Protein AF-0000000074207579 (afdb_homodimer)

InterPro domains:
  IPR001647 DNA-binding HTH domain, TetR-type [PF00440] (21-66)
  IPR001647 DNA-binding HTH domain, TetR-type [PR00455] (20-33)
  IPR001647 DNA-binding HTH domain, TetR-type [PR00455] (41-64)
  IPR001647 DNA-binding HTH domain, TetR-type [PS50977] (14-74)
  IPR009057 Homedomain-like superfamily [SSF46689] (7-72)
  IPR036271 Tetracyclin repressor-like, C-terminal domain superfamily [SSF48498] (94-191)
  IPR041678 Tetracyclin repressor-like, C-terminal domain 16 [PF17920] (91-188)
  IPR050109 HTH-type, TetR-like transcriptional regulator [PTHR30055] (1-189)

Organism: NCBI:txid88382

Foldseek 3Di:
DPPPPDPVVVVVLVLLLVLLLVLLLVQCLVQNLVGRDLCSSQVSSVHHSVSVCVNQVDSLSSLLVNLLVQQADDQLQDAPDPQRLLSNLLRLLVCLAPPNPPSHSLSSCVRHCPPPRSNVSNVVSCCVHQQVRQLVQADAPPSNVLSVVLVVVSSVLNCDQHVVNDPVRPPDHSVRSSVVRRVVNCCSRPHHPPPDD/DPPPPDPVSVVVLVLLLVLLLVLLLVQCLVQNLVGRDLCSSCVSSVHHSVSVCVNQVDSLSSLLVNLLVQQADDQLQDAPDPQRLLSNLLRLLVCLAPPNPPSHSLSSQVRHCPPPRSNVSNVVSCCVHQQVRQLVQADAPPSNVLSVVLVVVSSVLNCDQHVVNDVVRPPDHSVRSSVVRRVVNCCSRPHHPPPDD

Nearest PDB structures (foldseek):
  2jk3-assembly1_B  TM=6.410E-01  e=4.560E-05  Bacillus cereus
  3bhq-assembly1_B  TM=6.367E-01  e=1.263E-04  Mesorhizobium japonicum MAFF 303099
  6of0-assembly2_D  TM=6.132E-01  e=2.906E-04  Neisseria gonorrhoeae
  8ke8-assembly1_B  TM=5.508E-01  e=8.829E-04  Pseudomonas aeruginosa PAO1
  5ua1-assembly2_A  TM=6.100E-01  e=2.445E-03  Mycobacterium tuberculosis H37Rv

Radius of gyration: 23.38 Å; Cα contacts (8 Å, |Δi|>4): 521; chains: 2; bounding box: 65×82×58 Å

Structure (mmCIF, N/CA/C/O backbone):
data_AF-0000000074207579-model_v1
#
loop_
_entity.id
_entity.type
_entity.pdbx_description
1 polymer 'AcrR family transcriptional regulator'
#
loop_
_atom_site.group_PDB
_atom_site.id
_atom_site.type_symbol
_atom_site.label_atom_id
_atom_site.label_alt_id
_atom_site.label_comp_id
_atom_site.label_asym_id
_atom_site.label_entity_id
_atom_site.label_seq_id
_atom_site.pdbx_PDB_ins_code
_atom_site.Cartn_x
_atom_site.Cartn_y
_atom_site.Cartn_z
_atom_site.occupancy
_atom_site.B_iso_or_equiv
_atom_site.auth_seq_id
_atom_site.auth_comp_id
_atom_site.auth_asym_id
_atom_site.auth_atom_id
_atom_site.pdbx_PDB_model_num
ATOM 1 N N . MET A 1 1 ? 15.094 -38.344 -31.969 1 42.66 1 MET A N 1
ATOM 2 C CA . MET A 1 1 ? 15.234 -39.031 -30.688 1 42.66 1 MET A CA 1
ATOM 3 C C . MET A 1 1 ? 14.773 -38.125 -29.547 1 42.66 1 MET A C 1
ATOM 5 O O . MET A 1 1 ? 15.453 -37.156 -29.203 1 42.66 1 MET A O 1
ATOM 9 N N . THR A 1 2 ? 13.5 -37.844 -29.344 1 51 2 THR A N 1
ATOM 10 C CA . THR A 1 2 ? 12.859 -37.125 -28.25 1 51 2 THR A CA 1
ATOM 11 C C . THR A 1 2 ? 13.305 -37.688 -26.906 1 51 2 THR A C 1
ATOM 13 O O . THR A 1 2 ? 13.039 -38.844 -26.594 1 51 2 THR A O 1
ATOM 16 N N . GLY A 1 3 ? 14.516 -37.438 -26.5 1 49.31 3 GLY A N 1
ATOM 17 C CA . GLY A 1 3 ? 15.055 -38.031 -25.281 1 49.31 3 GLY A CA 1
ATOM 18 C C . GLY A 1 3 ? 14.062 -38.031 -24.125 1 49.31 3 GLY A C 1
ATOM 19 O O . GLY A 1 3 ? 13.7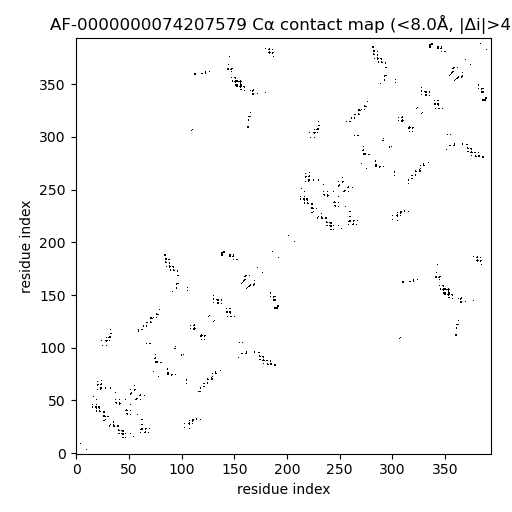66 -36.969 -23.562 1 49.31 3 GLY A O 1
ATOM 20 N N . THR A 1 4 ? 13.305 -38.938 -24.109 1 56.25 4 THR A N 1
ATOM 21 C CA . THR A 1 4 ? 12.484 -39.188 -22.938 1 56.25 4 THR A CA 1
ATOM 22 C C . THR A 1 4 ? 13.344 -39.188 -21.672 1 56.25 4 THR A C 1
ATOM 24 O O . THR A 1 4 ? 14.211 -40.062 -21.5 1 56.25 4 THR A O 1
ATOM 27 N N . GLU A 1 5 ? 13.547 -38.031 -21.234 1 65.62 5 GLU A N 1
ATOM 28 C CA . GLU A 1 5 ? 14.242 -38 -19.953 1 65.62 5 GLU A CA 1
ATOM 29 C C . GLU A 1 5 ? 13.688 -39.031 -18.984 1 65.62 5 GLU A C 1
ATOM 31 O O . GLU A 1 5 ? 12.469 -39.188 -18.859 1 65.62 5 GLU A O 1
ATOM 36 N N . THR A 1 6 ? 14.375 -39.875 -18.531 1 70.31 6 THR A N 1
ATOM 37 C CA . THR A 1 6 ? 14.016 -40.906 -17.531 1 70.31 6 THR A CA 1
ATOM 38 C 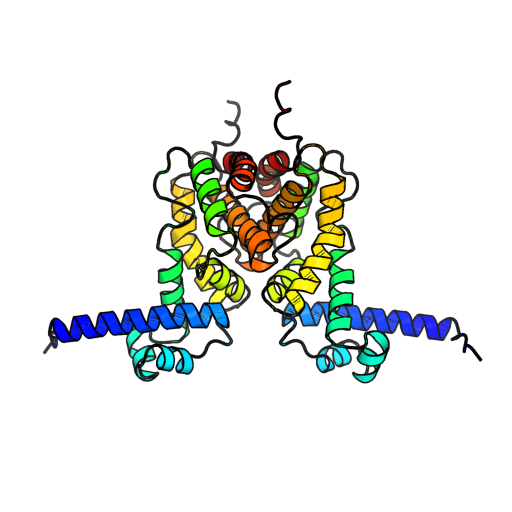C . THR A 1 6 ? 13.32 -40.25 -16.344 1 70.31 6 THR A C 1
ATOM 40 O O . THR A 1 6 ? 13.656 -39.125 -15.945 1 70.31 6 THR A O 1
ATOM 43 N N . PRO A 1 7 ? 12.281 -40.844 -15.82 1 72.56 7 PRO A N 1
ATOM 44 C CA . PRO A 1 7 ? 11.5 -40.344 -14.688 1 72.56 7 PRO A CA 1
ATOM 45 C C . PRO A 1 7 ? 12.375 -39.781 -13.57 1 72.56 7 PRO A C 1
ATOM 47 O O . PRO A 1 7 ? 12.016 -38.781 -12.953 1 72.56 7 PRO A O 1
ATOM 50 N N . GLY A 1 8 ? 13.453 -40.344 -13.227 1 68.75 8 GLY A N 1
ATOM 51 C CA . GLY A 1 8 ? 14.359 -39.844 -12.195 1 68.75 8 GLY A CA 1
ATOM 52 C C . GLY A 1 8 ? 14.961 -38.5 -12.508 1 68.75 8 GLY A C 1
ATOM 53 O O . GLY A 1 8 ? 15.016 -37.625 -11.641 1 68.75 8 GLY A O 1
ATOM 54 N N . ARG A 1 9 ? 15.328 -38.469 -13.742 1 71.62 9 ARG A N 1
ATOM 55 C CA . ARG A 1 9 ? 15.945 -37.219 -14.195 1 71.62 9 ARG A CA 1
ATOM 56 C C . ARG A 1 9 ? 14.93 -36.094 -14.234 1 71.62 9 ARG A C 1
ATOM 58 O O . ARG A 1 9 ? 15.25 -34.938 -13.898 1 71.62 9 ARG A O 1
ATOM 65 N N . ARG A 1 10 ? 13.75 -36.469 -14.625 1 73.62 10 ARG A N 1
ATOM 66 C CA . ARG A 1 10 ? 12.688 -35.469 -14.664 1 73.62 10 ARG A CA 1
ATOM 67 C C . ARG A 1 10 ? 12.359 -34.969 -13.266 1 73.62 10 ARG A C 1
ATOM 69 O O . ARG A 1 10 ? 12.148 -33.75 -13.062 1 73.62 10 ARG A O 1
ATOM 76 N N . ARG A 1 11 ? 12.312 -35.844 -12.312 1 73.19 11 ARG A N 1
ATOM 77 C CA . ARG A 1 11 ? 12.039 -35.469 -10.922 1 73.19 11 ARG A CA 1
ATOM 78 C C . ARG A 1 11 ? 13.141 -34.562 -10.375 1 73.19 11 ARG A C 1
ATOM 80 O O . ARG A 1 11 ? 12.852 -33.594 -9.664 1 73.19 11 ARG A O 1
ATOM 87 N N . ASN A 1 12 ? 14.234 -34.781 -10.891 1 81.88 12 ASN A N 1
ATOM 88 C CA . ASN A 1 12 ? 15.359 -33.969 -10.438 1 81.88 12 ASN A CA 1
ATOM 89 C C . ASN A 1 12 ? 15.305 -32.562 -11.008 1 81.88 12 ASN A C 1
ATOM 91 O O . ASN A 1 12 ? 15.531 -31.594 -10.297 1 81.88 12 ASN A O 1
ATOM 95 N N . ALA A 1 13 ? 14.766 -32.594 -12.242 1 87.38 13 ALA A N 1
ATOM 96 C CA . ALA A 1 13 ? 14.672 -31.297 -12.898 1 87.38 13 ALA A CA 1
ATOM 97 C C . ALA A 1 13 ? 13.57 -30.438 -12.281 1 87.38 13 ALA A C 1
ATOM 99 O O . ALA A 1 13 ? 13.734 -29.234 -12.102 1 87.38 13 ALA A O 1
ATOM 100 N N . GLU A 1 14 ? 12.477 -31.109 -11.953 1 89.94 14 GLU A N 1
ATOM 101 C CA . GLU A 1 14 ? 11.352 -30.406 -11.344 1 89.94 14 GLU A CA 1
ATOM 102 C C . GLU A 1 14 ? 11.711 -29.891 -9.953 1 89.94 14 GLU A C 1
ATOM 104 O O . GLU A 1 14 ? 11.32 -28.781 -9.57 1 89.94 14 GLU A O 1
ATOM 109 N N . GLN A 1 15 ? 12.359 -30.656 -9.289 1 92.25 15 GLN A N 1
ATOM 110 C CA . GLN A 1 15 ? 12.805 -30.25 -7.961 1 92.25 15 GLN A CA 1
ATOM 111 C C . GLN A 1 15 ? 13.781 -29.078 -8.039 1 92.25 15 GLN A C 1
ATOM 113 O O . GLN A 1 15 ? 13.703 -28.141 -7.238 1 92.25 15 GLN A O 1
ATOM 118 N N . THR A 1 16 ? 14.688 -29.188 -8.977 1 92.25 16 THR A N 1
ATOM 119 C CA . THR A 1 16 ? 15.641 -28.094 -9.18 1 92.25 16 THR A CA 1
ATOM 120 C C . THR A 1 16 ? 14.914 -26.797 -9.547 1 92.25 16 THR A C 1
ATOM 122 O O . THR A 1 16 ? 15.234 -25.734 -9.016 1 92.25 16 THR A O 1
ATOM 125 N N . ARG A 1 17 ? 13.984 -26.953 -10.43 1 94.81 17 ARG A N 1
ATOM 126 C CA . ARG A 1 17 ? 13.195 -25.797 -10.828 1 94.81 17 ARG A CA 1
ATOM 127 C C . ARG A 1 17 ? 12.484 -25.172 -9.633 1 94.81 17 ARG A C 1
ATOM 129 O O . ARG A 1 17 ? 12.477 -23.953 -9.477 1 94.81 17 ARG A O 1
ATOM 136 N N . GLU A 1 18 ? 11.906 -25.953 -8.789 1 94.38 18 GLU A N 1
ATOM 137 C CA . GLU A 1 18 ? 11.203 -25.484 -7.598 1 94.38 18 GLU A CA 1
ATOM 138 C C . GLU A 1 18 ? 12.172 -24.828 -6.621 1 94.38 18 GLU A C 1
ATOM 140 O O . GLU A 1 18 ? 11.852 -23.797 -6.016 1 94.38 18 GLU A O 1
ATOM 145 N N . ASP A 1 19 ? 13.32 -25.375 -6.492 1 94.62 19 ASP A N 1
ATOM 146 C CA . ASP A 1 19 ? 14.328 -24.797 -5.613 1 94.62 19 ASP A CA 1
ATOM 147 C C . ASP A 1 19 ? 14.727 -23.406 -6.086 1 94.62 19 ASP A C 1
ATOM 149 O O . ASP A 1 19 ? 14.906 -22.484 -5.273 1 94.62 19 ASP A O 1
ATOM 153 N N . VAL A 1 20 ? 14.852 -23.312 -7.344 1 95.69 20 VAL A N 1
ATOM 154 C CA . VAL A 1 20 ? 15.195 -22.016 -7.926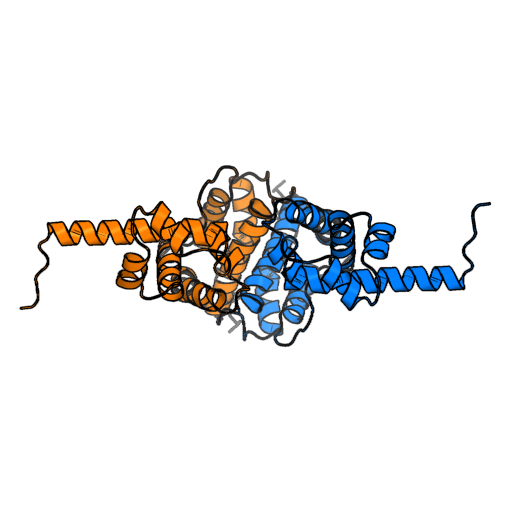 1 95.69 20 VAL A CA 1
ATOM 155 C C . VAL A 1 20 ? 14.078 -21.016 -7.676 1 95.69 20 VAL A C 1
ATOM 157 O O . VAL A 1 20 ? 14.328 -19.859 -7.32 1 95.69 20 VAL A O 1
ATOM 160 N N . LEU A 1 21 ? 12.883 -21.5 -7.82 1 95 21 LEU A N 1
ATOM 161 C CA . LEU A 1 21 ? 11.734 -20.609 -7.645 1 95 21 LEU A CA 1
ATOM 162 C C . LEU A 1 21 ? 11.625 -20.141 -6.199 1 95 21 LEU A C 1
ATOM 164 O O . LEU A 1 21 ? 11.336 -18.969 -5.941 1 95 21 LEU A O 1
ATOM 168 N N . VAL A 1 22 ? 11.828 -21 -5.277 1 93.88 22 VAL A N 1
ATOM 169 C CA . VAL A 1 22 ? 11.805 -20.656 -3.861 1 93.88 22 VAL A CA 1
ATOM 170 C C . VAL A 1 22 ? 12.883 -19.609 -3.566 1 93.88 22 VAL A C 1
ATOM 172 O O . VAL A 1 22 ? 12.617 -18.609 -2.904 1 93.88 22 VAL A O 1
ATOM 175 N N . ALA A 1 23 ? 14.031 -19.797 -4.105 1 95.06 23 ALA A N 1
ATOM 176 C CA . ALA A 1 23 ? 15.133 -18.859 -3.932 1 95.06 23 ALA A CA 1
ATOM 177 C C . ALA A 1 23 ? 14.82 -17.516 -4.594 1 95.06 23 ALA A C 1
ATOM 179 O O . ALA A 1 23 ? 15.164 -16.453 -4.062 1 95.06 23 ALA A O 1
ATOM 180 N N . ALA A 1 24 ? 14.211 -17.625 -5.75 1 96.06 24 ALA A N 1
ATOM 181 C CA . ALA A 1 24 ? 13.852 -16.422 -6.496 1 96.06 24 ALA A CA 1
ATOM 182 C C . ALA A 1 24 ? 12.844 -15.57 -5.723 1 96.06 24 ALA A C 1
ATOM 184 O O . ALA A 1 24 ? 13.016 -14.352 -5.598 1 96.06 24 ALA A O 1
ATOM 185 N N . VAL A 1 25 ? 11.82 -16.203 -5.188 1 93.62 25 VAL A N 1
ATOM 186 C CA . VAL A 1 25 ? 10.812 -15.5 -4.414 1 93.62 25 VAL A CA 1
ATOM 187 C C . VAL A 1 25 ? 11.469 -14.797 -3.229 1 93.62 25 VAL A C 1
ATOM 189 O O . VAL A 1 25 ? 11.211 -13.617 -2.98 1 93.62 25 VAL A O 1
ATOM 192 N N . ALA A 1 26 ? 12.305 -15.477 -2.576 1 92.06 26 ALA A N 1
ATOM 193 C CA . ALA A 1 26 ? 13 -14.914 -1.424 1 92.06 26 ALA A CA 1
ATOM 194 C C . ALA A 1 26 ? 13.859 -13.719 -1.833 1 92.06 26 ALA A C 1
ATOM 196 O O . ALA A 1 26 ? 13.812 -12.664 -1.187 1 92.06 26 ALA A O 1
ATOM 197 N N . GLU A 1 27 ? 14.609 -13.867 -2.889 1 93.44 27 GLU A N 1
ATOM 198 C CA . GLU A 1 27 ? 15.531 -12.836 -3.346 1 93.44 27 GLU A CA 1
ATOM 199 C C . GLU A 1 27 ? 14.781 -11.602 -3.846 1 93.44 27 GLU A C 1
ATOM 201 O O . GLU A 1 27 ? 15.102 -10.477 -3.457 1 93.44 27 GLU A O 1
ATOM 206 N N . PHE A 1 28 ? 13.766 -11.828 -4.66 1 93 28 PHE A N 1
ATOM 207 C CA . PHE A 1 28 ? 12.984 -10.727 -5.207 1 93 28 PHE A CA 1
ATOM 208 C C . PHE A 1 28 ? 12.227 -10 -4.102 1 93 28 PHE A C 1
ATOM 210 O O . PHE A 1 28 ? 12.031 -8.789 -4.164 1 93 28 PHE A O 1
ATOM 217 N N . THR A 1 29 ? 11.805 -10.727 -3.098 1 89.25 29 THR A N 1
ATOM 218 C CA . THR A 1 29 ? 11.078 -10.141 -1.977 1 89.25 29 THR A CA 1
ATOM 219 C C . THR A 1 29 ? 12.016 -9.305 -1.106 1 89.25 29 THR A C 1
ATOM 221 O O . THR A 1 29 ? 11.648 -8.227 -0.648 1 89.25 29 THR A O 1
ATOM 224 N N . ALA A 1 30 ? 13.188 -9.734 -0.934 1 86.5 30 ALA A N 1
ATOM 225 C CA . ALA A 1 30 ? 14.148 -9.07 -0.056 1 86.5 30 ALA A CA 1
ATOM 226 C C . ALA A 1 30 ? 14.742 -7.836 -0.727 1 86.5 30 ALA A C 1
ATOM 228 O O . ALA A 1 30 ? 14.969 -6.812 -0.074 1 86.5 30 ALA A O 1
ATOM 229 N N . HIS A 1 31 ? 14.906 -7.902 -2.094 1 86.5 31 HIS A N 1
ATOM 230 C CA . HIS A 1 31 ? 15.766 -6.891 -2.703 1 86.5 31 HIS A CA 1
ATOM 231 C C . HIS A 1 31 ? 15.023 -6.133 -3.801 1 86.5 31 HIS A C 1
ATOM 233 O O . HIS A 1 31 ? 15.477 -5.078 -4.246 1 86.5 31 HIS A O 1
ATOM 239 N N . GLY A 1 32 ? 13.859 -6.664 -4.117 1 88.94 32 GLY A N 1
ATOM 240 C CA . GLY A 1 32 ? 13.195 -6.086 -5.273 1 88.94 32 GLY A CA 1
ATOM 241 C C . GLY A 1 32 ? 13.742 -6.598 -6.594 1 88.94 32 GLY A C 1
ATOM 242 O O . GLY A 1 32 ? 14.82 -7.199 -6.633 1 88.94 32 GLY A O 1
ATOM 243 N N . TYR A 1 33 ? 13.094 -6.316 -7.668 1 93.25 33 TYR A N 1
ATOM 244 C CA . TYR A 1 33 ? 13.43 -6.828 -8.992 1 93.25 33 TYR A CA 1
ATOM 245 C C . TYR A 1 33 ? 14.742 -6.227 -9.484 1 93.25 33 TYR A C 1
ATOM 247 O O . TYR A 1 33 ? 15.617 -6.945 -9.969 1 93.25 33 TYR A O 1
ATOM 255 N N . ALA A 1 34 ? 14.836 -4.93 -9.398 1 89.25 34 ALA A N 1
ATOM 256 C CA . ALA A 1 34 ? 15.977 -4.227 -9.977 1 89.25 34 ALA A CA 1
ATOM 257 C C . ALA A 1 34 ? 17.281 -4.672 -9.32 1 89.25 34 ALA A C 1
ATOM 259 O O . ALA A 1 34 ? 18.266 -4.934 -10.016 1 89.25 34 ALA A O 1
ATOM 260 N N . THR A 1 35 ? 17.281 -4.926 -8.062 1 88.5 35 THR A N 1
ATOM 261 C CA . THR A 1 35 ? 18.5 -5.164 -7.305 1 88.5 35 THR A CA 1
ATOM 262 C C . THR A 1 35 ? 18.766 -6.66 -7.16 1 88.5 35 THR A C 1
ATOM 264 O O . THR A 1 35 ? 19.922 -7.082 -7.012 1 88.5 35 THR A O 1
ATOM 267 N N . ALA A 1 36 ? 17.766 -7.445 -7.227 1 93 36 ALA A N 1
ATOM 268 C CA . ALA A 1 36 ? 17.938 -8.891 -7.098 1 93 36 ALA A CA 1
ATOM 269 C C . ALA A 1 36 ? 18.859 -9.43 -8.18 1 93 36 ALA A C 1
ATOM 271 O O . ALA A 1 36 ? 18.797 -8.992 -9.336 1 93 36 ALA A O 1
ATOM 272 N N . GLY A 1 37 ? 19.703 -10.359 -7.816 1 94.25 37 GLY A N 1
ATOM 273 C CA . GLY A 1 37 ? 20.672 -10.906 -8.734 1 94.25 37 GLY A CA 1
ATOM 274 C C . GLY A 1 37 ? 20.406 -12.359 -9.102 1 94.25 37 GLY A C 1
ATOM 275 O O . GLY A 1 37 ? 20.141 -13.188 -8.227 1 94.25 37 GLY A O 1
ATOM 276 N N . VAL A 1 38 ? 20.562 -12.648 -10.367 1 95.38 38 VAL A N 1
ATOM 277 C CA . VAL A 1 38 ? 20.391 -14.008 -10.844 1 95.38 38 VAL A CA 1
ATOM 278 C C . VAL A 1 38 ? 21.484 -14.906 -10.273 1 95.38 38 VAL A C 1
ATOM 280 O O . VAL A 1 38 ? 21.234 -16.062 -9.922 1 95.38 38 VAL A O 1
ATOM 283 N N . ARG A 1 39 ? 22.656 -14.375 -10.102 1 95.69 39 ARG A N 1
ATOM 284 C CA . ARG A 1 39 ? 23.766 -15.133 -9.531 1 95.69 39 ARG A CA 1
ATOM 285 C C . ARG A 1 39 ? 23.484 -15.516 -8.086 1 95.69 39 ARG A C 1
ATOM 287 O O . ARG A 1 39 ? 23.734 -16.656 -7.68 1 95.69 39 ARG A O 1
ATOM 294 N N . GLN A 1 40 ? 22.969 -14.609 -7.352 1 96.12 40 GLN A N 1
ATOM 295 C CA . GLN A 1 40 ? 22.656 -14.859 -5.953 1 96.12 40 GLN A CA 1
ATOM 296 C C . GLN A 1 40 ? 21.547 -15.906 -5.828 1 96.12 40 GLN A C 1
ATOM 298 O O . GLN A 1 40 ? 21.594 -16.766 -4.938 1 96.12 40 GLN A O 1
ATOM 303 N N . ILE A 1 41 ? 20.547 -15.852 -6.691 1 96.88 41 ILE A N 1
ATOM 304 C CA . ILE A 1 41 ? 19.469 -16.828 -6.707 1 96.88 41 ILE A CA 1
ATOM 305 C C . ILE A 1 41 ? 20.016 -18.219 -7.008 1 96.88 41 ILE A C 1
ATOM 307 O O . ILE A 1 41 ? 19.672 -19.188 -6.336 1 96.88 41 ILE A O 1
ATOM 311 N N . ALA A 1 42 ? 20.891 -18.25 -8.016 1 96.75 42 ALA A N 1
ATOM 312 C CA . ALA A 1 42 ? 21.516 -19.516 -8.398 1 96.75 42 ALA A CA 1
ATOM 313 C C . ALA A 1 42 ? 22.297 -20.125 -7.234 1 96.75 42 ALA A C 1
ATOM 315 O O . ALA A 1 42 ? 22.156 -21.312 -6.926 1 96.75 42 ALA A O 1
ATOM 316 N N . GLU A 1 43 ? 23.031 -19.344 -6.551 1 96.12 43 GLU A N 1
ATOM 317 C CA . GLU A 1 43 ? 23.844 -19.781 -5.418 1 96.12 43 GLU A CA 1
ATOM 318 C C . GLU A 1 43 ? 22.969 -20.312 -4.289 1 96.12 43 GLU A C 1
ATOM 320 O O . GLU A 1 43 ? 23.234 -21.375 -3.736 1 96.12 43 GLU A O 1
ATOM 325 N N . ARG A 1 44 ? 21.938 -19.672 -4.035 1 94.56 44 ARG A N 1
ATOM 326 C CA . ARG A 1 44 ? 21.016 -20.078 -2.975 1 94.56 44 ARG A CA 1
ATOM 327 C C . ARG A 1 44 ? 20.328 -21.391 -3.318 1 94.56 44 ARG A C 1
ATOM 329 O O . ARG A 1 44 ? 20.062 -22.203 -2.436 1 94.56 44 ARG A O 1
ATOM 336 N N . ALA A 1 45 ? 20.062 -21.562 -4.582 1 95.31 45 ALA A N 1
ATOM 337 C CA . ALA A 1 45 ? 19.359 -22.75 -5.039 1 95.31 45 ALA A CA 1
ATOM 338 C C . ALA A 1 45 ? 20.328 -23.906 -5.277 1 95.31 45 ALA A C 1
ATOM 340 O O . ALA A 1 45 ? 19.906 -25.031 -5.559 1 95.31 45 ALA A O 1
ATOM 341 N N . GLY A 1 46 ? 21.625 -23.609 -5.195 1 95.12 46 GLY A N 1
ATOM 342 C CA . GLY A 1 46 ? 22.625 -24.641 -5.418 1 95.12 46 GLY A CA 1
ATOM 343 C C . GLY A 1 46 ? 22.75 -25.031 -6.879 1 95.12 46 GLY A C 1
ATOM 344 O O . GLY A 1 46 ? 22.969 -26.219 -7.195 1 95.12 46 GLY A O 1
ATOM 345 N N . VAL A 1 47 ? 22.547 -24.078 -7.801 1 94.75 47 VAL A N 1
ATOM 346 C CA . VAL A 1 47 ? 22.656 -24.328 -9.234 1 94.75 47 VAL A CA 1
ATOM 347 C C . VAL A 1 47 ? 23.547 -23.281 -9.875 1 94.75 47 VAL A C 1
ATOM 349 O O . VAL A 1 47 ? 24.047 -22.375 -9.195 1 94.75 47 VAL A O 1
ATOM 352 N N . THR A 1 48 ? 23.734 -23.438 -11.141 1 92.19 48 THR A N 1
ATOM 353 C CA . THR A 1 48 ? 24.5 -22.453 -11.891 1 92.19 48 THR A CA 1
ATOM 354 C C . THR A 1 48 ? 23.578 -21.422 -12.516 1 92.19 48 THR A C 1
ATOM 356 O O . THR A 1 48 ? 22.406 -21.703 -12.766 1 92.19 48 THR A O 1
ATOM 359 N N . ALA A 1 49 ? 24.078 -20.25 -12.805 1 92.25 49 ALA A N 1
ATOM 360 C CA . ALA A 1 49 ? 23.312 -19.203 -13.477 1 92.25 49 ALA A CA 1
ATOM 361 C C . ALA A 1 49 ? 22.812 -19.688 -14.836 1 92.25 49 ALA A C 1
ATOM 363 O O . ALA A 1 49 ? 21.734 -19.297 -15.281 1 92.25 49 ALA A O 1
ATOM 364 N N . MET A 1 50 ? 23.562 -20.5 -15.492 1 93.31 50 MET A N 1
ATOM 365 C CA . MET A 1 50 ? 23.188 -21.047 -16.797 1 93.31 50 MET A CA 1
ATOM 366 C C . MET A 1 50 ? 21.922 -21.875 -16.703 1 93.31 50 MET A C 1
ATOM 368 O O . MET A 1 50 ? 21.078 -21.844 -17.609 1 93.31 50 MET A O 1
ATOM 372 N N . MET A 1 51 ? 21.75 -22.562 -15.625 1 93.06 51 MET A N 1
ATOM 373 C CA . MET A 1 51 ? 20.562 -23.391 -15.43 1 93.06 51 MET A CA 1
ATOM 374 C C . MET A 1 51 ? 19.328 -22.531 -15.281 1 93.06 51 MET A C 1
ATOM 376 O O . MET A 1 51 ? 18.234 -22.922 -15.703 1 93.06 51 MET A O 1
ATOM 380 N N . ILE A 1 52 ? 19.516 -21.297 -14.672 1 94.38 52 ILE A N 1
ATOM 381 C CA . ILE A 1 52 ? 18.391 -20.375 -14.539 1 94.38 52 ILE A CA 1
ATOM 382 C C . ILE A 1 52 ? 17.922 -19.922 -15.922 1 94.38 52 ILE A C 1
ATOM 384 O O . ILE A 1 52 ? 16.719 -19.891 -16.203 1 94.38 52 ILE A O 1
ATOM 388 N N . ASN A 1 53 ? 18.859 -19.656 -16.781 1 93.94 53 ASN A N 1
ATOM 389 C CA . ASN A 1 53 ? 18.531 -19.266 -18.156 1 93.94 53 ASN A CA 1
ATOM 390 C C . ASN A 1 53 ? 17.844 -20.406 -18.906 1 93.94 53 ASN A C 1
ATOM 392 O O . ASN A 1 53 ? 16.922 -20.172 -19.688 1 93.94 53 ASN A O 1
ATOM 396 N N . ARG A 1 54 ? 18.328 -21.578 -18.688 1 93.75 54 ARG A N 1
ATOM 397 C CA . ARG A 1 54 ? 17.75 -22.75 -19.344 1 93.75 54 ARG A CA 1
ATOM 398 C C . ARG A 1 54 ? 16.297 -22.969 -18.906 1 93.75 54 ARG A C 1
ATOM 400 O O . ARG A 1 54 ? 15.43 -23.234 -19.734 1 93.75 54 ARG A O 1
ATOM 407 N N . TYR A 1 55 ? 16.031 -22.781 -17.594 1 94.38 55 TYR A N 1
ATOM 408 C CA . TYR A 1 55 ? 14.719 -23.109 -17.047 1 94.38 55 TYR A CA 1
ATOM 409 C C . TYR A 1 55 ? 13.742 -21.953 -17.25 1 94.38 55 TYR A C 1
ATOM 411 O O . TYR A 1 55 ? 12.555 -22.172 -17.5 1 94.38 55 TYR A O 1
ATOM 419 N N . PHE A 1 56 ? 14.242 -20.609 -17.203 1 96.88 56 PHE A N 1
ATOM 420 C CA . PHE A 1 56 ? 13.32 -19.484 -17.109 1 96.88 56 PHE A CA 1
ATOM 421 C C . PHE A 1 56 ? 13.586 -18.469 -18.203 1 96.88 56 PHE A C 1
ATOM 423 O O . PHE A 1 56 ? 12.805 -17.547 -18.406 1 96.88 56 PHE A O 1
ATOM 430 N N . GLY A 1 57 ? 14.688 -18.625 -18.922 1 95.31 57 GLY A N 1
ATOM 431 C CA . GLY A 1 57 ? 15 -17.797 -20.062 1 95.31 57 GLY A CA 1
ATOM 432 C C . GLY A 1 57 ? 15.703 -16.516 -19.688 1 95.31 57 GLY A C 1
ATOM 433 O O . GLY A 1 57 ? 16.719 -16.141 -20.297 1 95.31 57 GLY A O 1
ATOM 434 N N . SER A 1 58 ? 15.148 -15.766 -18.734 1 95.12 58 SER A N 1
ATOM 435 C CA . SER A 1 58 ? 15.664 -14.469 -18.328 1 95.12 58 SER A CA 1
ATOM 436 C C . SER A 1 58 ? 15.273 -14.141 -16.891 1 95.12 58 SER A C 1
ATOM 438 O O . SER A 1 58 ? 14.484 -14.859 -16.281 1 95.12 58 SER A O 1
ATOM 440 N N . LYS A 1 59 ? 15.836 -13.117 -16.406 1 96.25 59 LYS A N 1
ATOM 441 C CA . LYS A 1 59 ? 15.43 -12.617 -15.094 1 96.25 59 LYS A CA 1
ATOM 442 C C . LYS A 1 59 ? 13.938 -12.297 -15.07 1 96.25 59 LYS A C 1
ATOM 444 O O . LYS A 1 59 ? 13.25 -12.578 -14.078 1 96.25 59 LYS A O 1
ATOM 449 N N . GLU A 1 60 ? 13.516 -11.75 -16.203 1 97 60 GLU A N 1
ATOM 450 C CA . GLU A 1 60 ? 12.102 -11.414 -16.312 1 97 60 GLU A CA 1
ATOM 451 C C . GLU A 1 60 ? 11.234 -12.672 -16.281 1 97 60 GLU A C 1
ATOM 453 O O . GLU A 1 60 ? 10.203 -12.703 -15.602 1 97 60 GLU A O 1
ATOM 458 N N . GLY A 1 61 ? 11.633 -13.609 -17.016 1 97.5 61 GLY A N 1
ATOM 459 C CA . GLY A 1 61 ? 10.914 -14.875 -17 1 97.5 61 GLY A CA 1
ATOM 460 C C . GLY A 1 61 ? 10.906 -15.531 -15.625 1 97.5 61 GLY A C 1
ATOM 461 O O . GLY A 1 61 ? 9.891 -16.094 -15.211 1 97.5 61 GLY A O 1
ATOM 462 N N . LEU A 1 62 ? 12.062 -15.5 -14.953 1 97.44 62 LEU A N 1
ATOM 463 C CA . LEU A 1 62 ? 12.148 -16.016 -13.586 1 97.44 62 LEU A CA 1
ATOM 464 C C . LEU A 1 62 ? 11.227 -15.234 -12.656 1 97.44 62 LEU A C 1
ATOM 466 O O . LEU A 1 62 ? 10.547 -15.828 -11.812 1 97.44 62 LEU A O 1
ATOM 470 N N . PHE A 1 63 ? 11.172 -14 -12.836 1 97.62 63 PHE A N 1
ATOM 471 C CA . PHE A 1 63 ? 10.32 -13.156 -12.008 1 97.62 63 PHE A CA 1
ATOM 472 C C . PHE A 1 63 ? 8.844 -13.477 -12.242 1 97.62 63 PHE A C 1
ATOM 474 O O . PHE A 1 63 ? 8.062 -13.555 -11.297 1 97.62 63 PHE A O 1
ATOM 481 N N . GLU A 1 64 ? 8.461 -13.656 -13.477 1 97.75 64 GLU A N 1
ATOM 482 C CA . GLU A 1 64 ? 7.09 -14.047 -13.805 1 97.75 64 GLU A CA 1
ATOM 483 C C . GLU A 1 64 ? 6.699 -15.336 -13.094 1 97.75 64 GLU A C 1
ATOM 485 O O . GLU A 1 64 ? 5.602 -15.438 -12.539 1 97.75 64 GLU A O 1
ATOM 490 N N . ALA A 1 65 ? 7.594 -16.219 -13.141 1 96.88 65 ALA A N 1
ATOM 491 C CA . ALA A 1 65 ? 7.336 -17.484 -12.484 1 96.88 65 ALA A CA 1
ATOM 492 C C . ALA A 1 65 ? 7.219 -17.312 -10.969 1 96.88 65 ALA A C 1
ATOM 494 O O . ALA A 1 65 ? 6.398 -17.969 -10.32 1 96.88 65 ALA A O 1
ATOM 495 N N . ALA A 1 66 ? 8.055 -16.531 -10.367 1 95.69 66 ALA A N 1
ATOM 496 C CA . ALA A 1 66 ? 8 -16.234 -8.938 1 95.69 66 ALA A CA 1
ATOM 497 C C . ALA A 1 66 ? 6.664 -15.602 -8.555 1 95.69 66 ALA A C 1
ATOM 499 O O . ALA A 1 66 ? 6.086 -15.945 -7.52 1 95.69 66 ALA A O 1
ATOM 500 N N . VAL A 1 67 ? 6.184 -14.703 -9.352 1 95.81 67 VAL A N 1
ATOM 501 C CA . VAL A 1 67 ? 4.91 -14.031 -9.117 1 95.81 67 VAL A CA 1
ATOM 502 C C . VAL A 1 67 ? 3.771 -15.047 -9.188 1 95.81 67 VAL A C 1
ATOM 504 O O . VAL A 1 67 ? 2.885 -15.062 -8.328 1 95.81 67 VAL A O 1
ATOM 507 N N . GLU A 1 68 ? 3.826 -15.875 -10.203 1 95.12 68 GLU A N 1
ATOM 508 C CA . GLU A 1 68 ? 2.824 -16.938 -10.336 1 95.12 68 GLU A CA 1
ATOM 509 C C . GLU A 1 68 ? 2.785 -17.812 -9.086 1 95.12 68 GLU A C 1
ATOM 511 O O . GLU A 1 68 ? 1.708 -18.094 -8.562 1 95.12 68 GLU A O 1
ATOM 516 N N . ARG A 1 69 ? 3.91 -18.172 -8.672 1 92.12 69 ARG A N 1
ATOM 517 C CA . ARG A 1 69 ? 4.016 -19.031 -7.488 1 92.12 69 ARG A CA 1
ATOM 518 C C . ARG A 1 69 ? 3.453 -18.328 -6.254 1 92.12 69 ARG A C 1
ATOM 520 O O . ARG A 1 69 ? 2.857 -18.969 -5.387 1 92.12 69 ARG A O 1
ATOM 527 N N . SER A 1 70 ? 3.66 -17.094 -6.148 1 91.25 70 SER A N 1
ATOM 528 C CA . SER A 1 70 ? 3.312 -16.312 -4.957 1 91.25 70 SER A CA 1
ATOM 529 C C . SER A 1 70 ? 1.822 -16 -4.922 1 91.25 70 SER A C 1
ATOM 531 O O . SER A 1 70 ? 1.218 -15.953 -3.85 1 91.25 70 SER A O 1
ATOM 533 N N . PHE A 1 71 ? 1.151 -15.789 -6.102 1 91.5 71 PHE A N 1
ATOM 534 C CA . PHE A 1 71 ? -0.2 -15.242 -6.109 1 91.5 71 PHE A CA 1
ATOM 535 C C . PHE A 1 71 ? -1.213 -16.312 -6.512 1 91.5 71 PHE A C 1
ATOM 537 O O . PHE A 1 71 ? -2.416 -16.141 -6.297 1 91.5 71 PHE A O 1
ATOM 544 N N . ALA A 1 72 ? -0.818 -17.391 -7.055 1 90.06 72 ALA A N 1
ATOM 545 C CA . ALA A 1 72 ? -1.727 -18.422 -7.539 1 90.06 72 ALA A CA 1
ATOM 546 C C . ALA A 1 72 ? -2.477 -19.094 -6.383 1 90.06 72 ALA A C 1
ATOM 548 O O . ALA A 1 72 ? -3.693 -19.266 -6.449 1 90.06 72 ALA A O 1
ATOM 549 N N . PRO A 1 73 ? -1.782 -19.422 -5.281 1 87.69 73 PRO A N 1
ATOM 550 C CA . PRO A 1 73 ? -2.51 -20.094 -4.195 1 87.69 73 PRO A CA 1
ATOM 551 C C . PRO A 1 73 ? -3.504 -19.156 -3.498 1 87.69 73 PRO A C 1
ATOM 553 O O . PRO A 1 73 ? -3.217 -17.984 -3.303 1 87.69 73 PRO A O 1
ATOM 556 N N . PRO A 1 74 ? -4.633 -19.688 -3.119 1 88.06 74 PRO A N 1
ATOM 557 C CA . PRO A 1 74 ? -5.566 -18.891 -2.324 1 88.06 74 PRO A CA 1
ATOM 558 C C . PRO A 1 74 ? -5.094 -18.688 -0.888 1 88.06 74 PRO A C 1
ATOM 560 O O . PRO A 1 74 ? -4.691 -19.641 -0.222 1 88.06 74 PRO A O 1
ATOM 563 N N . THR A 1 75 ? -4.965 -17.469 -0.473 1 85.5 75 THR A N 1
ATOM 564 C CA . THR A 1 75 ? -4.52 -17.172 0.883 1 85.5 75 THR A CA 1
ATOM 565 C C . THR A 1 75 ? -5.594 -16.422 1.653 1 85.5 75 THR A C 1
ATOM 567 O O . THR A 1 75 ? -6.449 -17.031 2.299 1 85.5 75 THR A O 1
ATOM 570 N N . VAL A 1 76 ? -5.777 -15.18 1.398 1 87.69 76 VAL A N 1
ATOM 571 C CA . VAL A 1 76 ? -6.73 -14.352 2.129 1 87.69 76 VAL A CA 1
ATOM 572 C C . VAL A 1 76 ? -8.125 -14.516 1.53 1 87.69 76 VAL A C 1
ATOM 574 O O . VAL A 1 76 ? -9.117 -14.578 2.26 1 87.69 76 VAL A O 1
ATOM 577 N N . VAL A 1 77 ? -8.156 -14.602 0.2 1 90.62 77 VAL A N 1
ATOM 578 C CA . VAL A 1 77 ? -9.414 -14.797 -0.512 1 90.62 77 VAL A CA 1
ATOM 579 C C . VAL A 1 77 ? -9.547 -16.266 -0.922 1 90.62 77 VAL A C 1
ATOM 581 O O . VAL A 1 77 ? -8.781 -16.75 -1.759 1 90.62 77 VAL A O 1
ATOM 584 N N . GLY A 1 78 ? -10.477 -16.906 -0.274 1 89.38 78 GLY A N 1
ATOM 585 C CA . GLY A 1 78 ? -10.727 -18.312 -0.595 1 89.38 78 GLY A CA 1
ATOM 586 C C . GLY A 1 78 ? -11.641 -18.484 -1.791 1 89.38 78 GLY A C 1
ATOM 587 O O . GLY A 1 78 ? -11.914 -17.531 -2.525 1 89.38 78 GLY A O 1
ATOM 588 N N . GLN A 1 79 ? -11.977 -19.75 -1.955 1 86.81 79 GLN A N 1
ATOM 589 C CA . GLN A 1 79 ? -12.883 -20.094 -3.049 1 86.81 79 GLN A CA 1
ATOM 590 C C . GLN A 1 79 ? -14.305 -20.312 -2.543 1 86.81 79 GLN A C 1
ATOM 592 O O . GLN A 1 79 ? -14.523 -21.031 -1.563 1 86.81 79 GLN A O 1
ATOM 597 N N . ASP A 1 80 ? -15.266 -19.688 -3.053 1 82.25 80 ASP A N 1
ATOM 598 C CA . ASP A 1 80 ? -16.688 -19.922 -2.832 1 82.25 80 ASP A CA 1
ATOM 599 C C . ASP A 1 80 ? -17.047 -19.844 -1.349 1 82.25 80 ASP A C 1
ATOM 601 O O . ASP A 1 80 ? -17.578 -20.781 -0.78 1 82.25 80 ASP A O 1
ATOM 605 N N . GLU A 1 81 ? -16.828 -18.734 -0.762 1 85.5 81 GLU A N 1
ATOM 606 C CA . GLU A 1 81 ? -17.062 -18.531 0.665 1 85.5 81 GLU A CA 1
ATOM 607 C C . GLU A 1 81 ? -18.484 -18.031 0.924 1 85.5 81 GLU A C 1
ATOM 609 O O . GLU A 1 81 ? -18.969 -17.109 0.246 1 85.5 81 GLU A O 1
ATOM 614 N N . ALA A 1 82 ? -19.203 -18.656 1.826 1 86.12 82 ALA A N 1
ATOM 615 C CA . ALA A 1 82 ? -20.562 -18.25 2.211 1 86.12 82 ALA A CA 1
ATOM 616 C C . ALA A 1 82 ? -20.547 -16.875 2.865 1 86.12 82 ALA A C 1
ATOM 618 O O . ALA A 1 82 ? -21.422 -16.047 2.582 1 86.12 82 ALA A O 1
ATOM 619 N N . ASP A 1 83 ? -19.578 -16.656 3.721 1 92.75 83 ASP A N 1
ATOM 620 C CA . ASP A 1 83 ? -19.359 -15.367 4.348 1 92.75 83 ASP A CA 1
ATOM 621 C C . ASP A 1 83 ? -18.031 -14.75 3.883 1 92.75 83 ASP A C 1
ATOM 623 O O . ASP A 1 83 ? -17.047 -14.773 4.613 1 92.75 83 ASP A O 1
ATOM 627 N N . LEU A 1 84 ? -18.109 -14.164 2.717 1 94.81 84 LEU A N 1
ATOM 628 C CA . LEU A 1 84 ? -16.906 -13.672 2.059 1 94.81 84 LEU A CA 1
ATOM 629 C C . LEU A 1 84 ? -16.25 -12.57 2.887 1 94.81 84 LEU A C 1
ATOM 631 O O . LEU A 1 84 ? -15.039 -12.633 3.156 1 94.81 84 LEU A O 1
ATOM 635 N N . ALA A 1 85 ? -17.078 -11.625 3.363 1 95.88 85 ALA A N 1
ATOM 636 C CA . ALA A 1 85 ? -16.547 -10.508 4.141 1 95.88 85 ALA A CA 1
ATOM 637 C C . ALA A 1 85 ? -15.906 -11 5.438 1 95.88 85 ALA A C 1
ATOM 639 O O . ALA A 1 85 ? -14.781 -10.609 5.777 1 95.88 85 ALA A O 1
ATOM 640 N N . GLY A 1 86 ? -16.609 -11.875 6.133 1 96.12 86 GLY A N 1
ATOM 641 C CA . GLY A 1 86 ? -16.109 -12.398 7.391 1 96.12 86 GLY A CA 1
ATOM 642 C C . GLY A 1 86 ? -14.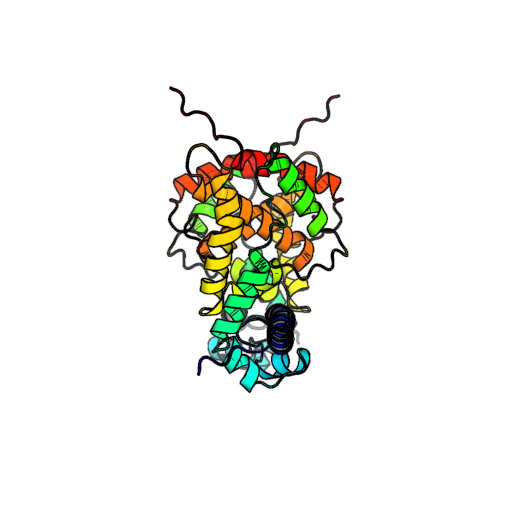867 -13.258 7.227 1 96.12 86 GLY A C 1
ATOM 643 O O . GLY A 1 86 ? -13.93 -13.156 8.016 1 96.12 86 GLY A O 1
ATOM 644 N N . SER A 1 87 ? -14.852 -14.086 6.203 1 96.44 87 SER A N 1
ATOM 645 C CA . SER A 1 87 ? -13.711 -14.961 5.949 1 96.44 87 SER A CA 1
ATOM 646 C C . SER A 1 87 ? -12.469 -14.156 5.602 1 96.44 87 SER A C 1
ATOM 648 O O . SER A 1 87 ? -11.383 -14.422 6.125 1 96.44 87 SER A O 1
ATOM 650 N N . ILE A 1 88 ? -12.625 -13.141 4.762 1 96.5 88 ILE A N 1
ATOM 651 C CA . ILE A 1 88 ? -11.5 -12.297 4.367 1 96.5 88 ILE A CA 1
ATOM 652 C C . ILE A 1 88 ? -10.977 -11.531 5.582 1 96.5 88 ILE A C 1
ATOM 654 O O . ILE A 1 88 ? -9.766 -11.469 5.816 1 96.5 88 ILE A O 1
ATOM 658 N N . ALA A 1 89 ? -11.922 -10.969 6.383 1 97.19 89 ALA A N 1
ATOM 659 C CA . ALA A 1 89 ? -11.539 -10.203 7.57 1 97.19 89 ALA A CA 1
ATOM 660 C C . ALA A 1 89 ? -10.719 -11.055 8.531 1 97.19 89 ALA A C 1
ATOM 662 O O . ALA A 1 89 ? -9.656 -10.625 9 1 97.19 89 ALA A O 1
ATOM 663 N N . SER A 1 90 ? -11.164 -12.242 8.742 1 96.56 90 SER A N 1
ATOM 664 C CA . SER A 1 90 ? -10.508 -13.133 9.695 1 96.56 90 SER A CA 1
ATOM 665 C C . SER A 1 90 ? -9.133 -13.57 9.188 1 96.56 90 SER A C 1
ATOM 667 O O . SER A 1 90 ? -8.156 -13.562 9.938 1 96.56 90 SER A O 1
ATOM 669 N N . ARG A 1 91 ? -9.047 -13.922 7.969 1 94.06 91 ARG A N 1
ATOM 670 C CA . ARG A 1 91 ? -7.777 -14.383 7.41 1 94.06 91 ARG A CA 1
ATOM 671 C C . ARG A 1 91 ? -6.773 -13.242 7.324 1 94.06 91 ARG A C 1
ATOM 673 O O . ARG A 1 91 ? -5.582 -13.438 7.574 1 94.06 91 ARG A O 1
ATOM 680 N N . LEU A 1 92 ? -7.266 -12.055 6.938 1 94.44 92 LEU A N 1
ATOM 681 C CA . LEU A 1 92 ? -6.379 -10.898 6.883 1 94.44 92 LEU A CA 1
ATOM 682 C C . LEU A 1 92 ? -5.84 -10.562 8.273 1 94.44 92 LEU A C 1
ATOM 684 O O . LEU A 1 92 ? -4.645 -10.297 8.43 1 94.44 92 LEU A O 1
ATOM 688 N N . ALA A 1 93 ? -6.73 -10.594 9.273 1 95.5 93 ALA A N 1
ATOM 689 C CA . ALA A 1 93 ? -6.309 -10.328 10.648 1 95.5 93 ALA A CA 1
ATOM 690 C C . ALA A 1 93 ? -5.258 -11.336 11.109 1 95.5 93 ALA A C 1
ATOM 692 O O . ALA A 1 93 ? -4.246 -10.953 11.703 1 95.5 93 ALA A O 1
ATOM 693 N N . ALA A 1 94 ? -5.465 -12.555 10.766 1 92.81 94 ALA A N 1
ATOM 694 C CA . ALA A 1 94 ? -4.547 -13.609 11.18 1 92.81 94 ALA A CA 1
ATOM 695 C C . ALA A 1 94 ? -3.203 -13.484 10.461 1 92.81 94 ALA A C 1
ATOM 697 O O . ALA A 1 94 ? -2.146 -13.633 11.078 1 92.81 94 ALA A O 1
ATOM 698 N N . ARG A 1 95 ? -3.227 -13.156 9.219 1 90.5 95 ARG A N 1
ATOM 699 C CA . ARG A 1 95 ? -2.016 -13.141 8.406 1 90.5 95 ARG A CA 1
ATOM 700 C C . ARG A 1 95 ? -1.19 -11.891 8.68 1 90.5 95 ARG A C 1
ATOM 702 O O . ARG A 1 95 ? -0.014 -11.82 8.312 1 90.5 95 ARG A O 1
ATOM 709 N N . THR A 1 96 ? -1.809 -10.898 9.234 1 91.69 96 THR A N 1
ATOM 710 C CA . THR A 1 96 ? -1.077 -9.664 9.523 1 91.69 96 THR A CA 1
ATOM 711 C C . THR A 1 96 ? -0.719 -9.586 11.008 1 91.69 96 THR A C 1
ATOM 713 O O . THR A 1 96 ? -0.23 -8.555 11.477 1 91.69 96 THR A O 1
ATOM 716 N N . ALA A 1 97 ? -1.074 -10.609 11.727 1 88.81 97 ALA A N 1
ATOM 717 C CA . ALA A 1 97 ? -0.737 -10.641 13.148 1 88.81 97 ALA A CA 1
ATOM 718 C C . ALA A 1 97 ? 0.773 -10.727 13.352 1 88.81 97 ALA A C 1
ATOM 720 O O . ALA A 1 97 ? 1.495 -11.219 12.484 1 88.81 97 ALA A O 1
ATOM 721 N N . ALA A 1 98 ? 1.224 -10.148 14.508 1 78.56 98 ALA A N 1
ATOM 722 C CA . ALA A 1 98 ? 2.643 -10.203 14.852 1 78.56 98 ALA A CA 1
ATOM 723 C C . ALA A 1 98 ? 3.168 -11.633 14.797 1 78.56 98 ALA A C 1
ATOM 725 O O . ALA A 1 98 ? 2.512 -12.562 15.273 1 78.56 98 ALA A O 1
ATOM 726 N N . GLY A 1 99 ? 4.406 -11.82 14.25 1 72.19 99 GLY A N 1
ATOM 727 C CA . GLY A 1 99 ? 5.051 -13.125 14.211 1 72.19 99 GLY A CA 1
ATOM 728 C C . GLY A 1 99 ? 4.656 -13.945 12.992 1 72.19 99 GLY A C 1
ATOM 729 O O . GLY A 1 99 ? 5.148 -15.055 12.805 1 72.19 99 GLY A O 1
ATOM 730 N N . SER A 1 100 ? 3.635 -13.383 12.406 1 65.44 100 SER A N 1
ATOM 731 C CA . SER A 1 100 ? 3.24 -14.117 11.211 1 65.44 100 SER A CA 1
ATOM 732 C C . SER A 1 100 ? 4.324 -14.055 10.141 1 65.44 100 SER A C 1
ATOM 734 O O . SER A 1 100 ? 4.961 -13.016 9.961 1 65.44 100 SER A O 1
ATOM 736 N N . GLU A 1 101 ? 5.359 -14.914 10.086 1 56.38 101 GLU A N 1
ATOM 737 C CA . GLU A 1 101 ? 6.555 -15.031 9.258 1 56.38 101 GLU A CA 1
ATOM 738 C C . GLU A 1 101 ? 6.219 -14.867 7.777 1 56.38 101 GLU A C 1
ATOM 740 O O . GLU A 1 101 ? 7.047 -15.148 6.91 1 56.38 101 GLU A O 1
ATOM 745 N N . VAL A 1 102 ? 5.078 -14.852 7.355 1 53.62 102 VAL A N 1
ATOM 746 C CA . VAL A 1 102 ? 4.898 -15.305 5.977 1 53.62 102 VAL A CA 1
ATOM 747 C C . VAL A 1 102 ? 5.477 -14.266 5.016 1 53.62 102 VAL A C 1
ATOM 749 O O . VAL A 1 102 ? 5.176 -13.07 5.125 1 53.62 102 VAL A O 1
ATOM 752 N N . LEU A 1 103 ? 6.707 -14.664 4.527 1 53.22 103 LEU A N 1
ATOM 753 C CA . LEU A 1 103 ? 7.16 -14.055 3.279 1 53.22 103 LEU A CA 1
ATOM 754 C C . LEU A 1 103 ? 5.977 -13.711 2.381 1 53.22 103 LEU A C 1
ATOM 756 O O . LEU A 1 103 ? 5.332 -14.602 1.824 1 53.22 103 LEU A O 1
ATOM 760 N N . ASP A 1 104 ? 5.203 -12.586 2.576 1 66.06 104 ASP A N 1
ATOM 761 C CA . ASP A 1 104 ? 3.854 -12.383 2.057 1 66.06 104 ASP A CA 1
ATOM 762 C C . ASP A 1 104 ? 3.889 -11.734 0.673 1 66.06 104 ASP A C 1
ATOM 764 O O . ASP A 1 104 ? 4.82 -10.992 0.353 1 66.06 104 ASP A O 1
ATOM 768 N N . PRO A 1 105 ? 3.389 -12.547 -0.325 1 79.25 105 PRO A N 1
ATOM 769 C CA . PRO A 1 105 ? 3.146 -11.977 -1.651 1 79.25 105 PRO A CA 1
ATOM 770 C C . PRO A 1 105 ? 2.928 -10.469 -1.613 1 79.25 105 PRO A C 1
ATOM 772 O O . PRO A 1 105 ? 3.205 -9.773 -2.596 1 79.25 105 PRO A O 1
ATOM 775 N N . PHE A 1 106 ? 2.805 -10.039 -0.403 1 85.75 106 PHE A N 1
ATOM 776 C CA . PHE A 1 106 ? 2.541 -8.609 -0.288 1 85.75 106 PHE A CA 1
ATOM 777 C C . PHE A 1 106 ? 3.836 -7.812 -0.377 1 85.75 106 PHE A C 1
ATOM 779 O O . PHE A 1 106 ? 3.9 -6.805 -1.082 1 85.75 106 PHE A O 1
ATOM 786 N N . LEU A 1 107 ? 4.848 -8.273 0.277 1 84.06 107 LEU A N 1
ATOM 787 C CA . LEU A 1 107 ? 6.113 -7.547 0.235 1 84.06 107 LEU A CA 1
ATOM 788 C C . LEU A 1 107 ? 6.711 -7.578 -1.166 1 84.06 107 LEU A C 1
ATOM 790 O O . LEU A 1 107 ? 7.332 -6.605 -1.603 1 84.06 107 LEU A O 1
ATOM 794 N N . LEU A 1 108 ? 6.535 -8.766 -1.804 1 89 108 LEU A N 1
ATOM 795 C CA . LEU A 1 108 ? 6.969 -8.859 -3.193 1 89 108 LEU A CA 1
ATOM 796 C C . LEU A 1 108 ? 6.266 -7.812 -4.051 1 89 108 LEU A C 1
ATOM 798 O O . LEU A 1 108 ? 6.91 -7.117 -4.844 1 89 108 LEU A O 1
ATOM 802 N N . MET A 1 109 ? 4.961 -7.656 -3.852 1 89.69 109 MET A N 1
ATOM 803 C CA . MET A 1 109 ? 4.172 -6.676 -4.59 1 89.69 109 MET A CA 1
ATOM 804 C C . MET A 1 109 ? 4.613 -5.258 -4.246 1 89.69 109 MET A C 1
ATOM 806 O O . MET A 1 109 ? 4.852 -4.441 -5.145 1 89.69 109 MET A O 1
ATOM 810 N N . LEU A 1 110 ? 4.766 -4.996 -2.99 1 86.88 110 LEU A N 1
ATOM 811 C CA . LEU A 1 110 ? 5.105 -3.658 -2.52 1 86.88 110 LEU A CA 1
ATOM 812 C C . LEU A 1 110 ? 6.434 -3.197 -3.102 1 86.88 110 LEU A C 1
ATOM 814 O O . LEU A 1 110 ? 6.555 -2.059 -3.561 1 86.88 110 LEU A O 1
ATOM 818 N N . ARG A 1 111 ? 7.418 -4.035 -3.201 1 84.75 111 ARG A N 1
ATOM 819 C CA . ARG A 1 111 ? 8.766 -3.693 -3.65 1 84.75 111 ARG A CA 1
ATOM 820 C C . ARG A 1 111 ? 8.828 -3.613 -5.172 1 84.75 111 ARG A C 1
ATOM 822 O O . ARG A 1 111 ? 9.75 -3.016 -5.73 1 84.75 111 ARG A O 1
ATOM 829 N N . SER A 1 112 ? 7.836 -4.215 -5.805 1 89.44 112 SER A N 1
ATOM 830 C CA . SER A 1 112 ? 7.883 -4.312 -7.258 1 89.44 112 SER A CA 1
ATOM 831 C C . SER A 1 112 ? 6.906 -3.342 -7.91 1 89.44 112 SER A C 1
ATOM 833 O O . SER A 1 112 ? 6.996 -3.078 -9.109 1 89.44 112 SER A O 1
ATOM 835 N N . ALA A 1 113 ? 6.02 -2.828 -7.129 1 88.44 113 ALA A N 1
ATOM 836 C CA . ALA A 1 113 ? 4.844 -2.135 -7.652 1 88.44 113 ALA A CA 1
ATOM 837 C C . ALA A 1 113 ? 5.25 -0.951 -8.523 1 88.44 113 ALA A C 1
ATOM 839 O O . ALA A 1 113 ? 4.629 -0.69 -9.555 1 88.44 113 ALA A O 1
ATOM 840 N N . SER A 1 114 ? 6.301 -0.273 -8.148 1 84.19 114 SER A N 1
ATOM 841 C CA . SER A 1 114 ? 6.66 0.949 -8.859 1 84.19 114 SER A CA 1
ATOM 842 C C . SER A 1 114 ? 7.742 0.684 -9.898 1 84.19 114 SER A C 1
ATOM 844 O O . SER A 1 114 ? 8.188 1.605 -10.586 1 84.19 114 SER A O 1
ATOM 846 N N . ASP A 1 115 ? 8.242 -0.546 -10.023 1 89.56 115 ASP A N 1
ATOM 847 C CA . ASP A 1 115 ? 9.242 -0.91 -11.023 1 89.56 115 ASP A CA 1
ATOM 848 C C . ASP A 1 115 ? 8.625 -1.023 -12.414 1 89.56 115 ASP A C 1
ATOM 850 O O . ASP A 1 115 ? 7.617 -1.713 -12.594 1 89.56 115 ASP A O 1
ATOM 854 N N . PRO A 1 116 ? 9.219 -0.367 -13.391 1 90.94 116 PRO A N 1
ATOM 855 C CA . PRO A 1 116 ? 8.586 -0.333 -14.711 1 90.94 116 PRO A CA 1
ATOM 856 C C . PRO A 1 116 ? 8.516 -1.712 -15.359 1 90.94 116 PRO A C 1
ATOM 858 O O . PRO A 1 116 ? 7.645 -1.953 -16.203 1 90.94 116 PRO A O 1
ATOM 861 N N . VAL A 1 117 ? 9.383 -2.609 -14.977 1 94.75 117 VAL A N 1
ATOM 862 C CA . VAL A 1 117 ? 9.383 -3.951 -15.555 1 94.75 117 VAL A CA 1
ATOM 863 C C . VAL A 1 117 ? 8.562 -4.891 -14.664 1 94.75 117 VAL A C 1
ATOM 865 O O . VAL A 1 117 ? 7.684 -5.602 -15.148 1 94.75 117 VAL A O 1
ATOM 868 N N . ALA A 1 118 ? 8.828 -4.875 -13.359 1 95.94 118 ALA A N 1
ATOM 869 C CA . ALA A 1 118 ? 8.227 -5.809 -12.414 1 95.94 118 ALA A CA 1
ATOM 870 C C . ALA A 1 118 ? 6.77 -5.445 -12.133 1 95.94 118 ALA A C 1
ATOM 872 O O . ALA A 1 118 ? 5.938 -6.324 -11.906 1 95.94 118 ALA A O 1
ATOM 873 N N . GLY A 1 119 ? 6.449 -4.16 -12.148 1 94.56 119 GLY A N 1
ATOM 874 C CA . GLY A 1 119 ? 5.117 -3.674 -11.82 1 94.56 119 GLY A CA 1
ATOM 875 C C . GLY A 1 119 ? 4.031 -4.309 -12.672 1 94.56 119 GLY A C 1
ATOM 876 O O . GLY A 1 119 ? 3.086 -4.895 -12.133 1 94.56 119 GLY A O 1
ATOM 877 N N . PRO A 1 120 ? 4.184 -4.238 -13.961 1 96.38 120 PRO A N 1
ATOM 878 C CA . PRO A 1 120 ? 3.189 -4.836 -14.852 1 96.38 120 PRO A CA 1
ATOM 879 C C . PRO A 1 120 ? 3.057 -6.344 -14.664 1 96.38 120 PRO A C 1
ATOM 881 O O . PRO A 1 120 ? 1.96 -6.895 -14.797 1 96.38 120 PRO A O 1
ATOM 884 N N . ILE A 1 121 ? 4.137 -7.008 -14.344 1 97.06 121 ILE A N 1
ATOM 885 C CA . ILE A 1 121 ? 4.105 -8.445 -14.125 1 97.06 121 ILE A CA 1
ATOM 886 C C . ILE A 1 121 ? 3.303 -8.758 -12.859 1 97.06 121 ILE A C 1
ATOM 888 O O . ILE A 1 121 ? 2.447 -9.648 -12.859 1 97.06 121 ILE A O 1
ATOM 892 N N . VAL A 1 122 ? 3.539 -8.031 -11.836 1 96.44 122 VAL A N 1
ATOM 893 C CA . VAL A 1 122 ? 2.834 -8.219 -10.57 1 96.44 122 VAL A CA 1
ATOM 894 C C . VAL A 1 122 ? 1.355 -7.879 -10.75 1 96.44 122 VAL A C 1
ATOM 896 O O . VAL A 1 122 ? 0.485 -8.609 -10.266 1 96.44 122 VAL A O 1
ATOM 899 N N . ARG A 1 123 ? 1.088 -6.801 -11.461 1 96.25 123 ARG A N 1
ATOM 900 C CA . ARG A 1 123 ? -0.292 -6.422 -11.75 1 96.25 123 ARG A CA 1
ATOM 901 C C . ARG A 1 123 ? -1.047 -7.566 -12.414 1 96.25 123 ARG A C 1
ATOM 903 O O . ARG A 1 123 ? -2.162 -7.898 -12.008 1 96.25 123 ARG A O 1
ATOM 910 N N . ARG A 1 124 ? -0.443 -8.156 -13.398 1 96 124 ARG A N 1
ATOM 911 C CA . ARG A 1 124 ? -1.074 -9.266 -14.109 1 96 124 ARG A CA 1
ATOM 912 C C . ARG A 1 124 ? -1.305 -10.453 -13.18 1 96 124 ARG A C 1
ATOM 914 O O . ARG A 1 124 ? -2.354 -11.094 -13.234 1 96 124 ARG A O 1
ATOM 921 N N . GLY A 1 125 ? -0.289 -10.766 -12.375 1 95.31 125 GLY A N 1
ATOM 922 C CA . GLY A 1 125 ? -0.432 -11.836 -11.406 1 95.31 125 GLY A CA 1
ATOM 923 C C . GLY A 1 125 ? -1.588 -11.625 -10.445 1 95.31 125 GLY A C 1
ATOM 924 O O . GLY A 1 125 ? -2.35 -12.555 -10.172 1 95.31 125 GLY A O 1
ATOM 925 N N . ILE A 1 126 ? -1.741 -10.438 -9.969 1 94.81 126 ILE A N 1
ATOM 926 C CA . ILE A 1 126 ? -2.822 -10.094 -9.055 1 94.81 126 ILE A CA 1
ATOM 927 C C . ILE A 1 126 ? -4.164 -10.219 -9.766 1 94.81 126 ILE A C 1
ATOM 929 O O . ILE A 1 126 ? -5.094 -10.844 -9.25 1 94.81 126 ILE A O 1
ATOM 933 N N . GLU A 1 127 ? -4.316 -9.664 -10.953 1 96.12 127 GLU A N 1
ATOM 934 C CA . GLU A 1 127 ? -5.562 -9.664 -11.711 1 96.12 127 GLU A CA 1
ATOM 935 C C . GLU A 1 127 ? -5.988 -11.086 -12.078 1 96.12 127 GLU A C 1
ATOM 937 O O . GLU A 1 127 ? -7.164 -11.438 -11.953 1 96.12 127 GLU A O 1
ATOM 942 N N . GLN A 1 128 ? -5.004 -11.914 -12.398 1 95.5 128 GLN A N 1
ATOM 943 C CA . GLN A 1 128 ? -5.289 -13.258 -12.891 1 95.5 128 GLN A CA 1
ATOM 944 C C . GLN A 1 128 ? -5.645 -14.195 -11.742 1 95.5 128 GLN A C 1
ATOM 946 O O . GLN A 1 128 ? -6.297 -15.227 -11.953 1 95.5 128 GLN A O 1
ATOM 951 N N . HIS A 1 129 ? -5.211 -13.938 -10.562 1 94.44 129 HIS A N 1
ATOM 952 C CA . HIS A 1 129 ? -5.414 -14.852 -9.445 1 94.44 129 HIS A CA 1
ATOM 953 C C . HIS A 1 129 ? -6.367 -14.266 -8.414 1 94.44 129 HIS A C 1
ATOM 955 O O . HIS A 1 129 ? -7.582 -14.258 -8.617 1 94.44 129 HIS A O 1
ATOM 961 N N . VAL A 1 130 ? -5.863 -13.523 -7.492 1 94.12 130 VAL A N 1
ATOM 962 C CA . VAL A 1 130 ? -6.711 -13.078 -6.395 1 94.12 130 VAL A CA 1
ATOM 963 C C . VAL A 1 130 ? -7.77 -12.109 -6.926 1 94.12 130 VAL A C 1
ATOM 965 O O . VAL A 1 130 ? -8.906 -12.102 -6.449 1 94.12 130 VAL A O 1
ATOM 968 N N . GLY A 1 131 ? -7.457 -11.258 -7.91 1 95.25 131 GLY A N 1
ATOM 969 C CA . GLY A 1 131 ? -8.43 -10.359 -8.508 1 95.25 131 GLY A CA 1
ATOM 970 C C . GLY A 1 131 ? -9.578 -11.094 -9.188 1 95.25 131 GLY A C 1
ATOM 971 O O . GLY A 1 131 ? -10.75 -10.789 -8.938 1 95.25 131 GLY A O 1
ATOM 972 N N . ALA A 1 132 ? -9.266 -12.07 -9.992 1 95.12 132 ALA A N 1
ATOM 973 C CA . ALA A 1 132 ? -10.266 -12.859 -10.695 1 95.12 132 ALA A CA 1
ATOM 974 C C . ALA A 1 132 ? -11.109 -13.672 -9.711 1 95.12 132 ALA A C 1
ATOM 976 O O . ALA A 1 132 ? -12.328 -13.766 -9.852 1 95.12 132 ALA A O 1
ATOM 977 N N . ARG A 1 133 ? -10.445 -14.258 -8.727 1 94.69 133 ARG A N 1
ATOM 978 C CA . ARG A 1 133 ? -11.141 -15.055 -7.719 1 94.69 133 ARG A CA 1
ATOM 979 C C . ARG A 1 133 ? -12.188 -14.219 -6.984 1 94.69 133 ARG A C 1
ATOM 981 O O . ARG A 1 133 ? -13.305 -14.68 -6.75 1 94.69 133 ARG A O 1
ATOM 988 N N . LEU A 1 134 ? -11.828 -13.016 -6.617 1 95.19 134 LEU A N 1
ATOM 989 C CA . LEU A 1 134 ? -12.742 -12.117 -5.918 1 95.19 134 LEU A CA 1
ATOM 990 C C . LEU A 1 134 ? -13.875 -11.672 -6.836 1 95.19 134 LEU A C 1
ATOM 992 O O . LEU A 1 134 ? -15.047 -11.695 -6.441 1 95.19 134 LEU A O 1
ATOM 996 N N . THR A 1 135 ? -13.523 -11.273 -8.062 1 95.25 135 THR A N 1
ATOM 997 C CA . THR A 1 135 ? -14.523 -10.805 -9.023 1 95.25 135 THR A CA 1
ATOM 998 C C . THR A 1 135 ? -15.578 -11.875 -9.273 1 95.25 135 THR A C 1
ATOM 1000 O O . THR A 1 135 ? -16.766 -11.578 -9.32 1 95.25 135 THR A O 1
ATOM 1003 N N . ASP A 1 136 ? -15.172 -13.117 -9.352 1 94.31 136 ASP A N 1
ATOM 1004 C CA . ASP A 1 136 ? -16.062 -14.234 -9.648 1 94.31 136 ASP A CA 1
ATOM 1005 C C . ASP A 1 136 ? -17.062 -14.461 -8.516 1 94.31 136 ASP A C 1
ATOM 1007 O O . ASP A 1 136 ? -18.094 -15.094 -8.719 1 94.31 136 ASP A O 1
ATOM 1011 N N . GLN A 1 137 ? -16.781 -13.938 -7.387 1 94.5 137 GLN A N 1
ATOM 1012 C CA . GLN A 1 137 ? -17.625 -14.195 -6.23 1 94.5 137 GLN A CA 1
ATOM 1013 C C . GLN A 1 137 ? -18.562 -13.016 -5.965 1 94.5 137 GLN A C 1
ATOM 1015 O O . GLN A 1 137 ? -19.375 -13.055 -5.047 1 94.5 137 GLN A O 1
ATOM 1020 N N . LEU A 1 138 ? -18.359 -11.953 -6.699 1 93.62 138 LEU A N 1
ATOM 1021 C CA . LEU A 1 138 ? -19.156 -10.742 -6.469 1 93.62 138 LEU A CA 1
ATOM 1022 C C . LEU A 1 138 ? -20.297 -10.648 -7.473 1 93.62 138 LEU A C 1
ATOM 1024 O O . LEU A 1 138 ? -20.109 -10.875 -8.672 1 93.62 138 LEU A O 1
ATOM 1028 N N . ARG A 1 139 ? -21.5 -10.43 -6.902 1 90.56 139 ARG A N 1
ATOM 1029 C CA . ARG A 1 139 ? -22.688 -10.203 -7.711 1 90.56 139 ARG A CA 1
ATOM 1030 C C . ARG A 1 139 ? -23.078 -8.727 -7.715 1 90.56 139 ARG A C 1
ATOM 1032 O O . ARG A 1 139 ? -22.625 -7.961 -6.863 1 90.56 139 ARG A O 1
ATOM 1039 N N . GLY A 1 140 ? -23.844 -8.25 -8.742 1 90.88 140 GLY A N 1
ATOM 1040 C CA . GLY A 1 140 ? -24.312 -6.875 -8.797 1 90.88 140 GLY A CA 1
ATOM 1041 C C . GLY A 1 140 ? -23.438 -5.98 -9.656 1 90.88 140 GLY A C 1
ATOM 1042 O O . GLY A 1 140 ? -22.625 -6.473 -10.445 1 90.88 140 GLY A O 1
ATOM 1043 N N . PRO A 1 141 ? -23.516 -4.695 -9.453 1 92 141 PRO A N 1
ATOM 1044 C CA . PRO A 1 141 ? -22.812 -3.752 -10.328 1 92 141 PRO A CA 1
ATOM 1045 C C . PRO A 1 141 ? -21.328 -3.621 -9.977 1 92 141 PRO A C 1
ATOM 1047 O O . PRO A 1 141 ? -20.953 -3.812 -8.82 1 92 141 PRO A O 1
ATOM 1050 N N . ASP A 1 142 ? -20.516 -3.391 -10.93 1 94.38 142 ASP A N 1
ATOM 1051 C CA . ASP A 1 142 ? -19.109 -3.031 -10.836 1 94.38 142 ASP A CA 1
ATOM 1052 C C . ASP A 1 142 ? -18.312 -4.098 -10.086 1 94.38 142 ASP A C 1
ATOM 1054 O O . ASP A 1 142 ? -17.547 -3.785 -9.172 1 94.38 142 ASP A O 1
ATOM 1058 N N . PRO A 1 143 ? -18.516 -5.312 -10.414 1 95.25 143 PRO A N 1
ATOM 1059 C CA . PRO A 1 143 ? -17.812 -6.336 -9.648 1 95.25 143 PRO A CA 1
ATOM 1060 C C . PRO A 1 143 ? -16.281 -6.176 -9.719 1 95.25 143 PRO A C 1
ATOM 1062 O O . PRO A 1 143 ? -15.586 -6.445 -8.742 1 95.25 143 PRO A O 1
ATOM 1065 N N . ASP A 1 144 ? -15.719 -5.691 -10.836 1 96.06 144 ASP A N 1
ATOM 1066 C CA . ASP A 1 144 ? -14.281 -5.527 -10.969 1 96.06 144 ASP A CA 1
ATOM 1067 C C . ASP A 1 144 ? -13.758 -4.43 -10.039 1 96.06 144 ASP A C 1
ATOM 1069 O O . ASP A 1 144 ? -12.773 -4.625 -9.336 1 96.06 144 ASP A O 1
ATOM 1073 N N . ALA A 1 145 ? -14.461 -3.314 -10.055 1 96.81 145 ALA A N 1
ATOM 1074 C CA . ALA A 1 145 ? -14.055 -2.207 -9.195 1 96.81 145 ALA A CA 1
ATOM 1075 C C . ALA A 1 145 ? -14.18 -2.578 -7.723 1 96.81 145 ALA A C 1
ATOM 1077 O O . ALA A 1 145 ? -13.297 -2.266 -6.918 1 96.81 145 ALA A O 1
ATOM 1078 N N . ARG A 1 146 ? -15.258 -3.25 -7.383 1 97 146 ARG A N 1
ATOM 1079 C CA . ARG A 1 146 ? -15.469 -3.66 -5.996 1 97 146 ARG A CA 1
ATOM 1080 C C . ARG A 1 146 ? -14.414 -4.664 -5.555 1 97 146 ARG A C 1
ATOM 1082 O O . ARG A 1 146 ? -13.898 -4.578 -4.438 1 97 146 ARG A O 1
ATOM 1089 N N . ALA A 1 147 ? -14.078 -5.59 -6.43 1 97 147 ALA A N 1
ATOM 1090 C CA . ALA A 1 147 ? -13.023 -6.559 -6.125 1 97 147 ALA A CA 1
ATOM 1091 C C . ALA A 1 147 ? -11.695 -5.859 -5.863 1 97 147 ALA A C 1
ATOM 1093 O O . ALA A 1 147 ? -10.984 -6.191 -4.91 1 97 147 ALA A O 1
ATOM 1094 N N . GLU A 1 148 ? -11.344 -4.902 -6.684 1 97.06 148 GLU A N 1
ATOM 1095 C CA . GLU A 1 148 ? -10.078 -4.188 -6.539 1 97.06 148 GLU A CA 1
ATOM 1096 C C . GLU A 1 148 ? -10.062 -3.35 -5.262 1 97.06 148 GLU A C 1
ATOM 1098 O O . GLU A 1 148 ? -9.016 -3.178 -4.641 1 97.06 148 GLU A O 1
ATOM 1103 N N . LEU A 1 149 ? -11.188 -2.822 -4.875 1 97.69 149 LEU A N 1
ATOM 1104 C CA . LEU A 1 149 ? -11.242 -2.064 -3.631 1 97.69 149 LEU A CA 1
ATOM 1105 C C . LEU A 1 149 ? -11.102 -2.988 -2.426 1 97.69 149 LEU A C 1
ATOM 1107 O O . LEU A 1 149 ? -10.531 -2.6 -1.404 1 97.69 149 LEU A O 1
ATOM 1111 N N . VAL A 1 150 ? -11.633 -4.215 -2.508 1 97.62 150 VAL A N 1
ATOM 1112 C CA . VAL A 1 150 ? -11.352 -5.207 -1.478 1 97.62 150 VAL A CA 1
ATOM 1113 C C . VAL A 1 150 ? -9.844 -5.461 -1.396 1 97.62 150 VAL A C 1
ATOM 1115 O O . VAL A 1 150 ? -9.266 -5.449 -0.308 1 97.62 150 VAL A O 1
ATOM 1118 N N . LEU A 1 151 ? -9.227 -5.648 -2.525 1 96.5 151 LEU A N 1
ATOM 1119 C CA . LEU A 1 151 ? -7.785 -5.855 -2.568 1 96.5 151 LEU A CA 1
ATOM 1120 C C . LEU A 1 151 ? -7.043 -4.645 -2.016 1 96.5 151 LEU A C 1
ATOM 1122 O O . LEU A 1 151 ? -6 -4.785 -1.375 1 96.5 151 LEU A O 1
ATOM 1126 N N . ALA A 1 152 ? -7.578 -3.449 -2.32 1 96.62 152 ALA A N 1
ATOM 1127 C CA . ALA A 1 152 ? -7.012 -2.227 -1.757 1 96.62 152 ALA A CA 1
ATOM 1128 C C . ALA A 1 152 ? -7.039 -2.262 -0.232 1 96.62 152 ALA A C 1
ATOM 1130 O O . ALA A 1 152 ? -6.055 -1.906 0.421 1 96.62 152 ALA A O 1
ATOM 1131 N N . MET A 1 153 ? -8.141 -2.682 0.323 1 97.12 153 MET A N 1
ATOM 1132 C CA . MET A 1 153 ? -8.266 -2.789 1.774 1 97.12 153 MET A CA 1
ATOM 1133 C C . MET A 1 153 ? -7.27 -3.801 2.334 1 97.12 153 MET A C 1
ATOM 1135 O O . MET A 1 153 ? -6.633 -3.549 3.357 1 97.12 153 MET A O 1
ATOM 1139 N N . LEU A 1 154 ? -7.121 -4.926 1.65 1 95.81 154 LEU A N 1
ATOM 1140 C CA . LEU A 1 154 ? -6.164 -5.949 2.061 1 95.81 154 LEU A CA 1
ATOM 1141 C C . LEU A 1 154 ? -4.742 -5.398 2.047 1 95.81 154 LEU A C 1
ATOM 1143 O O . LEU A 1 154 ? -4.031 -5.477 3.053 1 95.81 154 LEU A O 1
ATOM 1147 N N . ALA A 1 155 ? -4.398 -4.828 0.95 1 94 155 ALA A N 1
ATOM 1148 C CA . ALA A 1 155 ? -3.047 -4.301 0.77 1 94 155 ALA A CA 1
ATOM 1149 C C . ALA A 1 155 ? -2.758 -3.176 1.76 1 94 155 ALA A C 1
ATOM 1151 O O . ALA A 1 155 ? -1.679 -3.127 2.355 1 94 155 ALA A O 1
ATOM 1152 N N . GLY A 1 156 ? -3.746 -2.268 1.883 1 95.38 156 GLY A N 1
ATOM 1153 C CA . GLY A 1 156 ? -3.568 -1.17 2.82 1 95.38 156 GLY A CA 1
ATOM 1154 C C . GLY A 1 156 ? -3.418 -1.632 4.258 1 95.38 156 GLY A C 1
ATOM 1155 O O . GLY A 1 156 ? -2.613 -1.081 5.012 1 95.38 156 GLY A O 1
ATOM 1156 N N . THR A 1 157 ? -4.176 -2.621 4.68 1 95.62 157 THR A N 1
ATOM 1157 C CA . THR A 1 157 ? -4.078 -3.148 6.035 1 95.62 157 THR A CA 1
ATOM 1158 C C . THR A 1 157 ? -2.713 -3.789 6.27 1 95.62 157 THR A C 1
ATOM 1160 O O . THR A 1 157 ? -2.09 -3.574 7.309 1 95.62 157 THR A O 1
ATOM 1163 N N . TRP A 1 158 ? -2.252 -4.551 5.312 1 91.62 158 TRP A N 1
ATOM 1164 C CA . TRP A 1 158 ? -0.924 -5.148 5.41 1 91.62 158 TRP A CA 1
ATOM 1165 C C . TRP A 1 158 ? 0.151 -4.07 5.52 1 91.62 158 TRP A C 1
ATOM 1167 O O . TRP A 1 158 ? 1.047 -4.164 6.363 1 91.62 158 TRP A O 1
ATOM 1177 N N . LEU A 1 159 ? 0.064 -3.123 4.695 1 91.69 159 LEU A N 1
ATOM 1178 C CA . LEU A 1 159 ? 1.028 -2.029 4.652 1 91.69 159 LEU A CA 1
ATOM 1179 C C . LEU A 1 159 ? 1.074 -1.291 5.984 1 91.69 159 LEU A C 1
ATOM 1181 O O . LEU A 1 159 ? 2.143 -1.146 6.582 1 91.69 159 LEU A O 1
ATOM 1185 N N . MET A 1 160 ? -0.057 -0.886 6.504 1 93.94 160 MET A N 1
ATOM 1186 C CA . MET A 1 160 ? -0.133 -0.059 7.703 1 93.94 160 MET A CA 1
ATOM 1187 C C . MET A 1 160 ? 0.198 -0.876 8.953 1 93.94 160 MET A C 1
ATOM 1189 O O . MET A 1 160 ? 0.903 -0.399 9.844 1 93.94 160 MET A O 1
ATOM 1193 N N . ARG A 1 161 ? -0.244 -2.158 9.023 1 94.62 161 ARG A N 1
ATOM 1194 C CA . ARG A 1 161 ? -0.134 -2.947 10.242 1 94.62 161 ARG A CA 1
ATOM 1195 C C . ARG A 1 161 ? 1.234 -3.615 10.344 1 94.62 161 ARG A C 1
ATOM 1197 O O . ARG A 1 161 ? 1.826 -3.67 11.422 1 94.62 161 ARG A O 1
ATOM 1204 N N . THR A 1 162 ? 1.734 -4.098 9.266 1 90.62 162 THR A N 1
ATOM 1205 C CA . THR A 1 162 ? 2.896 -4.973 9.336 1 90.62 162 THR A CA 1
ATOM 1206 C C . THR A 1 162 ? 4.137 -4.273 8.789 1 90.62 162 THR A C 1
ATOM 1208 O O . THR A 1 162 ? 5.215 -4.359 9.375 1 90.62 162 THR A O 1
ATOM 1211 N N . VAL A 1 163 ? 3.994 -3.582 7.684 1 88.44 163 VAL A N 1
ATOM 1212 C CA . VAL A 1 163 ? 5.164 -2.98 7.047 1 88.44 163 VAL A CA 1
ATOM 1213 C C . VAL A 1 163 ? 5.551 -1.7 7.785 1 88.44 163 VAL A C 1
ATOM 1215 O O . VAL A 1 163 ? 6.691 -1.555 8.227 1 88.44 163 VAL A O 1
ATOM 1218 N N . LEU A 1 164 ? 4.586 -0.799 7.891 1 91.06 164 LEU A N 1
ATOM 1219 C CA . LEU A 1 164 ? 4.848 0.437 8.617 1 91.06 164 LEU A CA 1
ATOM 1220 C C . LEU A 1 164 ? 4.762 0.209 10.125 1 91.06 164 LEU A C 1
ATOM 1222 O O . LEU A 1 164 ? 5.484 0.847 10.898 1 91.06 164 LEU A O 1
ATOM 1226 N N . GLY A 1 165 ? 3.801 -0.659 10.492 1 92 165 GLY A N 1
ATOM 1227 C CA . GLY A 1 165 ? 3.641 -0.965 11.898 1 92 165 GLY A CA 1
ATOM 1228 C C . GLY A 1 165 ? 3.098 0.2 12.703 1 92 165 GLY A C 1
ATOM 1229 O O . GLY A 1 165 ? 3.607 0.505 13.789 1 92 165 GLY A O 1
ATOM 1230 N N . THR A 1 166 ? 2.078 0.88 12.227 1 93.88 166 THR A N 1
ATOM 1231 C CA . THR A 1 166 ? 1.513 2.014 12.953 1 93.88 166 THR A CA 1
ATOM 1232 C C . THR A 1 166 ? 0.94 1.568 14.297 1 93.88 166 THR A C 1
ATOM 1234 O O . THR A 1 166 ? 0.362 0.485 14.398 1 93.88 166 THR A O 1
ATOM 1237 N N . GLU A 1 167 ? 1.038 2.404 15.305 1 91.94 167 GLU A N 1
ATOM 1238 C CA . GLU A 1 167 ? 0.651 2.051 16.672 1 91.94 167 GLU A CA 1
ATOM 1239 C C . GLU A 1 167 ? -0.84 1.74 16.75 1 91.94 167 GLU A C 1
ATOM 1241 O O . GLU A 1 167 ? -1.253 0.86 17.516 1 91.94 167 GLU A O 1
ATOM 1246 N N . GLY A 1 168 ? -1.629 2.338 15.977 1 93.31 168 GLY A N 1
ATOM 1247 C CA . GLY A 1 168 ? -3.072 2.174 16.031 1 93.31 168 GLY A CA 1
ATOM 1248 C C . GLY A 1 168 ? -3.537 0.81 15.555 1 93.31 168 GLY A C 1
ATOM 1249 O O . GLY A 1 168 ? -4.66 0.394 15.852 1 93.31 168 GLY A O 1
ATOM 1250 N N . LEU A 1 169 ? -2.625 0.12 14.812 1 94.38 169 LEU A N 1
ATOM 1251 C CA . LEU A 1 169 ? -3.047 -1.152 14.234 1 94.38 169 LEU A CA 1
ATOM 1252 C C . LEU A 1 169 ? -2.158 -2.291 14.727 1 94.38 169 LEU A C 1
ATOM 1254 O O . LEU A 1 169 ? -2.605 -3.436 14.82 1 94.38 169 LEU A O 1
ATOM 1258 N N . ARG A 1 170 ? -0.998 -2.012 14.992 1 92.31 170 ARG A N 1
ATOM 1259 C CA . ARG A 1 170 ? 0.034 -3.014 15.242 1 92.31 170 ARG A CA 1
ATOM 1260 C C . ARG A 1 170 ? -0.381 -3.957 16.359 1 92.31 170 ARG A C 1
ATOM 1262 O O . ARG A 1 170 ? -0.213 -5.172 16.25 1 92.31 170 ARG A O 1
ATOM 1269 N N . ASP A 1 171 ? -1.007 -3.4 17.406 1 90.88 171 ASP A N 1
ATOM 1270 C CA . ASP A 1 171 ? -1.221 -4.223 18.594 1 90.88 171 ASP A CA 1
ATOM 1271 C C . ASP A 1 171 ? -2.693 -4.598 18.734 1 90.88 171 ASP A C 1
ATOM 1273 O O . ASP A 1 171 ? -3.1 -5.145 19.766 1 90.88 171 ASP A O 1
ATOM 1277 N N . VAL A 1 172 ? -3.502 -4.305 17.75 1 95.5 172 VAL A N 1
ATOM 1278 C CA . VAL A 1 172 ? -4.906 -4.703 17.766 1 95.5 172 VAL A CA 1
ATOM 1279 C C . VAL A 1 172 ? -5.016 -6.223 17.656 1 95.5 172 VAL A C 1
ATOM 1281 O O . VAL A 1 172 ? -4.344 -6.84 16.828 1 95.5 172 VAL A O 1
ATOM 1284 N N . SER A 1 173 ? -5.82 -6.785 18.5 1 96.06 173 SER A N 1
ATOM 1285 C CA . SER A 1 173 ? -5.988 -8.234 18.453 1 96.06 173 SER A CA 1
ATOM 1286 C C . SER A 1 173 ? -6.586 -8.68 17.125 1 96.06 173 SER A C 1
ATOM 1288 O O . SER A 1 173 ? -7.25 -7.902 16.453 1 96.06 173 SER A O 1
ATOM 1290 N N . GLU A 1 174 ? -6.332 -9.945 16.766 1 95.88 174 GLU A N 1
ATOM 1291 C CA . GLU A 1 174 ? -6.891 -10.508 15.547 1 95.88 174 GLU A CA 1
ATOM 1292 C C . GLU A 1 174 ? -8.414 -10.398 15.531 1 95.88 174 GLU A C 1
ATOM 1294 O O . GLU A 1 174 ? -9.008 -10.031 14.516 1 95.88 174 GLU A O 1
ATOM 1299 N N . GLU A 1 175 ? -8.992 -10.719 16.656 1 97.06 175 GLU A N 1
ATOM 1300 C CA . GLU A 1 175 ? -10.453 -10.711 16.75 1 97.06 175 GLU A CA 1
ATOM 1301 C C . GLU A 1 175 ? -11.016 -9.305 16.562 1 97.06 175 GLU A C 1
ATOM 1303 O O . GLU A 1 175 ? -12.008 -9.117 15.859 1 97.06 175 GLU A O 1
ATOM 1308 N N . ARG A 1 176 ? -10.398 -8.367 17.188 1 96.81 176 ARG A N 1
ATOM 1309 C CA . ARG A 1 176 ? -10.875 -6.988 17.094 1 96.81 176 ARG A CA 1
ATOM 1310 C C . ARG A 1 176 ? -10.68 -6.434 15.688 1 96.81 176 ARG A C 1
ATOM 1312 O O . ARG A 1 176 ? -11.547 -5.742 15.164 1 96.81 176 ARG A O 1
ATOM 1319 N N . LEU A 1 177 ? -9.562 -6.719 15.117 1 97.25 177 LEU A N 1
ATOM 1320 C CA . LEU A 1 177 ? -9.297 -6.25 13.766 1 97.25 177 LEU A CA 1
ATOM 1321 C C . LEU A 1 177 ? -10.312 -6.832 12.781 1 97.25 177 LEU A C 1
ATOM 1323 O O . LEU A 1 177 ? -10.844 -6.117 11.93 1 97.25 177 LEU A O 1
ATOM 1327 N N . ALA A 1 178 ? -10.578 -8.141 12.953 1 97.88 178 ALA A N 1
ATOM 1328 C CA . ALA A 1 178 ? -11.562 -8.781 12.086 1 97.88 178 ALA A CA 1
ATOM 1329 C C . ALA A 1 178 ? -12.938 -8.141 12.25 1 97.88 178 ALA A C 1
ATOM 1331 O O . ALA A 1 178 ? -13.648 -7.93 11.266 1 97.88 178 ALA A O 1
ATOM 1332 N N . ALA A 1 179 ? -13.281 -7.797 13.43 1 96.94 179 ALA A N 1
ATOM 1333 C CA . ALA A 1 179 ? -14.578 -7.184 13.719 1 96.94 179 ALA A CA 1
ATOM 1334 C C . ALA A 1 179 ? -14.688 -5.805 13.078 1 96.94 179 ALA A C 1
ATOM 1336 O O . ALA A 1 179 ? -15.766 -5.402 12.633 1 96.94 179 ALA A O 1
ATOM 1337 N N . LEU A 1 180 ? -13.594 -5.09 13.055 1 96.06 180 LEU A N 1
ATOM 1338 C CA . LEU A 1 180 ? -13.578 -3.756 12.461 1 96.06 180 LEU A CA 1
ATOM 1339 C C . LEU A 1 180 ? -13.602 -3.84 10.938 1 96.06 180 LEU A C 1
ATOM 1341 O O . LEU A 1 180 ? -14.227 -3.002 10.281 1 96.06 180 LEU A O 1
ATOM 1345 N N . LEU A 1 181 ? -12.977 -4.879 10.391 1 97.44 181 LEU A N 1
ATOM 1346 C CA . LEU A 1 181 ? -12.828 -5.012 8.945 1 97.44 181 LEU A CA 1
ATOM 1347 C C . LEU A 1 181 ? -14.125 -5.516 8.312 1 97.44 181 LEU A C 1
ATOM 1349 O O . LEU A 1 181 ? -14.43 -5.184 7.164 1 97.44 181 LEU A O 1
ATOM 1353 N N . ARG A 1 182 ? -14.867 -6.289 9.039 1 96.88 182 ARG A N 1
ATOM 1354 C CA . ARG A 1 182 ? -15.984 -7.031 8.469 1 96.88 182 ARG A CA 1
ATOM 1355 C C . ARG A 1 182 ? -17.016 -6.086 7.863 1 96.88 182 ARG A C 1
ATOM 1357 O O . ARG A 1 182 ? -17.422 -6.25 6.711 1 96.88 182 ARG A O 1
ATOM 1364 N N . PRO A 1 183 ? -17.5 -5.094 8.602 1 94.5 183 PRO A N 1
ATOM 1365 C CA . PRO A 1 183 ? -18.5 -4.219 7.988 1 94.5 183 PRO A CA 1
ATOM 1366 C C . PRO A 1 183 ? -17.953 -3.436 6.801 1 94.5 183 PRO A C 1
ATOM 1368 O O . PRO A 1 183 ? -18.703 -3.129 5.863 1 94.5 183 PRO A O 1
ATOM 1371 N N . THR A 1 184 ? -16.672 -3.09 6.848 1 94.81 184 THR A N 1
ATOM 1372 C CA . THR A 1 184 ? -16 -2.381 5.758 1 94.81 184 THR A CA 1
ATOM 1373 C C . THR A 1 184 ? -15.961 -3.238 4.496 1 94.81 184 THR A C 1
ATOM 1375 O O . THR A 1 184 ? -16.328 -2.775 3.414 1 94.81 184 THR A O 1
ATOM 1378 N N . LEU A 1 185 ? -15.586 -4.492 4.672 1 96.94 185 LEU A N 1
ATOM 1379 C CA . LEU A 1 185 ? -15.523 -5.434 3.557 1 96.94 185 LEU A CA 1
ATOM 1380 C C . LEU A 1 185 ? -16.922 -5.793 3.068 1 96.94 185 LEU A C 1
ATOM 1382 O O . LEU A 1 185 ? -17.141 -5.98 1.869 1 96.94 185 LEU A O 1
ATOM 1386 N N . ALA A 1 186 ? -17.891 -5.855 3.982 1 95.88 186 ALA A N 1
ATOM 1387 C CA . ALA A 1 186 ? -19.281 -6.172 3.625 1 95.88 186 ALA A CA 1
ATOM 1388 C C . ALA A 1 186 ? -19.859 -5.109 2.695 1 95.88 186 ALA A C 1
ATOM 1390 O O . ALA A 1 186 ? -20.625 -5.426 1.781 1 95.88 186 ALA A O 1
ATOM 1391 N N . ALA A 1 187 ? -19.484 -3.887 2.906 1 94.12 187 ALA A N 1
ATOM 1392 C CA . ALA A 1 187 ? -19.969 -2.797 2.062 1 94.12 187 ALA A CA 1
ATOM 1393 C C . ALA A 1 187 ? -19.5 -2.973 0.62 1 94.12 187 ALA A C 1
ATOM 1395 O O . ALA A 1 187 ? -20.156 -2.479 -0.309 1 94.12 187 ALA A O 1
ATOM 1396 N N . LEU A 1 188 ? -18.422 -3.707 0.408 1 95.44 188 LEU A N 1
ATOM 1397 C CA . LEU A 1 188 ? -17.859 -3.893 -0.925 1 95.44 188 LEU A CA 1
ATOM 1398 C C . LEU A 1 188 ? -18.359 -5.191 -1.549 1 95.44 188 LEU A C 1
ATOM 1400 O O . LEU A 1 188 ? -18.5 -5.285 -2.77 1 95.44 188 LEU A O 1
ATOM 1404 N N . VAL A 1 189 ? -18.594 -6.16 -0.672 1 94.06 189 VAL A N 1
ATOM 1405 C CA . VAL A 1 189 ? -18.859 -7.473 -1.256 1 94.06 189 VAL A CA 1
ATOM 1406 C C . VAL A 1 189 ? -20.359 -7.711 -1.324 1 94.06 189 VAL A C 1
ATOM 1408 O O . VAL A 1 189 ? -20.828 -8.516 -2.133 1 94.06 189 VAL A O 1
ATOM 1411 N N . ASP A 1 190 ? -21.109 -7.094 -0.379 1 82.5 190 ASP A N 1
ATOM 1412 C CA . ASP A 1 190 ? -22.547 -7.328 -0.345 1 82.5 190 ASP A CA 1
ATOM 1413 C C . ASP A 1 190 ? -23.281 -6.438 -1.35 1 82.5 190 ASP A C 1
ATOM 1415 O O . ASP A 1 190 ? -22.812 -5.34 -1.661 1 82.5 190 ASP A O 1
ATOM 1419 N N . ASP A 1 191 ? -24.094 -6.965 -2.229 1 65.56 191 ASP A N 1
ATOM 1420 C CA . ASP A 1 191 ? -24.859 -6.426 -3.342 1 65.56 191 ASP A CA 1
ATOM 1421 C C . ASP A 1 191 ? -25.359 -5.016 -3.037 1 65.56 191 ASP A C 1
ATOM 1423 O O . ASP A 1 191 ? -25.844 -4.742 -1.936 1 65.56 191 ASP A O 1
ATOM 1427 N N . GLY A 1 192 ? -24.5 -3.873 -3.348 1 53.09 192 GLY A N 1
ATOM 1428 C CA . GLY A 1 192 ? -24.922 -2.482 -3.271 1 53.09 192 GLY A CA 1
ATOM 1429 C C . GLY A 1 192 ? -26.438 -2.311 -3.352 1 53.09 192 GLY A C 1
ATOM 1430 O O . GLY A 1 192 ? -27.156 -3.248 -3.703 1 53.09 192 GLY A O 1
ATOM 1431 N N . PRO A 1 193 ? -26.969 -1.254 -2.67 1 45.34 193 PRO A N 1
ATOM 1432 C CA . PRO A 1 193 ? -28.422 -1.114 -2.748 1 45.34 193 PRO A CA 1
ATOM 1433 C C . PRO A 1 193 ? -28.969 -1.486 -4.121 1 45.34 193 PRO A C 1
ATOM 1435 O O . PRO A 1 193 ? -28.297 -1.309 -5.133 1 45.34 193 PRO A O 1
ATOM 1438 N N . ALA A 1 194 ? -29.906 -2.633 -4.246 1 37.94 194 ALA A N 1
ATOM 1439 C CA . ALA A 1 194 ? -30.797 -2.818 -5.391 1 37.94 194 ALA A CA 1
ATOM 1440 C C . ALA A 1 194 ? -31.219 -1.476 -5.984 1 37.94 194 ALA A C 1
ATOM 1442 O O . ALA A 1 194 ? -31.484 -0.524 -5.25 1 37.94 194 ALA A O 1
ATOM 1443 N N . GLY A 1 195 ? -30.578 -1 -7.125 1 35.22 195 GLY A N 1
ATOM 1444 C CA . GLY A 1 195 ? -31.406 -0.018 -7.809 1 35.22 195 GLY A CA 1
ATOM 1445 C C . GLY A 1 195 ? -32.875 -0.173 -7.512 1 35.22 195 GLY A C 1
ATOM 1446 O O . GLY A 1 195 ? -33.375 -1.291 -7.352 1 35.22 195 GLY A O 1
ATOM 1447 N N . GLY A 1 196 ? -33.531 0.706 -6.676 1 31.92 196 GLY A N 1
ATOM 1448 C CA . GLY A 1 196 ? -34.969 0.858 -6.824 1 31.92 196 GLY A CA 1
ATOM 1449 C C . GLY A 1 196 ? -35.469 0.505 -8.211 1 31.92 196 GLY A C 1
ATOM 1450 O O . GLY A 1 196 ? -34.938 0.991 -9.211 1 31.92 196 GLY A O 1
ATOM 1451 N N . SER A 1 197 ? -36 -0.749 -8.469 1 26.2 197 SER A N 1
ATOM 1452 C CA . SER A 1 197 ? -37.094 -0.65 -9.422 1 26.2 197 SER A CA 1
ATOM 1453 C C . SER A 1 197 ? -37.969 0.567 -9.133 1 26.2 197 SER A C 1
ATOM 1455 O O . SER A 1 197 ? -38.25 0.866 -7.977 1 26.2 197 SER A O 1
ATOM 1457 N N . MET B 1 1 ? 28.219 38.719 20.344 1 43.31 1 MET B N 1
ATOM 1458 C CA . MET B 1 1 ? 27.656 39.406 19.172 1 43.31 1 MET B CA 1
ATOM 1459 C C . MET B 1 1 ? 26.703 38.469 18.406 1 43.31 1 MET B C 1
ATOM 1461 O O . MET B 1 1 ? 27.141 37.5 17.781 1 43.31 1 MET B O 1
ATOM 1465 N N . THR B 1 2 ? 25.516 38.156 18.891 1 51.06 2 THR B N 1
ATOM 1466 C CA . THR B 1 2 ? 24.422 37.406 18.281 1 51.06 2 THR B CA 1
ATOM 1467 C C . THR B 1 2 ? 24.109 37.969 16.891 1 51.06 2 THR B C 1
ATOM 1469 O O . THR B 1 2 ? 23.688 39.094 16.75 1 51.06 2 THR B O 1
ATOM 1472 N N . GLY B 1 3 ? 24.984 37.719 15.961 1 49.47 3 GLY B N 1
ATOM 1473 C CA . GLY B 1 3 ? 24.828 38.25 14.617 1 49.47 3 GLY B CA 1
ATOM 1474 C C . GLY B 1 3 ? 23.406 38.219 14.117 1 49.47 3 GLY B C 1
ATOM 1475 O O . GLY B 1 3 ? 22.891 37.125 13.828 1 49.47 3 GLY B O 1
ATOM 1476 N N . THR B 1 4 ? 22.688 39.125 14.469 1 56.72 4 THR B N 1
ATOM 1477 C CA . THR B 1 4 ? 21.375 39.344 13.883 1 56.72 4 THR B CA 1
ATOM 1478 C C . THR B 1 4 ? 21.453 39.344 12.359 1 56.72 4 THR B C 1
ATOM 1480 O O . THR B 1 4 ? 22.078 40.219 11.758 1 56.72 4 THR B O 1
ATOM 1483 N N . GLU B 1 5 ? 21.438 38.156 11.867 1 66.19 5 GLU B N 1
ATOM 1484 C CA . GLU B 1 5 ? 21.375 38.094 10.406 1 66.19 5 GLU B CA 1
ATOM 1485 C C . GLU B 1 5 ? 20.375 39.125 9.859 1 66.19 5 GLU B C 1
ATOM 1487 O O . GLU B 1 5 ? 19.281 39.25 10.391 1 66.19 5 GLU B O 1
ATOM 1492 N N . THR B 1 6 ? 20.719 40 9.078 1 70.38 6 THR B N 1
ATOM 1493 C CA . THR B 1 6 ? 19.875 40.969 8.406 1 70.38 6 THR B CA 1
ATOM 1494 C C . THR B 1 6 ? 18.688 40.281 7.719 1 70.38 6 THR B C 1
ATOM 1496 O O . THR B 1 6 ? 18.812 39.156 7.258 1 70.38 6 THR B O 1
ATOM 1499 N N . PRO B 1 7 ? 17.469 40.844 7.773 1 74 7 PRO B N 1
ATOM 1500 C CA . PRO B 1 7 ? 16.234 40.281 7.184 1 74 7 PRO B CA 1
ATOM 1501 C C . PRO B 1 7 ? 16.453 39.75 5.777 1 74 7 PRO B C 1
ATOM 1503 O O . PRO B 1 7 ? 15.883 38.719 5.418 1 74 7 PRO B O 1
ATOM 1506 N N . GLY B 1 8 ? 17.266 40.281 4.945 1 68.38 8 GLY B N 1
ATOM 1507 C CA . GLY B 1 8 ? 17.531 39.812 3.594 1 68.38 8 GLY B CA 1
ATOM 1508 C C . GLY B 1 8 ? 18.25 38.469 3.557 1 68.38 8 GLY B C 1
ATOM 1509 O O . GLY B 1 8 ? 17.875 37.594 2.785 1 68.38 8 GLY B O 1
ATOM 1510 N N . ARG B 1 9 ? 19.219 38.5 4.359 1 69.94 9 ARG B N 1
ATOM 1511 C CA . ARG B 1 9 ? 20.016 37.281 4.441 1 69.94 9 ARG B CA 1
ATOM 1512 C C . ARG B 1 9 ? 19.188 36.125 4.977 1 69.94 9 ARG B C 1
ATOM 1514 O O . ARG B 1 9 ? 19.312 35 4.508 1 69.94 9 ARG B O 1
ATOM 1521 N N . ARG B 1 10 ? 18.281 36.531 5.926 1 73.69 10 ARG B N 1
ATOM 1522 C CA . ARG B 1 10 ? 17.391 35.531 6.484 1 73.69 10 ARG B CA 1
ATOM 1523 C C . ARG B 1 10 ? 16.422 35 5.434 1 73.69 10 ARG B C 1
ATOM 1525 O O . ARG B 1 10 ? 16.156 33.812 5.359 1 73.69 10 ARG B O 1
ATOM 1532 N N . ARG B 1 11 ? 15.828 35.875 4.672 1 73.81 11 ARG B N 1
ATOM 1533 C CA . ARG B 1 11 ? 14.914 35.5 3.6 1 73.81 11 ARG B CA 1
ATOM 1534 C C . ARG B 1 11 ? 15.609 34.625 2.561 1 73.81 11 ARG B C 1
ATOM 1536 O O . ARG B 1 11 ? 15.031 33.656 2.068 1 73.81 11 ARG B O 1
ATOM 1543 N N . ASN B 1 12 ? 16.828 34.844 2.447 1 81.81 12 ASN B N 1
ATOM 1544 C CA . ASN B 1 12 ? 17.594 34.062 1.481 1 81.81 12 ASN B CA 1
ATOM 1545 C C . ASN B 1 12 ? 17.891 32.656 1.996 1 81.81 12 ASN B C 1
ATOM 1547 O O . ASN B 1 12 ? 17.75 31.672 1.255 1 81.81 12 ASN B O 1
ATOM 1551 N N . ALA B 1 13 ? 18.047 32.688 3.336 1 87.12 13 ALA B N 1
ATOM 1552 C CA . ALA B 1 13 ? 18.328 31.391 3.941 1 87.12 13 ALA B CA 1
ATOM 1553 C C . ALA B 1 13 ? 17.094 30.5 3.953 1 87.12 13 ALA B C 1
ATOM 1555 O O . ALA B 1 13 ? 17.188 29.297 3.699 1 87.12 13 ALA B O 1
ATOM 1556 N N . GLU B 1 14 ? 15.977 31.141 4.219 1 89.81 14 GLU B N 1
ATOM 1557 C CA . GLU B 1 14 ? 14.719 30.406 4.254 1 89.81 14 GLU B CA 1
ATOM 1558 C C . GLU B 1 14 ? 14.344 29.891 2.865 1 89.81 14 GLU B C 1
ATOM 1560 O O . GLU B 1 14 ? 13.852 28.766 2.727 1 89.81 14 GLU B O 1
ATOM 1565 N N . GLN B 1 15 ? 14.57 30.656 1.975 1 92.25 15 GLN B N 1
ATOM 1566 C CA . GLN B 1 15 ? 14.289 30.25 0.6 1 92.25 15 GLN B CA 1
ATOM 1567 C C . GLN B 1 15 ? 15.203 29.109 0.167 1 92.25 15 GLN B C 1
ATOM 1569 O O . GLN B 1 15 ? 14.758 28.172 -0.494 1 92.25 15 GLN B O 1
ATOM 1574 N N . THR B 1 16 ? 16.453 29.234 0.519 1 92.06 16 THR B N 1
ATOM 1575 C CA . THR B 1 16 ? 17.406 28.172 0.209 1 92.06 16 THR B CA 1
ATOM 1576 C C . THR B 1 16 ? 17 26.859 0.885 1 92.06 16 THR B C 1
ATOM 1578 O O . THR B 1 16 ? 17.031 25.797 0.265 1 92.06 16 THR B O 1
ATOM 1581 N N . ARG B 1 17 ? 16.625 27 2.115 1 94.75 17 ARG B N 1
ATOM 1582 C CA . ARG B 1 17 ? 16.188 25.812 2.854 1 94.75 17 ARG B CA 1
ATOM 1583 C C . ARG B 1 17 ? 14.984 25.172 2.172 1 94.75 17 ARG B C 1
ATOM 1585 O O . ARG B 1 17 ? 14.93 23.953 2.033 1 94.75 17 ARG B O 1
ATOM 1592 N N . GLU B 1 18 ? 14.031 25.953 1.746 1 94.31 18 GLU B N 1
ATOM 1593 C CA . GLU B 1 18 ? 12.836 25.453 1.062 1 94.31 18 GLU B CA 1
ATOM 1594 C C . GLU B 1 18 ? 13.203 24.797 -0.272 1 94.31 18 GLU B C 1
ATOM 1596 O O . GLU B 1 18 ? 12.641 23.766 -0.639 1 94.31 18 GLU B O 1
ATOM 1601 N N . ASP B 1 19 ? 14.109 25.375 -0.962 1 94.56 19 ASP B N 1
ATOM 1602 C CA . ASP B 1 19 ? 14.562 24.812 -2.23 1 94.56 19 ASP B CA 1
ATOM 1603 C C . ASP B 1 19 ? 15.18 23.438 -2.031 1 94.56 19 ASP B C 1
ATOM 1605 O O . ASP B 1 19 ? 14.953 22.516 -2.828 1 94.56 19 ASP B O 1
ATOM 1609 N N . VAL B 1 20 ? 15.914 23.344 -1.005 1 95.62 20 VAL B N 1
ATOM 1610 C CA . VAL B 1 20 ? 16.547 22.078 -0.684 1 95.62 20 VAL B CA 1
ATOM 1611 C C . VAL B 1 20 ? 15.477 21.047 -0.339 1 95.62 20 VAL B C 1
ATOM 1613 O O . VAL B 1 20 ? 15.547 19.891 -0.78 1 95.62 20 VAL B O 1
ATOM 1616 N N . LEU B 1 21 ? 14.508 21.5 0.38 1 95 21 LEU B N 1
ATOM 1617 C CA . LEU B 1 21 ? 13.453 20.578 0.803 1 95 21 LEU B CA 1
ATOM 1618 C C . LEU B 1 21 ? 12.641 20.094 -0.394 1 95 21 LEU B C 1
ATOM 1620 O O . LEU B 1 21 ? 12.289 18.922 -0.476 1 95 21 LEU B O 1
ATOM 1624 N N . VAL B 1 22 ? 12.328 20.969 -1.28 1 93.88 22 VAL B N 1
ATOM 1625 C CA . VAL B 1 22 ? 11.602 20.594 -2.492 1 93.88 22 VAL B CA 1
ATOM 1626 C C . VAL B 1 22 ? 12.414 19.578 -3.295 1 93.88 22 VAL B C 1
ATOM 1628 O O . VAL B 1 22 ? 11.875 18.562 -3.74 1 93.88 22 VAL B O 1
ATOM 1631 N N . ALA B 1 23 ? 13.672 19.797 -3.412 1 95 23 ALA B N 1
ATOM 1632 C CA . ALA B 1 23 ? 14.562 18.875 -4.117 1 95 23 ALA B CA 1
ATOM 1633 C C . ALA B 1 23 ? 14.664 17.547 -3.395 1 95 23 ALA B C 1
ATOM 1635 O O . ALA B 1 23 ? 14.727 16.484 -4.031 1 95 23 ALA B O 1
ATOM 1636 N N . ALA B 1 24 ? 14.703 17.641 -2.092 1 96.06 24 ALA B N 1
ATOM 1637 C CA . ALA B 1 24 ? 14.805 16.438 -1.277 1 96.06 24 ALA B CA 1
ATOM 1638 C C . ALA B 1 24 ? 13.57 15.562 -1.442 1 96.06 24 ALA B C 1
ATOM 1640 O O . ALA B 1 24 ? 13.68 14.352 -1.641 1 96.06 24 ALA B O 1
ATOM 1641 N N . VAL B 1 25 ? 12.398 16.172 -1.386 1 93.62 25 VAL B N 1
ATOM 1642 C CA . VAL B 1 25 ? 11.156 15.422 -1.549 1 93.62 25 VAL B CA 1
ATOM 1643 C C . VAL B 1 25 ? 11.141 14.727 -2.908 1 93.62 25 VAL B C 1
ATOM 1645 O O . VAL B 1 25 ? 10.828 13.539 -3 1 93.62 25 VAL B O 1
ATOM 1648 N N . ALA B 1 26 ? 11.523 15.43 -3.887 1 91.94 26 ALA B N 1
ATOM 1649 C CA . ALA B 1 26 ? 11.555 14.875 -5.234 1 91.94 26 ALA B CA 1
ATOM 1650 C C . ALA B 1 26 ? 12.531 13.703 -5.32 1 91.94 26 ALA B C 1
ATOM 1652 O O . ALA B 1 26 ? 12.203 12.648 -5.867 1 91.94 26 ALA B O 1
ATOM 1653 N N . GLU B 1 27 ? 13.711 13.867 -4.785 1 93.44 27 GLU B N 1
ATOM 1654 C CA . GLU B 1 27 ? 14.766 12.867 -4.863 1 93.44 27 GLU B CA 1
ATOM 1655 C C . GLU B 1 27 ? 14.406 11.617 -4.062 1 93.44 27 GLU B C 1
ATOM 1657 O O . GLU B 1 27 ? 14.508 10.5 -4.566 1 93.44 27 GLU B O 1
ATOM 1662 N N . PHE B 1 28 ? 13.93 11.836 -2.848 1 93 28 PHE B N 1
ATOM 1663 C CA . PHE B 1 28 ? 13.555 10.711 -1.992 1 93 28 PHE B CA 1
ATOM 1664 C C . PHE B 1 28 ? 12.359 9.961 -2.572 1 93 28 PHE B C 1
ATOM 1666 O O . PHE B 1 28 ? 12.258 8.742 -2.426 1 93 28 PHE B O 1
ATOM 1673 N N . THR B 1 29 ? 11.469 10.672 -3.217 1 89.25 29 THR B N 1
ATOM 1674 C CA . THR B 1 29 ? 10.297 10.055 -3.828 1 89.25 29 THR B CA 1
ATOM 1675 C C . THR B 1 29 ? 10.688 9.242 -5.055 1 89.25 29 THR B C 1
ATOM 1677 O O . THR B 1 29 ? 10.172 8.141 -5.273 1 89.25 29 THR B O 1
ATOM 1680 N N . ALA B 1 30 ? 11.609 9.703 -5.801 1 86.5 30 ALA B N 1
ATOM 1681 C CA . ALA B 1 30 ? 12.016 9.055 -7.047 1 86.5 30 ALA B CA 1
ATOM 1682 C C . ALA B 1 30 ? 12.898 7.836 -6.77 1 86.5 30 ALA B C 1
ATOM 1684 O O . ALA B 1 30 ? 12.781 6.812 -7.449 1 86.5 30 ALA B O 1
ATOM 1685 N N . HIS B 1 31 ? 13.719 7.918 -5.676 1 86.31 31 HIS B N 1
ATOM 1686 C CA . HIS B 1 31 ? 14.789 6.934 -5.586 1 86.31 31 HIS B CA 1
ATOM 1687 C C . HIS B 1 31 ? 14.727 6.168 -4.27 1 86.31 31 HIS B C 1
ATOM 1689 O O . HIS B 1 31 ? 15.375 5.125 -4.121 1 86.31 31 HIS B O 1
ATOM 1695 N N . GLY B 1 32 ? 13.867 6.656 -3.398 1 88.94 32 GLY B N 1
ATOM 1696 C CA . GLY B 1 32 ? 13.891 6.07 -2.066 1 88.94 32 GLY B CA 1
ATOM 1697 C C . GLY B 1 32 ? 15.016 6.605 -1.197 1 88.94 32 GLY B C 1
ATOM 1698 O O . GLY B 1 32 ? 15.953 7.23 -1.698 1 88.94 32 GLY B O 1
ATOM 1699 N N . TYR B 1 33 ? 14.992 6.32 0.058 1 93.25 33 TYR B N 1
ATOM 1700 C CA . TYR B 1 33 ? 15.93 6.852 1.036 1 93.25 33 TYR B CA 1
ATOM 1701 C C . TYR B 1 33 ? 17.328 6.285 0.81 1 93.25 33 TYR B C 1
ATOM 1703 O O . TYR B 1 33 ? 18.312 7.031 0.788 1 93.25 33 TYR B O 1
ATOM 1711 N N . ALA B 1 34 ? 17.406 4.996 0.662 1 89.19 34 ALA B N 1
ATOM 1712 C CA . ALA B 1 34 ? 18.703 4.328 0.586 1 89.19 34 ALA B CA 1
ATOM 1713 C C . ALA B 1 34 ? 19.5 4.801 -0.629 1 89.19 34 ALA B C 1
ATOM 1715 O O . ALA B 1 34 ? 20.688 5.09 -0.525 1 89.19 34 ALA B O 1
ATOM 1716 N N . THR B 1 35 ? 18.844 5.043 -1.717 1 88.5 35 THR B N 1
ATOM 1717 C CA . THR B 1 35 ? 19.516 5.309 -2.984 1 88.5 35 THR B CA 1
ATOM 1718 C C . THR B 1 35 ? 19.641 6.809 -3.232 1 88.5 35 THR B C 1
ATOM 1720 O O . THR B 1 35 ? 20.547 7.258 -3.943 1 88.5 35 THR B O 1
ATOM 1723 N N . ALA B 1 36 ? 18.781 7.562 -2.66 1 92.94 36 ALA B N 1
ATOM 1724 C CA . ALA B 1 36 ? 18.828 9.008 -2.848 1 92.94 36 ALA B CA 1
ATOM 1725 C C . ALA B 1 36 ? 20.156 9.586 -2.375 1 92.94 36 ALA B C 1
ATOM 1727 O O . ALA B 1 36 ? 20.703 9.148 -1.353 1 92.94 36 ALA B O 1
ATOM 1728 N N . GLY B 1 37 ? 20.672 10.523 -3.109 1 94.12 37 GLY B N 1
ATOM 1729 C CA . GLY B 1 37 ? 21.969 11.109 -2.805 1 94.12 37 GLY B CA 1
ATOM 1730 C C . GLY B 1 37 ? 21.875 12.555 -2.342 1 94.12 37 GLY B C 1
ATOM 1731 O O . GLY B 1 37 ? 21.188 13.367 -2.963 1 94.12 37 GLY B O 1
ATOM 1732 N N . VAL B 1 38 ? 22.625 12.859 -1.325 1 95.38 38 VAL B N 1
ATOM 1733 C CA . VAL B 1 38 ? 22.688 14.227 -0.813 1 95.38 38 VAL B CA 1
ATOM 1734 C C . VAL B 1 38 ? 23.328 15.141 -1.855 1 95.38 38 VAL B C 1
ATOM 1736 O O . VAL B 1 38 ? 22.906 16.281 -2.025 1 95.38 38 VAL B O 1
ATOM 1739 N N . ARG B 1 39 ? 24.281 14.641 -2.584 1 95.56 39 ARG B N 1
ATOM 1740 C CA . ARG B 1 39 ? 24.938 15.422 -3.625 1 95.56 39 ARG B CA 1
ATOM 1741 C C . ARG B 1 39 ? 23.969 15.789 -4.738 1 95.56 39 ARG B C 1
ATOM 1743 O O . ARG B 1 39 ? 23.953 16.922 -5.203 1 95.56 39 ARG B O 1
ATOM 1750 N N . GLN B 1 40 ? 23.172 14.859 -5.133 1 96.06 40 GLN B N 1
ATOM 1751 C CA . GLN B 1 40 ? 22.188 15.094 -6.18 1 96.06 40 GLN B CA 1
ATOM 1752 C C . GLN B 1 40 ? 21.141 16.109 -5.727 1 96.06 40 GLN B C 1
ATOM 1754 O O . GLN B 1 40 ? 20.719 16.969 -6.516 1 96.06 40 GLN B O 1
ATOM 1759 N N . ILE B 1 41 ? 20.719 16.047 -4.477 1 96.88 41 ILE B N 1
ATOM 1760 C CA . ILE B 1 41 ? 19.75 16.984 -3.912 1 96.88 41 ILE B CA 1
ATOM 1761 C C . ILE B 1 41 ? 20.359 18.391 -3.918 1 96.88 41 ILE B C 1
ATOM 1763 O O . ILE B 1 41 ? 19.688 19.359 -4.316 1 96.88 41 ILE B O 1
ATOM 1767 N N . ALA B 1 42 ? 21.609 18.453 -3.492 1 96.69 42 ALA B N 1
ATOM 1768 C CA . ALA B 1 42 ? 22.312 19.75 -3.461 1 96.69 42 ALA B CA 1
ATOM 1769 C C . ALA B 1 42 ? 22.391 20.359 -4.855 1 96.69 42 ALA B C 1
ATOM 1771 O O . ALA B 1 42 ? 22.078 21.531 -5.043 1 96.69 42 ALA B O 1
ATOM 1772 N N . GLU B 1 43 ? 22.703 19.578 -5.82 1 96.12 43 GLU B N 1
ATOM 1773 C CA . GLU B 1 43 ? 22.828 20.031 -7.203 1 96.12 43 GLU B CA 1
ATOM 1774 C C . GLU B 1 43 ? 21.484 20.531 -7.734 1 96.12 43 GLU B C 1
ATOM 1776 O O . GLU B 1 43 ? 21.422 21.609 -8.344 1 96.12 43 GLU B O 1
ATOM 1781 N N . ARG B 1 44 ? 20.484 19.875 -7.438 1 94.56 44 ARG B N 1
ATOM 1782 C CA . ARG B 1 44 ? 19.156 20.25 -7.898 1 94.56 44 ARG B CA 1
ATOM 1783 C C . ARG B 1 44 ? 18.688 21.547 -7.242 1 94.56 44 ARG B C 1
ATOM 1785 O O . ARG B 1 44 ? 18 22.344 -7.867 1 94.56 44 ARG B O 1
ATOM 1792 N N . ALA B 1 45 ? 19.094 21.703 -6.023 1 95.25 45 ALA B N 1
ATOM 1793 C CA . ALA B 1 45 ? 18.672 22.875 -5.266 1 95.25 45 ALA B CA 1
ATOM 1794 C C . ALA B 1 45 ? 19.609 24.062 -5.535 1 95.25 45 ALA B C 1
ATOM 1796 O O . ALA B 1 45 ? 19.344 25.172 -5.078 1 95.25 45 ALA B O 1
ATOM 1797 N N . GLY B 1 46 ? 20.688 23.797 -6.258 1 95.06 46 GLY B N 1
ATOM 1798 C CA . GLY B 1 46 ? 21.641 24.859 -6.555 1 95.06 46 GLY B CA 1
ATOM 1799 C C . GLY B 1 46 ? 22.469 25.266 -5.355 1 95.06 46 GLY B C 1
ATOM 1800 O O . GLY B 1 46 ? 22.766 26.438 -5.18 1 95.06 46 GLY B O 1
ATOM 1801 N N . VAL B 1 47 ? 22.766 24.312 -4.449 1 94.81 47 VAL B N 1
ATOM 1802 C CA . VAL B 1 47 ? 23.578 24.578 -3.264 1 94.81 47 VAL B CA 1
ATOM 1803 C C . VAL B 1 47 ? 24.703 23.547 -3.158 1 94.81 47 VAL B C 1
ATOM 1805 O O . VAL B 1 47 ? 24.828 22.672 -4.012 1 94.81 47 VAL B O 1
ATOM 1808 N N . THR B 1 48 ? 25.5 23.734 -2.162 1 92.12 48 THR B N 1
ATOM 1809 C CA . THR B 1 48 ? 26.562 22.766 -1.907 1 92.12 48 THR B CA 1
ATOM 1810 C C . THR B 1 48 ? 26.094 21.719 -0.908 1 92.12 48 THR B C 1
ATOM 1812 O O . THR B 1 48 ? 25.203 21.969 -0.097 1 92.12 48 THR B O 1
ATOM 1815 N N . ALA B 1 49 ? 26.703 20.562 -0.924 1 92.31 49 ALA B N 1
ATOM 1816 C CA . ALA B 1 49 ? 26.406 19.5 0.032 1 92.31 49 ALA B CA 1
ATOM 1817 C C . ALA B 1 49 ? 26.656 19.969 1.465 1 92.31 49 ALA B C 1
ATOM 1819 O O . ALA B 1 49 ? 25.953 19.562 2.387 1 92.31 49 ALA B O 1
ATOM 1820 N N . MET B 1 50 ? 27.609 20.812 1.66 1 93.38 50 MET B N 1
ATOM 1821 C CA . MET B 1 50 ? 27.922 21.359 2.979 1 93.38 50 MET B CA 1
ATOM 1822 C C . MET B 1 50 ? 26.75 22.156 3.539 1 93.38 50 MET B C 1
ATOM 1824 O O . MET B 1 50 ? 26.484 22.109 4.742 1 93.38 50 MET B O 1
ATOM 1828 N N . MET B 1 51 ? 26.047 22.844 2.697 1 93.06 51 MET B N 1
ATOM 1829 C CA . MET B 1 51 ? 24.906 23.625 3.131 1 93.06 51 MET B CA 1
ATOM 1830 C C . MET B 1 51 ? 23.781 22.734 3.621 1 93.06 51 MET B C 1
ATOM 1832 O O . MET B 1 51 ? 23.047 23.094 4.543 1 93.06 51 MET B O 1
ATOM 1836 N N . ILE B 1 52 ? 23.672 21.5 2.988 1 94.38 52 ILE B N 1
ATOM 1837 C CA . ILE B 1 52 ? 22.656 20.562 3.436 1 94.38 52 ILE B CA 1
ATOM 1838 C C . ILE B 1 52 ? 22.953 20.109 4.859 1 94.38 52 ILE B C 1
ATOM 1840 O O . ILE B 1 52 ? 22.062 20.047 5.703 1 94.38 52 ILE B O 1
ATOM 1844 N N . ASN B 1 53 ? 24.203 19.875 5.129 1 93.94 53 ASN B N 1
ATOM 1845 C CA . ASN B 1 53 ? 24.609 19.484 6.477 1 93.94 53 ASN B CA 1
ATOM 1846 C C . ASN B 1 53 ? 24.375 20.609 7.48 1 93.94 53 ASN B C 1
ATOM 1848 O O . ASN B 1 53 ? 23.953 20.359 8.617 1 93.94 53 ASN B O 1
ATOM 1852 N N . ARG B 1 54 ? 24.656 21.797 7.062 1 93.75 54 ARG B N 1
ATOM 1853 C CA . ARG B 1 54 ? 24.453 22.953 7.926 1 93.75 54 ARG B CA 1
ATOM 1854 C C . ARG B 1 54 ? 22.984 23.141 8.273 1 93.75 54 ARG B C 1
ATOM 1856 O O . ARG B 1 54 ? 22.625 23.391 9.422 1 93.75 54 ARG B O 1
ATOM 1863 N N . TYR B 1 55 ? 22.094 22.938 7.27 1 94.44 55 TYR B N 1
ATOM 1864 C CA . TYR B 1 55 ? 20.672 23.219 7.445 1 94.44 55 TYR B CA 1
ATOM 1865 C C . TYR B 1 55 ? 19.969 22.031 8.117 1 94.44 55 TYR B C 1
ATOM 1867 O O . TYR B 1 55 ? 19.062 22.234 8.922 1 94.44 55 TYR B O 1
ATOM 1875 N N . PHE B 1 56 ? 20.406 20.719 7.812 1 96.88 56 PHE B N 1
ATOM 1876 C CA . PHE B 1 56 ? 19.578 19.578 8.188 1 96.88 56 PHE B CA 1
ATOM 1877 C C . PHE B 1 56 ? 20.406 18.578 8.992 1 96.88 56 PHE B C 1
ATOM 1879 O O . PHE B 1 56 ? 19.844 17.625 9.555 1 96.88 56 PHE B O 1
ATOM 1886 N N . GLY B 1 57 ? 21.703 18.75 9.062 1 95.31 57 GLY B N 1
ATOM 1887 C CA . GLY B 1 57 ? 22.578 17.938 9.891 1 95.31 57 GLY B CA 1
ATOM 1888 C C . GLY B 1 57 ? 23.031 16.672 9.203 1 95.31 57 GLY B C 1
ATOM 1889 O O . GLY B 1 57 ? 24.219 16.344 9.219 1 95.31 57 GLY B O 1
ATOM 1890 N N . SER B 1 58 ? 22.078 15.906 8.656 1 95.12 58 SER B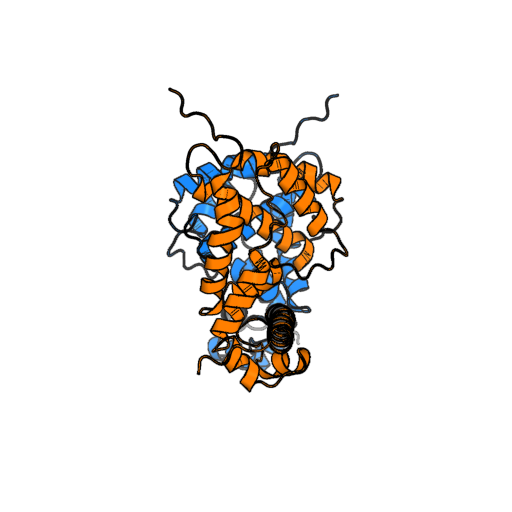 N 1
ATOM 1891 C CA . SER B 1 58 ? 22.359 14.617 8.039 1 95.12 58 SER B CA 1
ATOM 1892 C C . SER B 1 58 ? 21.312 14.266 6.992 1 95.12 58 SER B C 1
ATOM 1894 O O . SER B 1 58 ? 20.297 14.969 6.859 1 95.12 58 SER B O 1
ATOM 1896 N N . LYS B 1 59 ? 21.578 13.258 6.281 1 96.25 59 LYS B N 1
ATOM 1897 C CA . LYS B 1 59 ? 20.578 12.734 5.352 1 96.25 59 LYS B CA 1
ATOM 1898 C C . LYS B 1 59 ? 19.281 12.383 6.074 1 96.25 59 LYS B C 1
ATOM 1900 O O . LYS B 1 59 ? 18.188 12.633 5.566 1 96.25 59 LYS B O 1
ATOM 1905 N N . GLU B 1 60 ? 19.5 11.844 7.254 1 97.06 60 GLU B N 1
ATOM 1906 C CA . GLU B 1 60 ? 18.344 11.477 8.062 1 97.06 60 GLU B CA 1
ATOM 1907 C C . GLU B 1 60 ? 17.547 12.703 8.477 1 97.06 60 GLU B C 1
ATOM 1909 O O . GLU B 1 60 ? 16.328 12.703 8.406 1 97.06 60 GLU B O 1
ATOM 1914 N N . GLY B 1 61 ? 18.25 13.664 8.93 1 97.44 61 GLY B N 1
ATOM 1915 C CA . GLY B 1 61 ? 17.578 14.906 9.273 1 97.44 61 GLY B CA 1
ATOM 1916 C C . GLY B 1 61 ? 16.859 15.547 8.094 1 97.44 61 GLY B C 1
ATOM 1917 O O . GLY B 1 61 ? 15.766 16.094 8.25 1 97.44 61 GLY B O 1
ATOM 1918 N N . LEU B 1 62 ? 17.516 15.539 6.93 1 97.44 62 LEU B N 1
ATOM 1919 C CA . LEU B 1 62 ? 16.906 16.031 5.707 1 97.44 62 LEU B CA 1
ATOM 1920 C C . LEU B 1 62 ? 15.656 15.234 5.359 1 97.44 62 LEU B C 1
ATOM 1922 O O . LEU B 1 62 ? 14.633 15.797 4.977 1 97.44 62 LEU B O 1
ATOM 1926 N N . PHE B 1 63 ? 15.727 13.992 5.531 1 97.62 63 PHE B N 1
ATOM 1927 C CA . PHE B 1 63 ? 14.594 13.125 5.238 1 97.62 63 PHE B CA 1
ATOM 1928 C C . PHE B 1 63 ? 13.438 13.406 6.184 1 97.62 63 PHE B C 1
ATOM 1930 O O . PHE B 1 63 ? 12.281 13.461 5.762 1 97.62 63 PHE B O 1
ATOM 1937 N N . GLU B 1 64 ? 13.719 13.586 7.449 1 97.75 64 GLU B N 1
ATOM 1938 C CA . GLU B 1 64 ? 12.695 13.945 8.422 1 97.75 64 GLU B CA 1
ATOM 1939 C C . GLU B 1 64 ? 11.961 15.219 8.016 1 97.75 64 GLU B C 1
ATOM 1941 O O . GLU B 1 64 ? 10.734 15.289 8.078 1 97.75 64 GLU B O 1
ATOM 1946 N N . ALA B 1 65 ? 12.727 16.125 7.617 1 96.88 65 ALA B N 1
ATOM 1947 C CA . ALA B 1 65 ? 12.141 17.391 7.184 1 96.88 65 ALA B CA 1
ATOM 1948 C C . ALA B 1 65 ? 11.281 17.203 5.934 1 96.88 65 ALA B C 1
ATOM 1950 O O . ALA B 1 65 ? 10.234 17.844 5.793 1 96.88 65 ALA B O 1
ATOM 1951 N N . ALA B 1 66 ? 11.727 16.422 4.988 1 95.75 66 ALA B N 1
ATOM 1952 C CA . ALA B 1 66 ? 10.969 16.125 3.777 1 95.75 66 ALA B CA 1
ATOM 1953 C C . ALA B 1 66 ? 9.641 15.453 4.113 1 95.75 66 ALA B C 1
ATOM 1955 O O . ALA B 1 66 ? 8.609 15.766 3.512 1 95.75 66 ALA B O 1
ATOM 1956 N N . VAL B 1 67 ? 9.656 14.555 5.039 1 95.88 67 VAL B N 1
ATOM 1957 C CA . VAL B 1 67 ? 8.453 13.852 5.477 1 95.88 67 VAL B CA 1
ATOM 1958 C C . VAL B 1 67 ? 7.48 14.836 6.113 1 95.88 67 VAL B C 1
ATOM 1960 O O . VAL B 1 67 ? 6.285 14.812 5.82 1 95.88 67 VAL B O 1
ATOM 1963 N N . GLU B 1 68 ? 8.008 15.672 6.965 1 95.12 68 GLU B N 1
ATOM 1964 C CA . GLU B 1 68 ? 7.184 16.703 7.586 1 95.12 68 GLU B CA 1
ATOM 1965 C C . GLU B 1 68 ? 6.496 17.562 6.535 1 95.12 68 GLU B C 1
ATOM 1967 O O . GLU B 1 68 ? 5.293 17.812 6.621 1 95.12 68 GLU B O 1
ATOM 1972 N N . ARG B 1 69 ? 7.254 17.953 5.605 1 92.25 69 ARG B N 1
ATOM 1973 C CA . ARG B 1 69 ? 6.727 18.812 4.539 1 92.25 69 ARG B CA 1
ATOM 1974 C C . ARG B 1 69 ? 5.641 18.078 3.752 1 92.25 69 ARG B C 1
ATOM 1976 O O . ARG B 1 69 ? 4.672 18.703 3.309 1 92.25 69 ARG B O 1
ATOM 1983 N N . SER B 1 70 ? 5.805 16.844 3.543 1 91.31 70 SER B N 1
ATOM 1984 C CA . SER B 1 70 ? 4.93 16.062 2.684 1 91.31 70 SER B CA 1
ATOM 1985 C C . SER B 1 70 ? 3.629 15.695 3.396 1 91.31 70 SER B C 1
ATOM 1987 O O . SER B 1 70 ? 2.57 15.625 2.77 1 91.31 70 SER B O 1
ATOM 1989 N N . PHE B 1 71 ? 3.643 15.477 4.754 1 91.56 71 PHE B N 1
ATOM 1990 C CA . PHE B 1 71 ? 2.492 14.898 5.434 1 91.56 71 PHE B CA 1
ATOM 1991 C C . PHE B 1 71 ? 1.789 15.938 6.297 1 91.56 71 PHE B C 1
ATOM 1993 O O . PHE B 1 71 ? 0.645 15.734 6.711 1 91.56 71 PHE B O 1
ATOM 2000 N N . ALA B 1 72 ? 2.369 17.047 6.582 1 90 72 ALA B N 1
ATOM 2001 C CA . ALA B 1 72 ? 1.801 18.047 7.469 1 90 72 ALA B CA 1
ATOM 2002 C C . ALA B 1 72 ? 0.559 18.688 6.852 1 90 72 ALA B C 1
ATOM 2004 O O . ALA B 1 72 ? -0.467 18.844 7.52 1 90 72 ALA B O 1
ATOM 2005 N N . PRO B 1 73 ? 0.599 19.031 5.543 1 87.81 73 PRO B N 1
ATOM 2006 C CA . PRO B 1 73 ? -0.59 19.688 4.98 1 87.81 73 PRO B CA 1
ATOM 2007 C C . PRO B 1 73 ? -1.778 18.734 4.867 1 87.81 73 PRO B C 1
ATOM 2009 O O . PRO B 1 73 ? -1.603 17.547 4.539 1 87.81 73 PRO B O 1
ATOM 2012 N N . PRO B 1 74 ? -2.965 19.219 5.113 1 88.19 74 PRO B N 1
ATOM 2013 C CA . PRO B 1 74 ? -4.156 18.391 4.891 1 88.19 74 PRO B CA 1
ATOM 2014 C C . PRO B 1 74 ? -4.465 18.188 3.41 1 88.19 74 PRO B C 1
ATOM 2016 O O . PRO B 1 74 ? -4.48 19.156 2.641 1 88.19 74 PRO B O 1
ATOM 2019 N N . THR B 1 75 ? -4.531 16.984 2.979 1 85.69 75 THR B N 1
ATOM 2020 C CA . THR B 1 75 ? -4.828 16.688 1.582 1 85.69 75 THR B CA 1
ATOM 2021 C C . THR B 1 75 ? -6.121 15.891 1.464 1 85.69 75 THR B C 1
ATOM 2023 O O . THR B 1 75 ? -7.207 16.469 1.386 1 85.69 75 THR B O 1
ATOM 2026 N N . VAL B 1 76 ? -6.102 14.633 1.72 1 87.94 76 VAL B N 1
ATOM 2027 C CA . VAL B 1 76 ? -7.27 13.773 1.567 1 87.94 76 VAL B CA 1
ATOM 2028 C C . VAL B 1 76 ? -8.172 13.898 2.795 1 87.94 76 VAL B C 1
ATOM 2030 O O . VAL B 1 76 ? -9.398 13.93 2.672 1 87.94 76 VAL B O 1
ATOM 2033 N N . VAL B 1 77 ? -7.523 14 3.957 1 90.81 77 VAL B N 1
ATOM 2034 C CA . VAL B 1 77 ? -8.25 14.172 5.211 1 90.81 77 VAL B CA 1
ATOM 2035 C C . VAL B 1 77 ? -8.188 15.633 5.645 1 90.81 77 VAL B C 1
ATOM 2037 O O . VAL B 1 77 ? -7.117 16.141 5.988 1 90.81 77 VAL B O 1
ATOM 2040 N N . GLY B 1 78 ? -9.344 16.25 5.566 1 89.38 78 GLY B N 1
ATOM 2041 C CA . GLY B 1 78 ? -9.43 17.641 5.984 1 89.38 78 GLY B CA 1
ATOM 2042 C C . GLY B 1 78 ? -9.617 17.812 7.48 1 89.38 78 GLY B C 1
ATOM 2043 O O . GLY B 1 78 ? -9.453 16.844 8.242 1 89.38 78 GLY B O 1
ATOM 2044 N N . GLN B 1 79 ? -9.844 19.062 7.797 1 87.06 79 GLN B N 1
ATOM 2045 C CA . GLN B 1 79 ? -10.078 19.391 9.195 1 87.06 79 GLN B CA 1
ATOM 2046 C C . GLN B 1 79 ? -11.57 19.562 9.484 1 87.06 79 GLN B C 1
ATOM 2048 O O . GLN B 1 79 ? -12.266 20.266 8.75 1 87.06 79 GLN B O 1
ATOM 2053 N N . ASP B 1 80 ? -12.148 18.922 10.391 1 82.19 80 ASP B N 1
ATOM 2054 C CA . ASP B 1 80 ? -13.492 19.125 10.914 1 82.19 80 ASP B CA 1
ATOM 2055 C C . ASP B 1 80 ? -14.539 19.016 9.805 1 82.19 80 ASP B C 1
ATOM 2057 O O . ASP B 1 80 ? -15.305 19.953 9.578 1 82.19 80 ASP B O 1
ATOM 2061 N N . GLU B 1 81 ? -14.625 17.906 9.195 1 85.5 81 GLU B N 1
ATOM 2062 C CA . GLU B 1 81 ? -15.539 17.688 8.078 1 85.5 81 GLU B CA 1
ATOM 2063 C C . GLU B 1 81 ? -16.891 17.156 8.57 1 85.5 81 GLU B C 1
ATOM 2065 O O . GLU B 1 81 ? -16.938 16.25 9.398 1 85.5 81 GLU B O 1
ATOM 2070 N N . ALA B 1 82 ? -17.984 17.766 8.164 1 86.25 82 ALA B N 1
ATOM 2071 C CA . ALA B 1 82 ? -19.328 17.344 8.508 1 86.25 82 ALA B CA 1
ATOM 2072 C C . ALA B 1 82 ? -19.625 15.961 7.938 1 86.25 82 ALA B C 1
ATOM 2074 O O . ALA B 1 82 ? -20.203 15.109 8.617 1 86.25 82 ALA B O 1
ATOM 2075 N N . ASP B 1 83 ? -19.219 15.766 6.695 1 92.75 83 ASP B N 1
ATOM 2076 C CA . ASP B 1 83 ? -19.312 14.461 6.035 1 92.75 83 ASP B CA 1
ATOM 2077 C C . ASP B 1 83 ? -17.922 13.883 5.77 1 92.75 83 ASP B C 1
ATOM 2079 O O . ASP B 1 83 ? -17.438 13.922 4.641 1 92.75 83 ASP B O 1
ATOM 2083 N N . LEU B 1 84 ? -17.391 13.305 6.809 1 94.81 84 LEU B N 1
ATOM 2084 C CA . LEU B 1 84 ? -16 12.852 6.77 1 94.81 84 LEU B CA 1
ATOM 2085 C C . LEU B 1 84 ? -15.82 11.766 5.715 1 94.81 84 LEU B C 1
ATOM 2087 O O . LEU B 1 84 ? -14.922 11.852 4.879 1 94.81 84 LEU B O 1
ATOM 2091 N N . ALA B 1 85 ? -16.75 10.789 5.719 1 95.94 85 ALA B N 1
ATOM 2092 C CA . ALA B 1 85 ? -16.656 9.68 4.766 1 95.94 85 ALA B CA 1
ATOM 2093 C C . ALA B 1 85 ? -16.766 10.18 3.33 1 95.94 85 ALA B C 1
ATOM 2095 O O . ALA B 1 85 ? -15.961 9.812 2.473 1 95.94 85 ALA B O 1
ATOM 2096 N N . GLY B 1 86 ? -17.75 11.023 3.09 1 96.12 86 GLY B N 1
ATOM 2097 C CA . GLY B 1 86 ? -17.969 11.562 1.753 1 96.12 86 GLY B CA 1
ATOM 2098 C C . GLY B 1 86 ? -16.828 12.445 1.279 1 96.12 86 GLY B C 1
ATOM 2099 O O . GLY B 1 86 ? -16.422 12.375 0.121 1 96.12 86 GLY B O 1
ATOM 2100 N N . SER B 1 87 ? -16.328 13.281 2.166 1 96.44 87 SER B N 1
ATOM 2101 C CA . SER B 1 87 ? -15.242 14.188 1.822 1 96.44 87 SER B CA 1
ATOM 2102 C C . SER B 1 87 ? -13.969 13.414 1.486 1 96.44 87 SER B C 1
ATOM 2104 O O . SER B 1 87 ? -13.305 13.703 0.489 1 96.44 87 SER B O 1
ATOM 2106 N N . ILE B 1 88 ? -13.648 12.398 2.277 1 96.62 88 ILE B N 1
ATOM 2107 C CA . ILE B 1 88 ? -12.461 11.586 2.045 1 96.62 88 ILE B CA 1
ATOM 2108 C C . ILE B 1 88 ? -12.609 10.828 0.729 1 96.62 88 ILE B C 1
ATOM 2110 O O . ILE B 1 88 ? -11.68 10.797 -0.081 1 96.62 88 ILE B O 1
ATOM 2114 N N . ALA B 1 89 ? -13.797 10.234 0.502 1 97.25 89 ALA B N 1
ATOM 2115 C CA . ALA B 1 89 ? -14.047 9.477 -0.72 1 97.25 89 ALA B CA 1
ATOM 2116 C C . ALA B 1 89 ? -13.844 10.344 -1.958 1 97.25 89 ALA B C 1
ATOM 2118 O O . ALA B 1 89 ? -13.156 9.938 -2.9 1 97.25 89 ALA B O 1
ATOM 2119 N N . SER B 1 90 ? -14.375 11.516 -1.912 1 96.56 90 SER B N 1
ATOM 2120 C CA . SER B 1 90 ? -14.305 12.422 -3.055 1 96.56 90 SER B CA 1
ATOM 2121 C C . SER B 1 90 ? -12.875 12.891 -3.303 1 96.56 90 SER B C 1
ATOM 2123 O O . SER B 1 90 ? -12.406 12.906 -4.441 1 96.56 90 SER B O 1
ATOM 2125 N N . ARG B 1 91 ? -12.203 13.25 -2.291 1 94.12 91 ARG B N 1
ATOM 2126 C CA . ARG B 1 91 ? -10.836 13.75 -2.443 1 94.12 91 ARG B CA 1
ATOM 2127 C C . ARG B 1 91 ? -9.891 12.633 -2.879 1 94.12 91 ARG B C 1
ATOM 2129 O O . ARG B 1 91 ? -8.992 12.859 -3.691 1 94.12 91 ARG B O 1
ATOM 2136 N N . LEU B 1 92 ? -10.094 11.445 -2.312 1 94.5 92 LEU B N 1
ATOM 2137 C CA . LEU B 1 92 ? -9.273 10.305 -2.717 1 94.5 92 LEU B CA 1
ATOM 2138 C C . LEU B 1 92 ? -9.492 9.969 -4.188 1 94.5 92 LEU B C 1
ATOM 2140 O O . LEU B 1 92 ? -8.531 9.734 -4.926 1 94.5 92 LEU B O 1
ATOM 2144 N N . ALA B 1 93 ? -10.766 9.969 -4.617 1 95.5 93 ALA B N 1
ATOM 2145 C CA . ALA B 1 93 ? -11.078 9.703 -6.016 1 95.5 93 ALA B CA 1
ATOM 2146 C C . ALA B 1 93 ? -10.43 10.727 -6.934 1 95.5 93 ALA B C 1
ATOM 2148 O O . ALA B 1 93 ? -9.836 10.375 -7.957 1 95.5 93 ALA B O 1
ATOM 2149 N N . ALA B 1 94 ? -10.461 11.945 -6.527 1 92.81 94 ALA B N 1
ATOM 2150 C CA . ALA B 1 94 ? -9.906 13.023 -7.34 1 92.81 94 ALA B CA 1
ATOM 2151 C C . ALA B 1 94 ? -8.383 12.938 -7.391 1 92.81 94 ALA B C 1
ATOM 2153 O O . ALA B 1 94 ? -7.781 13.109 -8.453 1 92.81 94 ALA B O 1
ATOM 2154 N N . ARG B 1 95 ? -7.773 12.625 -6.305 1 90.56 95 ARG B N 1
ATOM 2155 C CA . ARG B 1 95 ? -6.316 12.648 -6.203 1 90.56 95 ARG B CA 1
ATOM 2156 C C . ARG B 1 95 ? -5.703 11.414 -6.859 1 90.56 95 ARG B C 1
ATOM 2158 O O . ARG B 1 95 ? -4.504 11.383 -7.133 1 90.56 95 ARG B O 1
ATOM 2165 N N . THR B 1 96 ? -6.492 10.391 -7.043 1 91.75 96 THR B N 1
ATOM 2166 C CA . THR B 1 96 ? -5.969 9.18 -7.664 1 91.75 96 THR B CA 1
ATOM 2167 C C . THR B 1 96 ? -6.391 9.102 -9.125 1 91.75 96 THR B C 1
ATOM 2169 O O . THR B 1 96 ? -6.164 8.086 -9.789 1 91.75 96 THR B O 1
ATOM 2172 N N . ALA B 1 97 ? -7.086 10.102 -9.555 1 88.75 97 ALA B N 1
ATOM 2173 C CA . ALA B 1 97 ? -7.504 10.133 -10.953 1 88.75 97 ALA B CA 1
ATOM 2174 C C . ALA B 1 97 ? -6.301 10.258 -11.883 1 88.75 97 ALA B C 1
ATOM 2176 O O . ALA B 1 97 ? -5.258 10.781 -11.492 1 88.75 97 ALA B O 1
ATOM 2177 N N . ALA B 1 98 ? -6.484 9.672 -13.117 1 78.38 98 ALA B N 1
ATOM 2178 C CA . ALA B 1 98 ? -5.43 9.766 -14.125 1 78.38 98 ALA B CA 1
ATOM 2179 C C . ALA B 1 98 ? -4.992 11.211 -14.336 1 78.38 98 ALA B C 1
ATOM 2181 O O . ALA B 1 98 ? -5.828 12.109 -14.414 1 78.38 98 ALA B O 1
ATOM 2182 N N . GLY B 1 99 ? -3.643 11.43 -14.477 1 72.25 99 GLY B N 1
ATOM 2183 C CA . GLY B 1 99 ? -3.105 12.75 -14.758 1 72.25 99 GLY B CA 1
ATOM 2184 C C . GLY B 1 99 ? -2.863 13.578 -13.508 1 72.25 99 GLY B C 1
ATOM 2185 O O . GLY B 1 99 ? -2.369 14.703 -13.594 1 72.25 99 GLY B O 1
ATOM 2186 N N . SER B 1 100 ? -3.428 12.992 -12.469 1 65.44 100 SER B N 1
ATOM 2187 C CA . SER B 1 100 ? -3.186 13.734 -11.234 1 65.44 100 SER B CA 1
ATOM 2188 C C . SER B 1 100 ? -1.708 13.711 -10.859 1 65.44 100 SER B C 1
ATOM 2190 O O . SER B 1 100 ? -1.04 12.68 -11.008 1 65.44 100 SER B O 1
ATOM 2192 N N . GLU B 1 101 ? -0.825 14.586 -11.367 1 56.38 101 GLU B N 1
ATOM 2193 C CA . GLU B 1 101 ? 0.623 14.742 -11.258 1 56.38 101 GLU B CA 1
ATOM 2194 C C . GLU B 1 101 ? 1.086 14.617 -9.812 1 56.38 101 GLU B C 1
ATOM 2196 O O . GLU B 1 101 ? 2.238 14.922 -9.492 1 56.38 101 GLU B O 1
ATOM 2201 N N . VAL B 1 102 ? 0.313 14.609 -8.875 1 53.91 102 VAL B N 1
ATOM 2202 C CA . VAL B 1 102 ? 0.838 15.078 -7.602 1 53.91 102 VAL B CA 1
ATOM 2203 C C . VAL B 1 102 ? 1.825 14.055 -7.043 1 53.91 102 VAL B C 1
ATOM 2205 O O . VAL B 1 102 ? 1.525 12.859 -6.98 1 53.91 102 VAL B O 1
ATOM 2208 N N . LEU B 1 103 ? 3.133 14.484 -7.195 1 53.53 103 LEU B N 1
ATOM 2209 C CA . LEU B 1 103 ? 4.141 13.883 -6.332 1 53.53 103 LEU B CA 1
ATOM 2210 C C . LEU B 1 103 ? 3.547 13.508 -4.977 1 53.53 103 LEU B C 1
ATOM 2212 O O . LEU B 1 103 ? 3.221 14.391 -4.176 1 53.53 103 LEU B O 1
ATOM 2216 N N . ASP B 1 104 ? 2.807 12.367 -4.809 1 66.19 104 ASP B N 1
ATOM 2217 C CA . ASP B 1 104 ? 1.926 12.125 -3.67 1 66.19 104 ASP B CA 1
ATOM 2218 C C . ASP B 1 104 ? 2.688 11.484 -2.514 1 66.19 104 ASP B C 1
ATOM 2220 O O . ASP B 1 104 ? 3.662 10.758 -2.73 1 66.19 104 ASP B O 1
ATOM 2224 N N . PRO B 1 105 ? 2.73 12.266 -1.362 1 79.38 105 PRO B N 1
ATOM 2225 C CA . PRO B 1 105 ? 3.23 11.695 -0.11 1 79.38 105 PRO B CA 1
ATOM 2226 C C . PRO B 1 105 ? 3.072 10.172 -0.049 1 79.38 105 PRO B C 1
ATOM 2228 O O . PRO B 1 105 ? 3.832 9.5 0.648 1 79.38 105 PRO B O 1
ATOM 2231 N N . PHE B 1 106 ? 2.355 9.742 -1.028 1 85.75 106 PHE B N 1
ATOM 2232 C CA . PHE B 1 106 ? 2.115 8.297 -1.006 1 85.75 106 PHE B CA 1
ATOM 2233 C C . PHE B 1 106 ? 3.301 7.543 -1.587 1 85.75 106 PHE B C 1
ATOM 2235 O O . PHE B 1 106 ? 3.748 6.547 -1.016 1 85.75 106 PHE B O 1
ATOM 2242 N N . LEU B 1 107 ? 3.832 8.023 -2.666 1 84.31 107 LEU B N 1
ATOM 2243 C CA . LEU B 1 107 ? 4.965 7.336 -3.273 1 84.31 107 LEU B CA 1
ATOM 2244 C C . LEU B 1 107 ? 6.188 7.395 -2.361 1 84.31 107 LEU B C 1
ATOM 2246 O O . LEU B 1 107 ? 6.973 6.441 -2.307 1 84.31 107 LEU B O 1
ATOM 2250 N N . LEU B 1 108 ? 6.32 8.578 -1.707 1 89.12 108 LEU B N 1
ATOM 2251 C CA . LEU B 1 108 ? 7.391 8.695 -0.721 1 89.12 108 LEU B CA 1
ATOM 2252 C C . LEU B 1 108 ? 7.242 7.633 0.365 1 89.12 108 LEU B C 1
ATOM 2254 O O . LEU B 1 108 ? 8.211 6.961 0.717 1 89.12 108 LEU B O 1
ATOM 2258 N N . MET B 1 109 ? 6.012 7.445 0.839 1 89.88 109 MET B N 1
ATOM 2259 C CA . MET B 1 109 ? 5.727 6.449 1.866 1 89.88 109 MET B CA 1
ATOM 2260 C C . MET B 1 109 ? 5.977 5.039 1.341 1 89.88 109 MET B C 1
ATOM 2262 O O . MET B 1 109 ? 6.656 4.242 1.99 1 89.88 109 MET B O 1
ATOM 2266 N N . LEU B 1 110 ? 5.484 4.773 0.177 1 87.06 110 LEU B N 1
ATOM 2267 C CA . LEU B 1 110 ? 5.574 3.441 -0.409 1 87.06 110 LEU B CA 1
ATOM 2268 C C . LEU B 1 110 ? 7.027 3.02 -0.576 1 87.06 110 LEU B C 1
ATOM 2270 O O . LEU B 1 110 ? 7.395 1.888 -0.245 1 87.06 110 LEU B O 1
ATOM 2274 N N . ARG B 1 111 ? 7.91 3.883 -0.976 1 84.81 111 ARG B N 1
ATOM 2275 C CA . ARG B 1 111 ? 9.305 3.576 -1.266 1 84.81 111 ARG B CA 1
ATOM 2276 C C . ARG B 1 111 ? 10.133 3.508 0.017 1 84.81 111 ARG B C 1
ATOM 2278 O O . ARG B 1 111 ? 11.227 2.943 0.028 1 84.81 111 ARG B O 1
ATOM 2285 N N . SER B 1 112 ? 9.562 4.086 1.062 1 89.5 112 SER B N 1
ATOM 2286 C CA . SER B 1 112 ? 10.336 4.199 2.297 1 89.5 112 SER B CA 1
ATOM 2287 C C . SER B 1 112 ? 9.844 3.205 3.344 1 89.5 112 SER B C 1
ATOM 2289 O O . SER B 1 112 ? 10.531 2.953 4.336 1 89.5 112 SER B O 1
ATOM 2291 N N . ALA B 1 113 ? 8.695 2.658 3.105 1 88.5 113 ALA B N 1
ATOM 2292 C CA . ALA B 1 113 ? 7.965 1.937 4.145 1 88.5 113 ALA B CA 1
ATOM 2293 C C . ALA B 1 113 ? 8.789 0.768 4.68 1 88.5 113 ALA B C 1
ATOM 2295 O O . ALA B 1 113 ? 8.773 0.491 5.883 1 88.5 113 ALA B O 1
ATOM 2296 N N . SER B 1 114 ? 9.523 0.114 3.82 1 84.25 114 SER B N 1
ATOM 2297 C CA . SER B 1 114 ? 10.227 -1.094 4.246 1 84.25 114 SER B CA 1
ATOM 2298 C C . SER B 1 114 ? 11.68 -0.793 4.605 1 84.25 114 SER B C 1
ATOM 2300 O O . SER B 1 114 ? 12.43 -1.697 4.965 1 84.25 114 SER B O 1
ATOM 2302 N N . ASP B 1 115 ? 12.141 0.459 4.465 1 89.5 115 ASP B N 1
ATOM 2303 C CA . ASP B 1 115 ? 13.492 0.856 4.828 1 89.5 115 ASP B CA 1
ATOM 2304 C C . ASP B 1 115 ? 13.656 0.958 6.344 1 89.5 115 ASP B C 1
ATOM 2306 O O . ASP B 1 115 ? 12.859 1.619 7.012 1 89.5 115 ASP B O 1
ATOM 2310 N N . PRO B 1 116 ? 14.672 0.315 6.895 1 90.81 116 PRO B N 1
ATOM 2311 C CA . PRO B 1 116 ? 14.797 0.27 8.352 1 90.81 116 PRO B CA 1
ATOM 2312 C C . PRO B 1 116 ? 15.023 1.648 8.969 1 90.81 116 PRO B C 1
ATOM 2314 O O . PRO B 1 116 ? 14.688 1.87 10.133 1 90.81 116 PRO B O 1
ATOM 2317 N N . VAL B 1 117 ? 15.562 2.568 8.203 1 94.75 117 VAL B N 1
ATOM 2318 C CA . VAL B 1 117 ? 15.812 3.912 8.719 1 94.75 117 VAL B CA 1
ATOM 2319 C C . VAL B 1 117 ? 14.641 4.824 8.367 1 94.75 117 VAL B C 1
ATOM 2321 O O . VAL B 1 117 ? 14.102 5.523 9.227 1 94.75 117 VAL B O 1
ATOM 2324 N N . ALA B 1 118 ? 14.211 4.805 7.102 1 95.94 118 ALA B N 1
ATOM 2325 C CA . ALA B 1 118 ? 13.195 5.719 6.594 1 95.94 118 ALA B CA 1
ATOM 2326 C C . ALA B 1 118 ? 11.805 5.316 7.078 1 95.94 118 ALA B C 1
ATOM 2328 O O . ALA B 1 118 ? 10.945 6.176 7.305 1 95.94 118 ALA B O 1
ATOM 2329 N N . GLY B 1 119 ? 11.562 4.027 7.246 1 94.56 119 GLY B N 1
ATOM 2330 C CA . GLY B 1 119 ? 10.258 3.506 7.629 1 94.56 119 GLY B CA 1
ATOM 2331 C C . GLY B 1 119 ? 9.727 4.117 8.914 1 94.56 119 GLY B C 1
ATOM 2332 O O . GLY B 1 119 ? 8.633 4.676 8.93 1 94.56 119 GLY B O 1
ATOM 2333 N N . PRO B 1 120 ? 10.508 4.062 9.953 1 96.38 120 PRO B N 1
ATOM 2334 C CA . PRO B 1 120 ? 10.078 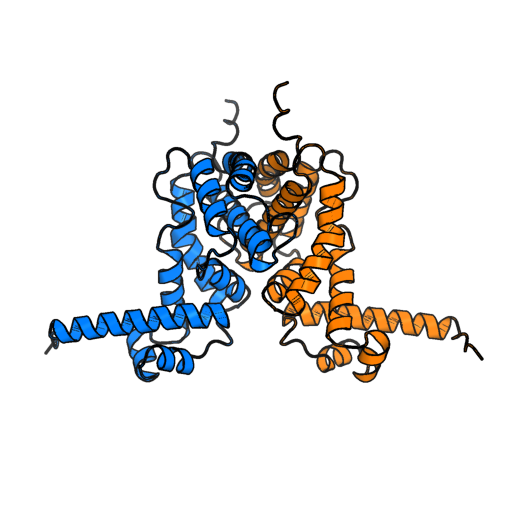4.641 11.227 1 96.38 120 PRO B CA 1
ATOM 2335 C C . PRO B 1 120 ? 9.836 6.145 11.141 1 96.38 120 PRO B C 1
ATOM 2337 O O . PRO B 1 120 ? 8.938 6.668 11.805 1 96.38 120 PRO B O 1
ATOM 2340 N N . ILE B 1 121 ? 10.594 6.836 10.328 1 97.06 121 ILE B N 1
ATOM 2341 C CA . ILE B 1 121 ? 10.414 8.273 10.164 1 97.06 121 ILE B CA 1
ATOM 2342 C C . ILE B 1 121 ? 9.078 8.555 9.477 1 97.06 121 ILE B C 1
ATOM 2344 O O . ILE B 1 121 ? 8.32 9.422 9.914 1 97.06 121 ILE B O 1
ATOM 2348 N N . VAL B 1 122 ? 8.789 7.828 8.453 1 96.44 122 VAL B N 1
ATOM 2349 C CA . VAL B 1 122 ? 7.543 7.98 7.715 1 96.44 122 VAL B CA 1
ATOM 2350 C C . VAL B 1 122 ? 6.363 7.609 8.609 1 96.44 122 VAL B C 1
ATOM 2352 O O . VAL B 1 122 ? 5.348 8.312 8.633 1 96.44 122 VAL B O 1
ATOM 2355 N N . ARG B 1 123 ? 6.512 6.531 9.359 1 96.25 123 ARG B N 1
ATOM 2356 C CA . ARG B 1 123 ? 5.473 6.117 10.305 1 96.25 123 ARG B CA 1
ATOM 2357 C C . ARG B 1 123 ? 5.129 7.246 11.266 1 96.25 123 ARG B C 1
ATOM 2359 O O . ARG B 1 123 ? 3.953 7.551 11.484 1 96.25 123 ARG B O 1
ATOM 2366 N N . ARG B 1 124 ? 6.129 7.859 11.812 1 96.06 124 ARG B N 1
ATOM 2367 C CA . ARG B 1 124 ? 5.914 8.953 12.758 1 96.06 124 ARG B CA 1
ATOM 2368 C C . ARG B 1 124 ? 5.223 10.133 12.078 1 96.06 124 ARG B C 1
ATOM 2370 O O . ARG B 1 124 ? 4.324 10.742 12.656 1 96.06 124 ARG B O 1
ATOM 2377 N N . GLY B 1 125 ? 5.691 10.469 10.875 1 95.38 125 GLY B N 1
ATOM 2378 C CA . GLY B 1 125 ? 5.055 11.531 10.117 1 95.38 125 GLY B CA 1
ATOM 2379 C C . GLY B 1 125 ? 3.58 11.281 9.867 1 95.38 125 GLY B C 1
ATOM 2380 O O . GLY B 1 125 ? 2.76 12.188 10.016 1 95.38 125 GLY B O 1
ATOM 2381 N N . ILE B 1 126 ? 3.236 10.086 9.516 1 94.94 126 ILE B N 1
ATOM 2382 C CA . ILE B 1 126 ? 1.85 9.703 9.266 1 94.94 126 ILE B CA 1
ATOM 2383 C C . ILE B 1 126 ? 1.043 9.805 10.555 1 94.94 126 ILE B C 1
ATOM 2385 O O . ILE B 1 126 ? -0.037 10.398 10.578 1 94.94 126 ILE B O 1
ATOM 2389 N N . GLU B 1 127 ? 1.519 9.258 11.656 1 96.25 127 GLU B N 1
ATOM 2390 C CA . GLU B 1 127 ? 0.823 9.234 12.938 1 96.25 127 GLU B CA 1
ATOM 2391 C C . GLU B 1 127 ? 0.602 10.641 13.477 1 96.25 127 GLU B C 1
ATOM 2393 O O . GLU B 1 127 ? -0.484 10.961 13.961 1 96.25 127 GLU B O 1
ATOM 2398 N N . GLN B 1 128 ? 1.595 11.5 13.266 1 95.56 128 GLN B N 1
ATOM 2399 C CA . GLN B 1 128 ? 1.559 12.836 13.844 1 95.56 128 GLN B CA 1
ATOM 2400 C C . GLN B 1 128 ? 0.647 13.758 13.031 1 95.56 128 GLN B C 1
ATOM 2402 O O . GLN B 1 128 ? 0.155 14.766 13.547 1 95.56 128 GLN B O 1
ATOM 2407 N N . HIS B 1 129 ? 0.444 13.5 11.789 1 94.44 129 HIS B N 1
ATOM 2408 C CA . HIS B 1 129 ? -0.315 14.406 10.938 1 94.44 129 HIS B CA 1
ATOM 2409 C C . HIS B 1 129 ? -1.644 13.781 10.516 1 94.44 129 HIS B C 1
ATOM 2411 O O . HIS B 1 129 ? -2.59 13.742 11.305 1 94.44 129 HIS B O 1
ATOM 2417 N N . VAL B 1 130 ? -1.649 13.047 9.461 1 94.25 130 VAL B N 1
ATOM 2418 C CA . VAL B 1 130 ? -2.924 12.57 8.938 1 94.25 130 VAL B CA 1
ATOM 2419 C C . VAL B 1 130 ? -3.547 11.578 9.922 1 94.25 130 VAL B C 1
ATOM 2421 O O . VAL B 1 130 ? -4.77 11.539 10.078 1 94.25 130 VAL B O 1
ATOM 2424 N N . GLY B 1 131 ? -2.766 10.742 10.609 1 95.44 131 GLY B N 1
ATOM 2425 C CA . GLY B 1 131 ? -3.283 9.82 11.609 1 95.44 131 GLY B CA 1
ATOM 2426 C C . GLY B 1 131 ? -3.953 10.531 12.773 1 95.44 131 GLY B C 1
ATOM 2427 O O . GLY B 1 131 ? -5.082 10.195 13.141 1 95.44 131 GLY B O 1
ATOM 2428 N N . ALA B 1 132 ? -3.303 11.516 13.32 1 95.19 132 ALA B N 1
ATOM 2429 C CA . ALA B 1 132 ? -3.84 12.289 14.438 1 95.19 132 ALA B CA 1
ATOM 2430 C C . ALA B 1 132 ? -5.078 13.07 14.016 1 95.19 132 ALA B C 1
ATOM 2432 O O . ALA B 1 132 ? -6.066 13.133 14.75 1 95.19 132 ALA B O 1
ATOM 2433 N N . ARG B 1 133 ? -5.012 13.672 12.836 1 94.75 133 ARG B N 1
ATOM 2434 C CA . ARG B 1 133 ? -6.141 14.445 12.32 1 94.75 133 ARG B CA 1
ATOM 2435 C C . ARG B 1 133 ? -7.391 13.578 12.203 1 94.75 133 ARG B C 1
ATOM 2437 O O . ARG B 1 133 ? -8.484 14.008 12.57 1 94.75 133 ARG B O 1
ATOM 2444 N N . LEU B 1 134 ? -7.246 12.375 11.703 1 95.19 134 LEU B N 1
ATOM 2445 C CA . LEU B 1 134 ? -8.359 11.445 11.547 1 95.19 134 LEU B CA 1
ATOM 2446 C C . LEU B 1 134 ? -8.867 10.984 12.906 1 95.19 134 LEU B C 1
ATOM 2448 O O . LEU B 1 134 ? -10.078 10.969 13.148 1 95.19 134 LEU B O 1
ATOM 2452 N N . THR B 1 135 ? -7.938 10.602 13.789 1 95.31 135 THR B N 1
ATOM 2453 C CA . THR B 1 135 ? -8.305 10.109 15.109 1 95.31 135 THR B CA 1
ATOM 2454 C C . THR B 1 135 ? -9.117 11.156 15.867 1 95.31 135 THR B C 1
ATOM 2456 O O . THR B 1 135 ? -10.117 10.828 16.5 1 95.31 135 THR B O 1
ATOM 2459 N N . ASP B 1 136 ? -8.766 12.422 15.742 1 94.38 136 ASP B N 1
ATOM 2460 C CA . ASP B 1 136 ? -9.414 13.516 16.453 1 94.38 136 ASP B CA 1
ATOM 2461 C C . ASP B 1 136 ? -10.852 13.703 15.984 1 94.38 136 ASP B C 1
ATOM 2463 O O . ASP B 1 136 ? -11.664 14.32 16.672 1 94.38 136 ASP B O 1
ATOM 2467 N N . GLN B 1 137 ? -11.141 13.18 14.852 1 94.56 137 GLN B N 1
ATOM 2468 C CA . GLN B 1 137 ? -12.461 13.398 14.281 1 94.56 137 GLN B CA 1
ATOM 2469 C C . GLN B 1 137 ? -13.367 12.195 14.508 1 94.56 137 GLN B C 1
ATOM 2471 O O . GLN B 1 137 ? -14.539 12.211 14.125 1 94.56 137 GLN B O 1
ATOM 2476 N N . LEU B 1 138 ? -12.812 11.141 15.047 1 93.69 138 LEU B N 1
ATOM 2477 C CA . LEU B 1 138 ? -13.578 9.914 15.234 1 93.69 138 LEU B CA 1
ATOM 2478 C C . LEU B 1 138 ? -14.062 9.797 16.672 1 93.69 138 LEU B C 1
ATOM 2480 O O . LEU B 1 138 ? -13.297 10.031 17.609 1 93.69 138 LEU B O 1
ATOM 2484 N N . ARG B 1 139 ? -15.359 9.531 16.781 1 90.5 139 ARG B N 1
ATOM 2485 C CA . ARG B 1 139 ? -15.977 9.289 18.078 1 90.5 139 ARG B CA 1
ATOM 2486 C C . ARG B 1 139 ? -16.281 7.805 18.266 1 90.5 139 ARG B C 1
ATOM 2488 O O . ARG B 1 139 ? -16.281 7.039 17.297 1 90.5 139 ARG B O 1
ATOM 2495 N N . GLY B 1 140 ? -16.422 7.32 19.531 1 90.94 140 GLY B N 1
ATOM 2496 C CA . GLY B 1 140 ? -16.766 5.934 19.812 1 90.94 140 GLY B CA 1
ATOM 2497 C C . GLY B 1 140 ? -15.547 5.07 20.094 1 90.94 140 GLY B C 1
ATOM 2498 O O . GLY B 1 140 ? -14.469 5.586 20.375 1 90.94 140 GLY B O 1
ATOM 2499 N N . PRO B 1 141 ? -15.695 3.777 19.969 1 92 141 PRO B N 1
ATOM 2500 C CA . PRO B 1 141 ? -14.625 2.861 20.359 1 92 141 PRO B CA 1
ATOM 2501 C C . PRO B 1 141 ? -13.516 2.764 19.312 1 92 141 PRO B C 1
ATOM 2503 O O . PRO B 1 141 ? -13.773 2.955 18.125 1 92 141 PRO B O 1
ATOM 2506 N N . ASP B 1 142 ? -12.328 2.562 19.734 1 94.31 142 ASP B N 1
ATOM 2507 C CA . ASP B 1 142 ? -11.148 2.234 18.938 1 94.31 142 ASP B CA 1
ATOM 2508 C C . ASP B 1 142 ? -10.867 3.318 17.906 1 94.31 142 ASP B C 1
ATOM 2510 O O . ASP B 1 142 ? -10.664 3.02 16.719 1 94.31 142 ASP B O 1
ATOM 2514 N N . PRO B 1 143 ? -10.906 4.527 18.297 1 95.25 143 PRO B N 1
ATOM 2515 C CA . PRO B 1 143 ? -10.695 5.566 17.297 1 95.25 143 PRO B CA 1
ATOM 2516 C C . PRO B 1 143 ? -9.352 5.441 16.594 1 95.25 143 PRO B C 1
ATOM 2518 O O . PRO B 1 143 ? -9.25 5.723 15.391 1 95.25 143 PRO B O 1
ATOM 2521 N N . ASP B 1 144 ? -8.281 4.988 17.266 1 96.06 144 ASP B N 1
ATOM 2522 C CA . ASP B 1 144 ? -6.965 4.859 16.656 1 96.06 144 ASP B CA 1
ATOM 2523 C C . ASP B 1 144 ? -6.957 3.77 15.578 1 96.06 144 ASP B C 1
ATOM 2525 O O . ASP B 1 144 ? -6.465 3.982 14.469 1 96.06 144 ASP B O 1
ATOM 2529 N N . ALA B 1 145 ? -7.527 2.633 15.938 1 96.81 145 ALA B N 1
ATOM 2530 C CA . ALA B 1 145 ? -7.578 1.529 14.984 1 96.81 145 ALA B CA 1
ATOM 2531 C C . ALA B 1 145 ? -8.438 1.887 13.773 1 96.81 145 ALA B C 1
ATOM 2533 O O . ALA B 1 145 ? -8.07 1.593 12.633 1 96.81 145 ALA B O 1
ATOM 2534 N N . ARG B 1 146 ? -9.555 2.529 14.023 1 96.94 146 ARG B N 1
ATOM 2535 C CA . ARG B 1 146 ? -10.445 2.924 12.938 1 96.94 146 ARG B CA 1
ATOM 2536 C C . ARG B 1 146 ? -9.781 3.953 12.031 1 96.94 146 ARG B C 1
ATOM 2538 O O . ARG B 1 146 ? -9.898 3.875 10.805 1 96.94 146 ARG B O 1
ATOM 2545 N N . ALA B 1 147 ? -9.07 4.891 12.625 1 97 147 ALA B N 1
ATOM 2546 C CA . ALA B 1 147 ? -8.344 5.883 11.844 1 97 147 ALA B CA 1
ATOM 2547 C C . ALA B 1 147 ? -7.309 5.215 10.938 1 97 147 ALA B C 1
ATOM 2549 O O . ALA B 1 147 ? -7.188 5.559 9.766 1 97 147 ALA B O 1
ATOM 2550 N N . GLU B 1 148 ? -6.57 4.273 11.469 1 97 148 GLU B N 1
ATOM 2551 C CA . GLU B 1 148 ? -5.535 3.588 10.703 1 97 148 GLU B CA 1
ATOM 2552 C C . GLU B 1 148 ? -6.141 2.746 9.586 1 97 148 GLU B C 1
ATOM 2554 O O . GLU B 1 148 ? -5.543 2.596 8.516 1 97 148 GLU B O 1
ATOM 2559 N N . LEU B 1 149 ? -7.293 2.189 9.805 1 97.69 149 LEU B N 1
ATOM 2560 C CA . LEU B 1 149 ? -7.949 1.422 8.758 1 97.69 149 LEU B CA 1
ATOM 2561 C C . LEU B 1 149 ? -8.461 2.34 7.648 1 97.69 149 LEU B C 1
ATOM 2563 O O . LEU B 1 149 ? -8.469 1.959 6.477 1 97.69 149 LEU B O 1
ATOM 2567 N N . VAL B 1 150 ? -8.898 3.553 7.996 1 97.62 150 VAL B N 1
ATOM 2568 C CA . VAL B 1 150 ? -9.203 4.547 6.969 1 97.62 150 VAL B CA 1
ATOM 2569 C C . VAL B 1 150 ? -7.953 4.836 6.145 1 97.62 150 VAL B C 1
ATOM 2571 O O . VAL B 1 150 ? -8 4.832 4.914 1 97.62 150 VAL B O 1
ATOM 2574 N N . LEU B 1 151 ? -6.863 5.047 6.812 1 96.56 151 LEU B N 1
ATOM 2575 C CA . LEU B 1 151 ? -5.598 5.293 6.129 1 96.56 151 LEU B CA 1
ATOM 2576 C C . LEU B 1 151 ? -5.203 4.098 5.27 1 96.56 151 LEU B C 1
ATOM 2578 O O . LEU B 1 151 ? -4.629 4.266 4.191 1 96.56 151 LEU B O 1
ATOM 2582 N N . ALA B 1 152 ? -5.484 2.887 5.781 1 96.62 152 ALA B N 1
ATOM 2583 C CA . ALA B 1 152 ? -5.246 1.677 5 1 96.62 152 ALA B CA 1
ATOM 2584 C C . ALA B 1 152 ? -6.035 1.702 3.695 1 96.62 152 ALA B C 1
ATOM 2586 O O . ALA B 1 152 ? -5.508 1.368 2.635 1 96.62 152 ALA B O 1
ATOM 2587 N N . MET B 1 153 ? -7.277 2.09 3.775 1 97.25 153 MET B N 1
ATOM 2588 C CA . MET B 1 153 ? -8.117 2.186 2.584 1 97.25 153 MET B CA 1
ATOM 2589 C C . MET B 1 153 ? -7.566 3.219 1.609 1 97.25 153 MET B C 1
ATOM 2591 O O . MET B 1 153 ? -7.523 2.979 0.402 1 97.25 153 MET B O 1
ATOM 2595 N N . LEU B 1 154 ? -7.125 4.355 2.131 1 95.88 154 LEU B N 1
ATOM 2596 C CA . LEU B 1 154 ? -6.527 5.398 1.305 1 95.88 154 LEU B CA 1
ATOM 2597 C C . LEU B 1 154 ? -5.281 4.883 0.596 1 95.88 154 LEU B C 1
ATOM 2599 O O . LEU B 1 154 ? -5.176 4.973 -0.63 1 95.88 154 LEU B O 1
ATOM 2603 N N . ALA B 1 155 ? -4.414 4.324 1.365 1 94.06 155 ALA B N 1
ATOM 2604 C CA . ALA B 1 155 ? -3.145 3.836 0.836 1 94.06 155 ALA B CA 1
ATOM 2605 C C . ALA B 1 155 ? -3.365 2.713 -0.173 1 94.06 155 ALA B C 1
ATOM 2607 O O . ALA B 1 155 ? -2.732 2.688 -1.231 1 94.06 155 ALA B O 1
ATOM 2608 N N . GLY B 1 156 ? -4.262 1.782 0.21 1 95.38 156 GLY B N 1
ATOM 2609 C CA . GLY B 1 156 ? -4.551 0.684 -0.697 1 95.38 156 GLY B CA 1
ATOM 2610 C C . GLY B 1 156 ? -5.156 1.141 -2.012 1 95.38 156 GLY B C 1
ATOM 2611 O O . GLY B 1 156 ? -4.824 0.604 -3.072 1 95.38 156 GLY B O 1
ATOM 2612 N N . THR B 1 157 ? -6.043 2.104 -1.98 1 95.75 157 THR B N 1
ATOM 2613 C CA . THR B 1 157 ? -6.652 2.627 -3.199 1 95.75 157 THR B CA 1
ATOM 2614 C C . THR B 1 157 ? -5.605 3.299 -4.082 1 95.75 157 THR B C 1
ATOM 2616 O O . THR B 1 157 ? -5.582 3.092 -5.297 1 95.75 157 THR B O 1
ATOM 2619 N N . TRP B 1 158 ? -4.746 4.074 -3.475 1 91.69 158 TRP B N 1
ATOM 2620 C CA . TRP B 1 158 ? -3.662 4.703 -4.223 1 91.69 158 TRP B CA 1
ATOM 2621 C C . TRP B 1 158 ? -2.762 3.654 -4.867 1 91.69 158 TRP B C 1
ATOM 2623 O O . TRP B 1 158 ? -2.418 3.762 -6.043 1 91.69 158 TRP B O 1
ATOM 2633 N N . LEU B 1 159 ? -2.4 2.705 -4.125 1 91.69 159 LEU B N 1
ATOM 2634 C CA . LEU B 1 159 ? -1.518 1.636 -4.578 1 91.69 159 LEU B CA 1
ATOM 2635 C C . LEU B 1 159 ? -2.129 0.889 -5.762 1 91.69 159 LEU B C 1
ATOM 2637 O O . LEU B 1 159 ? -1.503 0.771 -6.816 1 91.69 159 LEU B O 1
ATOM 2641 N N . MET B 1 160 ? -3.359 0.465 -5.641 1 94.06 160 MET B N 1
ATOM 2642 C CA . MET B 1 160 ? -4.008 -0.372 -6.648 1 94.06 160 MET B CA 1
ATOM 2643 C C . MET B 1 160 ? -4.367 0.443 -7.887 1 94.06 160 MET B C 1
ATOM 2645 O O . MET B 1 160 ? -4.188 -0.019 -9.016 1 94.06 160 MET B O 1
ATOM 2649 N N . ARG B 1 161 ? -4.816 1.713 -7.715 1 94.69 161 ARG B N 1
ATOM 2650 C CA . ARG B 1 161 ? -5.359 2.494 -8.82 1 94.69 161 ARG B CA 1
ATOM 2651 C C . ARG B 1 161 ? -4.246 3.195 -9.594 1 94.69 161 ARG B C 1
ATOM 2653 O O . ARG B 1 161 ? -4.285 3.266 -10.82 1 94.69 161 ARG B O 1
ATOM 2660 N N . THR B 1 162 ? -3.283 3.689 -8.914 1 90.69 162 THR B N 1
ATOM 2661 C CA . THR B 1 162 ? -2.34 4.598 -9.555 1 90.69 162 THR B CA 1
ATO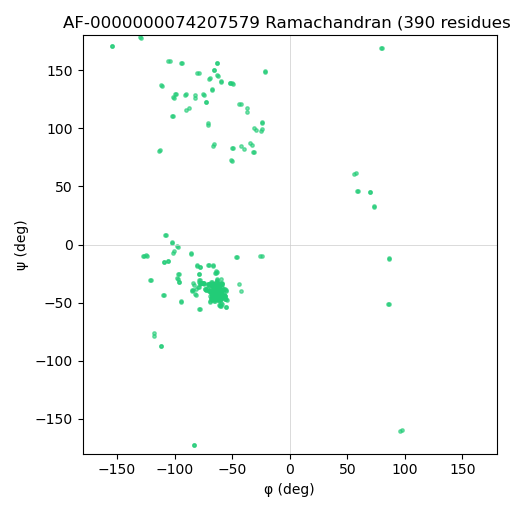M 2662 C C . THR B 1 162 ? -0.973 3.934 -9.711 1 90.69 162 THR B C 1
ATOM 2664 O O . THR B 1 162 ? -0.343 4.035 -1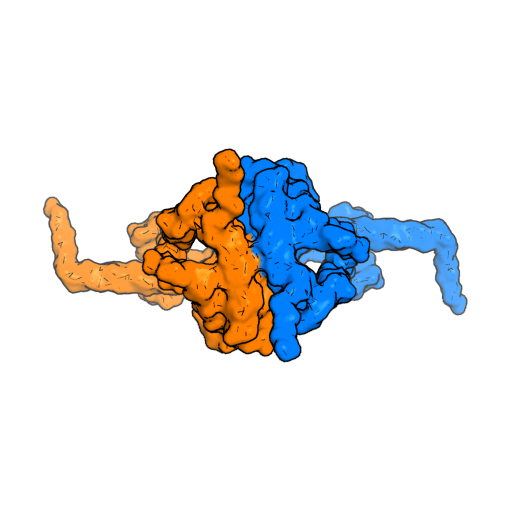0.766 1 90.69 162 THR B O 1
ATOM 2667 N N . VAL B 1 163 ? -0.516 3.256 -8.68 1 88.44 163 VAL B N 1
ATOM 2668 C CA . VAL B 1 163 ? 0.83 2.693 -8.719 1 88.44 163 VAL B CA 1
ATOM 2669 C C . VAL B 1 163 ? 0.83 1.42 -9.562 1 88.44 163 VAL B C 1
ATOM 2671 O O . VAL B 1 163 ? 1.599 1.302 -10.523 1 88.44 163 VAL B O 1
ATOM 2674 N N . LEU B 1 164 ? -0.039 0.495 -9.18 1 91.12 164 LEU B N 1
ATOM 2675 C CA . LEU B 1 164 ? -0.142 -0.739 -9.945 1 91.12 164 LEU B CA 1
ATOM 2676 C C . LEU B 1 164 ? -0.979 -0.526 -11.203 1 91.12 164 LEU B C 1
ATOM 2678 O O . LEU B 1 164 ? -0.727 -1.15 -12.234 1 91.12 164 LEU B O 1
ATOM 2682 N N . GLY B 1 165 ? -2.012 0.309 -11.023 1 92.06 165 GLY B N 1
ATOM 2683 C CA . GLY B 1 165 ? -2.871 0.602 -12.164 1 92.06 165 GLY B CA 1
ATOM 2684 C C . GLY B 1 165 ? -3.715 -0.583 -12.594 1 92.06 165 GLY B C 1
ATOM 2685 O O . GLY B 1 165 ? -3.812 -0.881 -13.789 1 92.06 165 GLY B O 1
ATOM 2686 N N . THR B 1 166 ? -4.34 -1.293 -11.688 1 93.94 166 THR B N 1
ATOM 2687 C CA . THR B 1 166 ? -5.164 -2.445 -12.031 1 93.94 166 THR B CA 1
ATOM 2688 C C . THR B 1 166 ? -6.344 -2.023 -12.898 1 93.94 166 THR B C 1
ATOM 2690 O O . THR B 1 166 ? -6.926 -0.957 -12.688 1 93.94 166 THR B O 1
ATOM 2693 N N . GLU B 1 167 ? -6.746 -2.85 -13.828 1 92.06 167 GLU B N 1
ATOM 2694 C CA . GLU B 1 167 ? -7.773 -2.512 -14.812 1 92.06 167 GLU B CA 1
ATOM 2695 C C . GLU B 1 167 ? -9.117 -2.244 -14.133 1 92.06 167 GLU B C 1
ATOM 2697 O O . GLU B 1 167 ? -9.875 -1.377 -14.57 1 92.06 167 GLU B O 1
ATOM 2702 N N . GLY B 1 168 ? -9.391 -2.859 -13.062 1 93.38 168 GLY B N 1
ATOM 2703 C CA . GLY B 1 168 ? -10.672 -2.732 -12.391 1 93.38 168 GLY B CA 1
ATOM 2704 C C . GLY B 1 168 ? -10.867 -1.38 -11.734 1 93.38 168 GLY B C 1
ATOM 2705 O O . GLY B 1 168 ? -12 -0.996 -11.414 1 93.38 168 GLY B O 1
ATOM 2706 N N . LEU B 1 169 ? -9.719 -0.659 -11.539 1 94.5 169 LEU B N 1
ATOM 2707 C CA . LEU B 1 169 ? -9.828 0.607 -10.82 1 94.5 169 LEU B CA 1
ATOM 2708 C C . LEU B 1 169 ? -9.336 1.765 -11.688 1 94.5 169 LEU B C 1
ATOM 2710 O O . LEU B 1 169 ? -9.805 2.895 -11.539 1 94.5 169 LEU B O 1
ATOM 2714 N N . ARG B 1 170 ? -8.453 1.513 -12.5 1 92.44 170 ARG B N 1
ATOM 2715 C CA . ARG B 1 170 ? -7.719 2.537 -13.227 1 92.44 170 ARG B CA 1
ATOM 2716 C C . ARG B 1 170 ? -8.664 3.457 -13.992 1 92.44 170 ARG B C 1
ATOM 2718 O O . ARG B 1 170 ? -8.5 4.68 -13.977 1 92.44 170 ARG B O 1
ATOM 2725 N N . ASP B 1 171 ? -9.711 2.869 -14.562 1 91.06 171 ASP B N 1
ATOM 2726 C CA . ASP B 1 171 ? -10.516 3.672 -15.484 1 91.06 171 ASP B CA 1
ATOM 2727 C C . ASP B 1 171 ? -11.875 4.008 -14.867 1 91.06 171 ASP B C 1
ATOM 2729 O O . ASP B 1 171 ? -12.75 4.547 -15.547 1 91.06 171 ASP B O 1
ATOM 2733 N N . VAL B 1 172 ? -12.07 3.701 -13.609 1 95.56 172 VAL B N 1
ATOM 2734 C CA . VAL B 1 172 ? -13.305 4.062 -12.914 1 95.56 172 VAL B CA 1
ATOM 2735 C C . VAL B 1 172 ? -13.375 5.582 -12.758 1 95.56 172 VAL B C 1
ATOM 2737 O O . VAL B 1 172 ? -12.398 6.219 -12.367 1 95.56 172 VAL B O 1
ATOM 2740 N N . SER B 1 173 ? -14.516 6.117 -13.07 1 96 173 SER B N 1
ATOM 2741 C CA . SER B 1 173 ? -14.672 7.559 -12.945 1 96 173 SER B CA 1
ATOM 2742 C C . SER B 1 173 ? -14.531 8.008 -11.492 1 96 173 SER B C 1
ATOM 2744 O O . SER B 1 173 ? -14.742 7.211 -10.57 1 96 173 SER B O 1
ATOM 2746 N N . GLU B 1 174 ? -14.172 9.266 -11.305 1 95.88 174 GLU B N 1
ATOM 2747 C CA . GLU B 1 174 ? -14.047 9.828 -9.961 1 95.88 174 GLU B CA 1
ATOM 2748 C C . GLU B 1 174 ? -15.359 9.68 -9.18 1 95.88 174 GLU B C 1
ATOM 2750 O O . GLU B 1 174 ? -15.344 9.297 -8.008 1 95.88 174 GLU B O 1
ATOM 2755 N N . GLU B 1 175 ? -16.422 9.977 -9.852 1 97.06 175 GLU B N 1
ATOM 2756 C CA . GLU B 1 175 ? -17.734 9.938 -9.211 1 97.06 175 GLU B CA 1
ATOM 2757 C C . GLU B 1 175 ? -18.094 8.516 -8.773 1 97.06 175 GLU B C 1
ATOM 2759 O O . GLU B 1 175 ? -18.594 8.312 -7.668 1 97.06 175 GLU B O 1
ATOM 2764 N N . ARG B 1 176 ? -17.844 7.586 -9.625 1 96.81 176 ARG B N 1
ATOM 2765 C CA . ARG B 1 176 ? -18.172 6.199 -9.312 1 96.81 176 ARG B CA 1
ATOM 2766 C C . ARG B 1 176 ? -17.297 5.656 -8.203 1 96.81 176 ARG B C 1
ATOM 2768 O O . ARG B 1 176 ? -17.766 4.949 -7.312 1 96.81 176 ARG B O 1
ATOM 2775 N N . LEU B 1 177 ? -16.047 5.977 -8.266 1 97.25 177 LEU B N 1
ATOM 2776 C CA . LEU B 1 177 ? -15.125 5.523 -7.223 1 97.25 177 LEU B CA 1
ATOM 2777 C C . LEU B 1 177 ? -15.523 6.09 -5.863 1 97.25 177 LEU B C 1
ATOM 2779 O O . LEU B 1 177 ? -15.539 5.367 -4.867 1 97.25 177 LEU B O 1
ATOM 2783 N N . ALA B 1 178 ? -15.867 7.395 -5.875 1 97.94 178 ALA B N 1
ATOM 2784 C CA . ALA B 1 178 ? -16.297 8.016 -4.629 1 97.94 178 ALA B CA 1
ATOM 2785 C C . ALA B 1 178 ? -17.547 7.336 -4.082 1 97.94 178 ALA B C 1
ATOM 2787 O O . ALA B 1 178 ? -17.672 7.117 -2.875 1 97.94 178 ALA B O 1
ATOM 2788 N N . ALA B 1 179 ? -18.438 6.969 -4.934 1 97 179 ALA B N 1
ATOM 2789 C CA . ALA B 1 179 ? -19.688 6.32 -4.535 1 97 179 ALA B CA 1
ATOM 2790 C C . ALA B 1 179 ? -19.422 4.941 -3.938 1 97 179 ALA B C 1
ATOM 2792 O O . ALA B 1 179 ? -20.125 4.516 -3.016 1 97 179 ALA B O 1
ATOM 2793 N N . LEU B 1 180 ? -18.453 4.262 -4.465 1 96.12 180 LEU B N 1
ATOM 2794 C CA . LEU B 1 180 ? -18.094 2.936 -3.969 1 96.12 180 LEU B CA 1
ATOM 2795 C C . LEU B 1 180 ? -17.359 3.027 -2.637 1 96.12 180 LEU B C 1
ATOM 2797 O O . LEU B 1 180 ? -17.547 2.18 -1.761 1 96.12 180 LEU B O 1
ATOM 2801 N N . LEU B 1 181 ? -16.562 4.078 -2.469 1 97.44 181 LEU B N 1
ATOM 2802 C CA . LEU B 1 181 ? -15.719 4.223 -1.289 1 97.44 181 LEU B CA 1
ATOM 2803 C C . LEU B 1 181 ? -16.531 4.699 -0.091 1 97.44 181 LEU B C 1
ATOM 2805 O O . LEU B 1 181 ? -16.219 4.367 1.053 1 97.44 181 LEU B O 1
ATOM 2809 N N . ARG B 1 182 ? -17.562 5.461 -0.343 1 96.88 182 ARG B N 1
ATOM 2810 C CA . ARG B 1 182 ? -18.266 6.176 0.716 1 96.88 182 ARG B CA 1
ATOM 2811 C C . ARG B 1 182 ? -18.828 5.207 1.752 1 96.88 182 ARG B C 1
ATOM 2813 O O . ARG B 1 182 ? -18.594 5.371 2.951 1 96.88 182 ARG B O 1
ATOM 2820 N N . PRO B 1 183 ? -19.594 4.199 1.347 1 94.56 183 PRO B N 1
ATOM 2821 C CA . PRO B 1 183 ? -20.125 3.303 2.375 1 94.56 183 PRO B CA 1
ATOM 2822 C C . PRO B 1 183 ? -19.031 2.543 3.125 1 94.56 183 PRO B C 1
ATOM 2824 O O . PRO B 1 183 ? -19.203 2.225 4.305 1 94.56 183 PRO B O 1
ATOM 2827 N N . THR B 1 184 ? -17.938 2.215 2.441 1 94.81 184 THR B N 1
ATOM 2828 C CA . THR B 1 184 ? -16.797 1.535 3.045 1 94.81 184 THR B CA 1
ATOM 2829 C C . THR B 1 184 ? -16.156 2.406 4.121 1 94.81 184 THR B C 1
ATOM 2831 O O . THR B 1 184 ? -15.906 1.942 5.234 1 94.81 184 THR B O 1
ATOM 2834 N N . LEU B 1 185 ? -15.945 3.672 3.781 1 97 185 LEU B N 1
ATOM 2835 C CA . LEU B 1 185 ? -15.352 4.621 4.719 1 97 185 LEU B CA 1
ATOM 2836 C C . LEU B 1 185 ? -16.328 4.949 5.848 1 97 185 LEU B C 1
ATOM 2838 O O . LEU B 1 185 ? -15.914 5.141 6.992 1 97 185 LEU B O 1
ATOM 2842 N N . ALA B 1 186 ? -17.625 4.984 5.551 1 95.88 186 ALA B N 1
ATOM 2843 C CA . ALA B 1 186 ? -18.641 5.266 6.555 1 95.88 186 ALA B CA 1
ATOM 2844 C C . ALA B 1 186 ? -18.656 4.195 7.645 1 95.88 186 ALA B C 1
ATOM 2846 O O . ALA B 1 186 ? -18.859 4.504 8.82 1 95.88 186 ALA B O 1
ATOM 2847 N N . ALA B 1 187 ? -18.391 2.984 7.266 1 94.12 187 ALA B N 1
ATOM 2848 C CA . ALA B 1 187 ? -18.359 1.888 8.227 1 94.12 187 ALA B CA 1
ATOM 2849 C C . ALA B 1 187 ? -17.234 2.088 9.242 1 94.12 187 ALA B C 1
ATOM 2851 O O . ALA B 1 187 ? -17.312 1.581 10.367 1 94.12 187 ALA B O 1
ATOM 2852 N N . LEU B 1 188 ? -16.219 2.854 8.891 1 95.5 188 LEU B N 1
ATOM 2853 C CA . LEU B 1 188 ? -15.062 3.062 9.758 1 95.5 188 LEU B CA 1
ATOM 2854 C C . LEU B 1 188 ? -15.211 4.355 10.555 1 95.5 188 LEU B C 1
ATOM 2856 O O . LEU B 1 188 ? -14.719 4.453 11.68 1 95.5 188 LEU B O 1
ATOM 2860 N N . VAL B 1 189 ? -15.875 5.309 9.922 1 94.06 189 VAL B N 1
ATOM 2861 C CA . VAL B 1 189 ? -15.844 6.617 10.562 1 94.06 189 VAL B CA 1
ATOM 2862 C C . VAL B 1 189 ? -17.109 6.82 11.383 1 94.06 189 VAL B C 1
ATOM 2864 O O . VAL B 1 189 ? -17.141 7.609 12.328 1 94.06 189 VAL B O 1
ATOM 2867 N N . ASP B 1 190 ? -18.219 6.176 10.93 1 82.56 190 ASP B N 1
ATOM 2868 C CA . ASP B 1 190 ? -19.484 6.375 11.633 1 82.56 190 ASP B CA 1
ATOM 2869 C C . ASP B 1 190 ? -19.578 5.469 12.859 1 82.56 190 ASP B C 1
ATOM 2871 O O . ASP B 1 190 ? -18.984 4.391 12.891 1 82.56 190 ASP B O 1
ATOM 2875 N N . ASP B 1 191 ? -19.891 5.953 14.039 1 64.81 191 ASP B N 1
ATOM 2876 C CA . ASP B 1 191 ? -19.984 5.418 15.391 1 64.81 191 ASP B CA 1
ATOM 2877 C C . ASP B 1 191 ? -20.422 3.957 15.375 1 64.81 191 ASP B C 1
ATOM 2879 O O . ASP B 1 191 ? -21.375 3.596 14.68 1 64.81 191 ASP B O 1
ATOM 2883 N N . GLY B 1 192 ? -19.438 2.885 15.219 1 53.06 192 GLY B N 1
ATOM 2884 C CA . GLY B 1 192 ? -19.703 1.462 15.375 1 53.06 192 GLY B CA 1
ATOM 2885 C C . GLY B 1 192 ? -20.938 1.171 16.203 1 53.06 192 GLY B C 1
ATOM 2886 O O . GLY B 1 192 ? -21.469 2.062 16.859 1 53.06 192 GLY B O 1
ATOM 2887 N N . PRO B 1 193 ? -21.609 0.02 15.883 1 46.31 193 PRO B N 1
ATOM 2888 C CA . PRO B 1 193 ? -22.828 -0.234 16.672 1 46.31 193 PRO B CA 1
ATOM 2889 C C . PRO B 1 193 ? -22.672 0.182 18.125 1 46.31 193 PRO B C 1
ATOM 2891 O O . PRO B 1 193 ? -21.562 0.141 18.672 1 46.31 193 PRO B O 1
ATOM 2894 N N . ALA B 1 194 ? -23.469 1.279 18.656 1 37.91 194 ALA B N 1
ATOM 2895 C CA . ALA B 1 194 ? -23.719 1.476 20.078 1 37.91 194 ALA B CA 1
ATOM 2896 C C . ALA B 1 194 ? -23.703 0.144 20.828 1 37.91 194 ALA B C 1
ATOM 2898 O O . ALA B 1 194 ? -24.25 -0.851 20.344 1 37.91 194 ALA B O 1
ATOM 2899 N N . GLY B 1 195 ? -22.594 -0.287 21.516 1 35.34 195 GLY B N 1
ATOM 2900 C CA . GLY B 1 195 ? -22.922 -1.278 22.531 1 35.34 195 GLY B CA 1
ATOM 2901 C C . GLY B 1 195 ? -24.359 -1.193 23 1 35.34 195 GLY B C 1
ATOM 2902 O O . GLY B 1 195 ? -24.906 -0.098 23.141 1 35.34 195 GLY B O 1
ATOM 2903 N N . GLY B 1 196 ? -25.312 -2.137 22.578 1 31.8 196 GLY B N 1
ATOM 2904 C CA . GLY B 1 196 ? -26.469 -2.361 23.438 1 31.8 196 GLY B CA 1
ATOM 2905 C C . GLY B 1 196 ? -26.219 -2.006 24.891 1 31.8 196 GLY B C 1
ATOM 2906 O O . GLY B 1 196 ? -25.219 -2.422 25.469 1 31.8 196 GLY B O 1
ATOM 2907 N N . SER B 1 197 ? -26.641 -0.806 25.406 1 25.62 197 SER B N 1
ATOM 2908 C CA . SER B 1 197 ? -27.109 -0.955 26.781 1 25.62 197 SER B CA 1
ATOM 2909 C C . SER B 1 197 ? -27.922 -2.24 26.953 1 25.62 197 SER B C 1
ATOM 2911 O O . SER B 1 197 ? -28.719 -2.596 26.094 1 25.62 197 SER B O 1
#

Solvent-accessible surface area (backbone atoms only — not comparable to full-atom values): 20515 Å² total; per-residue (Å²): 130,82,73,73,66,51,70,68,57,46,52,49,49,52,50,49,52,51,38,36,40,55,29,37,40,53,40,34,41,75,51,14,64,87,66,36,50,64,60,60,25,18,57,70,42,72,49,52,54,67,55,49,38,72,76,35,64,40,73,65,45,42,48,50,51,29,41,44,66,53,38,59,61,70,72,49,61,67,78,90,60,92,52,51,32,53,49,33,21,44,40,46,24,55,64,50,34,86,84,50,71,67,87,42,59,55,51,37,42,62,57,19,30,80,35,87,69,46,10,59,51,46,38,49,33,40,46,69,26,59,42,42,54,44,26,74,70,36,59,70,82,59,28,47,38,33,30,47,50,51,51,10,39,53,50,9,45,41,42,41,27,56,54,42,41,37,78,43,43,46,76,54,50,47,69,58,46,16,62,64,36,22,59,28,39,32,52,52,55,45,63,58,82,73,72,77,126,132,83,74,73,68,52,71,66,60,46,54,49,48,53,48,50,53,50,38,35,39,55,29,38,40,53,40,32,41,75,50,13,63,89,67,38,49,65,60,60,25,18,56,71,40,71,50,52,53,66,54,50,37,72,76,36,64,41,72,64,44,42,47,50,51,28,41,45,66,52,37,60,62,71,69,50,61,65,78,89,58,92,52,51,33,54,48,33,20,45,40,45,25,54,64,49,34,86,84,51,70,65,85,43,56,55,51,37,42,62,56,19,29,79,36,86,70,45,10,58,51,47,40,48,33,40,46,70,24,58,41,41,54,44,27,74,70,36,58,69,80,59,28,48,38,33,30,47,51,52,50,9,39,53,51,9,44,42,42,42,26,56,54,42,42,37,77,43,44,46,76,55,49,47,70,58,45,17,61,62,39,21,60,28,41,33,50,51,54,44,64,59,83,71,74,79,126

Secondary structure (DSSP, 8-state):
------HHHHHHHHHHHHHHHHHHHHHHHHHHHHH--HHHHHHHHTS-HHHHHHHHSSHHHHHHHHHHHHHSS-SSS-SS-TTHHHHHHHHHHHHTSTT-----HHHHHHHHTT-TTHHHHHHHHHIIIIIHHHHTT--SS-HHHHHHHHHHHHHHHHIIIIIS--HHHHT--HHHHHHHHHHHHHHHHS-------/------HHHHHHHHHHHHHHHHHHHHHHHHHHHHH--HHHHHHHHTS-HHHHHHHHSSHHHHHHHHHHHHHSS-SSS-SS-TTHHHHHHHHHHHHTSTT-----HHHHHHHHTT-TTHHHHHHHHHIIIIIHHHHTT--SS-HHHHHHHHHHHHHHHHIIIIIS--HHHHT--HHHHHHHHHHHHHHHHS-------

pLDDT: mean 88.75, std 13.44, range [25.62, 97.94]

Sequence (394 aa):
MTGTETPGRRRNAEQTREDVLVAAVAEFTAHGYATAGVRQIAERAGVTAMMINRYFGSKEGLFEAAVERSFAPPTVVGQDEADLAGSIASRLAARTAAGSEVLDPFLLMLRSASDPVAGPIVRRGIEQHVGARLTDQLRGPDPDARAELVLAMLAGTWLMRTVLGTEGLRDVSEERLAALLRPTLAALVDDGPAGGSMTGTETPGRRRNAEQTREDVLVAAVAEFTAHGYATAGVRQIAERAGVTAMMINRYFGSKEGLFEAAVERSFAPPTVVGQDEADLAGSIASRLAARTAAGSEVLDPFLLMLRSASDPVAGPIVRRGIEQHVGARLTDQLRGPDPDARAELVLAMLAGTWLMRTVLGTEGLRDVSEERLAALLRPTLAALVDDGPAGGS